Protein AF-A0A2V1HUM8-F1 (afdb_monomer)

Structure (mmCIF, N/CA/C/O backbone):
data_AF-A0A2V1HUM8-F1
#
_entry.id   AF-A0A2V1HUM8-F1
#
loop_
_atom_site.group_PDB
_atom_site.id
_atom_site.type_symbol
_atom_site.label_atom_id
_atom_site.label_alt_id
_atom_site.label_comp_id
_atom_site.label_asym_id
_atom_site.label_entity_id
_atom_site.label_seq_id
_atom_site.pdbx_PDB_ins_code
_atom_site.Cartn_x
_atom_site.Cartn_y
_atom_site.Cartn_z
_atom_site.occupancy
_atom_site.B_iso_or_equiv
_atom_site.auth_seq_id
_atom_site.auth_comp_id
_atom_site.auth_asym_id
_atom_site.auth_atom_id
_atom_site.pdbx_PDB_model_num
ATOM 1 N N . MET A 1 1 ? 7.348 -8.173 -34.828 1.00 83.31 1 MET A N 1
ATOM 2 C CA . MET A 1 1 ? 8.406 -7.242 -34.399 1.00 83.31 1 MET A CA 1
ATOM 3 C C . MET A 1 1 ? 7.800 -5.929 -33.947 1.00 83.31 1 MET A C 1
ATOM 5 O O . MET A 1 1 ? 7.966 -5.621 -32.783 1.00 83.31 1 MET A O 1
ATOM 9 N N . ASP A 1 2 ? 6.937 -5.296 -34.742 1.00 89.00 2 ASP A N 1
ATOM 10 C CA . ASP A 1 2 ? 6.267 -4.027 -34.394 1.00 89.00 2 ASP A CA 1
ATOM 11 C C . ASP A 1 2 ? 5.623 -3.997 -32.992 1.00 89.00 2 ASP A C 1
ATOM 13 O O . ASP A 1 2 ? 5.777 -3.030 -32.252 1.00 89.00 2 ASP A O 1
ATOM 17 N N . ALA A 1 3 ? 4.951 -5.082 -32.581 1.00 90.94 3 ALA A N 1
ATOM 18 C CA . ALA A 1 3 ? 4.380 -5.193 -31.236 1.00 90.94 3 ALA A CA 1
ATOM 19 C C . ALA A 1 3 ? 5.447 -5.207 -30.122 1.00 90.94 3 ALA A C 1
ATOM 21 O O . ALA A 1 3 ? 5.248 -4.597 -29.075 1.00 90.94 3 ALA A O 1
ATOM 22 N N . VAL A 1 4 ? 6.581 -5.883 -30.347 1.00 93.38 4 VAL A N 1
ATOM 23 C CA . VAL A 1 4 ? 7.721 -5.909 -29.415 1.00 93.38 4 VAL A CA 1
ATOM 24 C C . VAL A 1 4 ? 8.344 -4.521 -29.328 1.00 93.38 4 VAL A C 1
ATOM 26 O O . VAL A 1 4 ? 8.554 -4.026 -28.227 1.00 93.38 4 VAL A O 1
ATOM 29 N N . ASP A 1 5 ? 8.588 -3.875 -30.468 1.00 94.06 5 ASP A N 1
ATOM 30 C CA . ASP A 1 5 ? 9.204 -2.548 -30.519 1.00 94.06 5 ASP A CA 1
ATOM 31 C C . ASP A 1 5 ? 8.348 -1.504 -29.791 1.00 94.06 5 ASP A C 1
ATOM 33 O O . ASP A 1 5 ? 8.870 -0.747 -28.973 1.00 94.06 5 ASP A O 1
ATOM 37 N N . ALA A 1 6 ? 7.027 -1.526 -29.999 1.00 93.88 6 ALA A N 1
ATOM 38 C CA . ALA A 1 6 ? 6.091 -0.657 -29.287 1.00 93.88 6 ALA A CA 1
ATOM 39 C C . ALA A 1 6 ? 6.097 -0.903 -27.765 1.00 93.88 6 ALA A C 1
ATOM 41 O O . ALA A 1 6 ? 6.100 0.045 -26.980 1.00 93.88 6 ALA A O 1
ATOM 42 N N . LEU A 1 7 ? 6.137 -2.169 -27.332 1.00 94.94 7 LEU A N 1
ATOM 43 C CA . LEU A 1 7 ? 6.208 -2.526 -25.911 1.00 94.94 7 LEU A CA 1
ATOM 44 C C . LEU A 1 7 ? 7.513 -2.056 -25.266 1.00 94.94 7 LEU A C 1
ATOM 46 O O . LEU A 1 7 ? 7.466 -1.472 -24.184 1.00 94.94 7 LEU A O 1
ATOM 50 N N . ILE A 1 8 ? 8.654 -2.252 -25.934 1.00 95.75 8 ILE A N 1
ATOM 51 C CA . ILE A 1 8 ? 9.948 -1.746 -25.464 1.00 95.75 8 ILE A CA 1
ATOM 52 C C . ILE A 1 8 ? 9.932 -0.222 -25.368 1.00 95.75 8 ILE A C 1
ATOM 54 O O . ILE A 1 8 ? 10.292 0.312 -24.322 1.00 95.75 8 ILE A O 1
ATOM 58 N N . ALA A 1 9 ? 9.465 0.471 -26.411 1.00 94.62 9 ALA A N 1
ATOM 59 C CA . ALA A 1 9 ? 9.383 1.928 -26.414 1.00 94.62 9 ALA A CA 1
ATOM 60 C C . ALA A 1 9 ? 8.546 2.444 -25.235 1.00 94.62 9 ALA A C 1
ATOM 62 O O . ALA A 1 9 ? 8.975 3.354 -24.539 1.00 94.62 9 ALA A O 1
ATOM 63 N N . SER A 1 10 ? 7.412 1.806 -24.928 1.00 94.31 10 SER A N 1
ATOM 64 C CA . SER A 1 10 ? 6.546 2.195 -23.802 1.00 94.31 10 SER A CA 1
ATOM 65 C C . SER A 1 10 ? 7.169 2.026 -22.407 1.00 94.31 10 SER A C 1
ATOM 67 O O . SER A 1 10 ? 6.598 2.478 -21.413 1.00 94.31 10 SER A O 1
ATOM 69 N N . MET A 1 11 ? 8.296 1.316 -22.296 1.00 95.12 11 MET A N 1
ATOM 70 C CA . MET A 1 11 ? 9.056 1.203 -21.048 1.00 95.12 11 MET A CA 1
ATOM 71 C C . MET A 1 11 ? 10.085 2.319 -20.879 1.00 95.12 11 MET A C 1
ATOM 73 O O . MET A 1 11 ? 10.709 2.384 -19.824 1.00 95.12 11 MET A O 1
ATOM 77 N N . LEU A 1 12 ? 10.287 3.164 -21.888 1.00 96.56 12 LEU A N 1
ATOM 78 C CA . LEU A 1 12 ? 11.312 4.199 -21.910 1.00 96.56 12 LEU A CA 1
ATOM 79 C C . LEU A 1 12 ? 10.674 5.585 -22.100 1.00 96.56 12 LEU A C 1
ATOM 81 O O . LEU A 1 12 ? 9.542 5.686 -22.584 1.00 96.56 12 LEU A O 1
ATOM 85 N N . PRO A 1 13 ? 11.367 6.666 -21.701 1.00 95.56 13 PRO A N 1
ATOM 86 C CA . PRO A 1 13 ? 10.885 8.026 -21.917 1.00 95.56 13 PRO A CA 1
ATOM 87 C C . PRO A 1 13 ? 10.578 8.313 -23.391 1.00 95.56 13 PRO A C 1
ATOM 89 O O . PRO A 1 13 ? 11.293 7.868 -24.287 1.00 95.56 13 PRO A O 1
ATOM 92 N N . GLY A 1 14 ? 9.494 9.051 -23.642 1.00 87.62 14 GLY A N 1
ATOM 93 C CA . GLY A 1 14 ? 9.030 9.382 -24.995 1.00 87.62 14 GLY A CA 1
ATOM 94 C C . GLY A 1 14 ? 8.217 8.279 -25.685 1.00 87.62 14 GLY A C 1
ATOM 95 O O . GLY A 1 14 ? 7.661 8.520 -26.756 1.00 87.62 14 GLY A O 1
ATOM 96 N N . GLY A 1 15 ? 8.100 7.090 -25.084 1.00 86.50 15 GLY A N 1
ATOM 97 C CA . GLY A 1 15 ? 7.219 6.028 -25.567 1.00 86.50 15 GLY A CA 1
ATOM 98 C C . GLY A 1 15 ? 5.742 6.302 -25.286 1.00 86.50 15 GLY A C 1
ATOM 99 O O . GLY A 1 15 ? 5.373 6.700 -24.182 1.00 86.50 15 GLY A O 1
ATOM 100 N N . SER A 1 16 ? 4.879 6.044 -26.267 1.00 79.69 16 SER A N 1
ATOM 101 C CA . SER A 1 16 ? 3.426 6.174 -26.125 1.00 79.69 16 SER A CA 1
ATOM 102 C C . SER A 1 16 ? 2.768 4.925 -25.527 1.00 79.69 16 SER A C 1
ATOM 104 O O . SER A 1 16 ? 3.378 3.854 -25.422 1.00 79.69 16 SER A O 1
ATOM 106 N N . GLU A 1 17 ? 1.491 5.053 -25.150 1.00 81.44 17 GLU A N 1
ATOM 107 C CA . GLU A 1 17 ? 0.661 3.905 -24.794 1.00 81.44 17 GLU A CA 1
ATOM 108 C C . GLU A 1 17 ? 0.622 2.863 -25.927 1.00 81.44 17 GLU A C 1
ATOM 110 O O . GLU A 1 17 ? 0.485 3.169 -27.116 1.00 81.44 17 GLU A O 1
ATOM 115 N N . VAL A 1 18 ? 0.725 1.592 -25.538 1.00 86.88 18 VAL A N 1
ATOM 116 C CA . VAL A 1 18 ? 0.698 0.462 -26.467 1.00 86.88 18 VAL A CA 1
ATOM 117 C C . VAL A 1 18 ? -0.743 0.105 -26.801 1.00 86.88 18 VAL A C 1
ATOM 119 O O . VAL A 1 18 ? -1.553 -0.156 -25.912 1.00 86.88 18 VAL A O 1
ATOM 122 N N . ALA A 1 19 ? -1.054 0.006 -28.094 1.00 87.75 19 ALA A N 1
ATOM 123 C CA . ALA A 1 19 ? -2.371 -0.425 -28.545 1.00 87.75 19 ALA A CA 1
ATOM 124 C C . ALA A 1 19 ? -2.739 -1.809 -27.959 1.00 87.75 19 ALA A C 1
ATOM 126 O O . ALA A 1 19 ? -1.913 -2.728 -28.016 1.00 87.75 19 ALA A O 1
ATOM 127 N N . PRO A 1 20 ? -3.985 -2.027 -27.488 1.00 86.25 20 PRO A N 1
ATOM 128 C CA . PRO A 1 20 ? -4.404 -3.309 -26.912 1.00 86.25 20 PRO A CA 1
ATOM 129 C C . PRO A 1 20 ? -4.120 -4.524 -27.804 1.00 86.25 20 PRO A C 1
ATOM 131 O O . PRO A 1 20 ? -3.699 -5.570 -27.318 1.00 86.25 20 PRO A O 1
ATOM 134 N N . ALA A 1 21 ? -4.245 -4.363 -29.126 1.00 89.81 21 ALA A N 1
ATOM 135 C CA . ALA A 1 21 ? -3.932 -5.412 -30.092 1.00 89.81 21 ALA A CA 1
ATOM 136 C C . ALA A 1 21 ? -2.464 -5.878 -30.029 1.00 89.81 21 ALA A C 1
ATOM 138 O O . ALA A 1 21 ? -2.192 -7.065 -30.192 1.00 89.81 21 ALA A O 1
ATOM 139 N N . PHE A 1 22 ? -1.512 -4.975 -29.774 1.00 91.75 22 PHE A N 1
ATOM 140 C CA . PHE A 1 22 ? -0.096 -5.332 -29.650 1.00 91.75 22 PHE A CA 1
ATOM 141 C C . PHE A 1 22 ? 0.192 -6.077 -28.346 1.00 91.75 22 PHE A C 1
ATOM 143 O O . PHE A 1 22 ? 0.957 -7.042 -28.364 1.00 91.75 22 PHE A O 1
ATOM 150 N N . MET A 1 23 ? -0.477 -5.707 -27.248 1.00 90.00 23 MET A N 1
ATOM 151 C CA . MET A 1 23 ? -0.415 -6.470 -25.998 1.00 90.00 23 MET A CA 1
ATOM 152 C C . MET A 1 23 ? -0.985 -7.885 -26.183 1.00 90.00 23 MET A C 1
ATOM 154 O O . MET A 1 23 ? -0.352 -8.861 -25.782 1.00 90.00 23 MET A O 1
ATOM 158 N N . ASP A 1 24 ? -2.128 -8.019 -26.861 1.00 90.25 24 ASP A N 1
ATOM 159 C CA . ASP A 1 24 ? -2.741 -9.322 -27.146 1.00 90.25 24 ASP A CA 1
ATOM 160 C C . ASP A 1 24 ? -1.872 -10.203 -28.051 1.00 90.25 24 ASP A C 1
ATOM 162 O O . ASP A 1 24 ? -1.761 -11.409 -27.817 1.00 90.25 24 ASP A O 1
ATOM 166 N N . ILE A 1 25 ? -1.227 -9.618 -29.067 1.00 92.50 25 ILE A N 1
ATOM 167 C CA . ILE A 1 25 ? -0.283 -10.332 -29.937 1.00 92.50 25 ILE A CA 1
ATOM 168 C C . ILE A 1 25 ? 0.900 -10.853 -29.118 1.00 92.50 25 ILE A C 1
ATOM 170 O O . ILE A 1 25 ? 1.216 -12.041 -29.204 1.00 92.50 25 ILE A O 1
ATOM 174 N N . ALA A 1 26 ? 1.529 -10.000 -28.305 1.00 92.00 26 ALA A N 1
ATOM 175 C CA . ALA A 1 26 ? 2.680 -10.393 -27.495 1.00 92.00 26 ALA A CA 1
ATOM 176 C C . ALA A 1 26 ? 2.334 -11.522 -26.513 1.00 92.00 26 ALA A C 1
ATOM 178 O O . ALA A 1 26 ? 3.104 -12.470 -26.384 1.00 92.00 26 ALA A O 1
ATOM 179 N N . ARG A 1 27 ? 1.149 -11.477 -25.891 1.00 92.19 27 ARG A N 1
ATOM 180 C CA . ARG A 1 27 ? 0.669 -12.535 -24.989 1.00 92.19 27 ARG A CA 1
ATOM 181 C C . ARG A 1 27 ? 0.354 -13.836 -25.717 1.00 92.19 27 ARG A C 1
ATOM 183 O O . ARG A 1 27 ? 0.821 -14.902 -25.329 1.00 92.19 27 ARG A O 1
ATOM 190 N N . ARG A 1 28 ? -0.447 -13.773 -26.786 1.00 92.19 28 ARG A N 1
ATOM 191 C CA . ARG A 1 28 ? -0.912 -14.971 -27.507 1.00 92.19 28 ARG A CA 1
ATOM 192 C C . ARG A 1 28 ? 0.240 -15.739 -28.148 1.00 92.19 28 ARG A C 1
ATOM 194 O O . ARG A 1 28 ? 0.186 -16.963 -28.222 1.00 92.19 28 ARG A O 1
ATOM 201 N N . TYR A 1 29 ? 1.256 -15.022 -28.619 1.00 93.38 29 TYR A N 1
ATOM 202 C CA . TYR A 1 29 ? 2.398 -15.599 -29.319 1.00 93.38 29 TYR A CA 1
ATOM 203 C C . TYR A 1 29 ? 3.686 -15.576 -28.487 1.00 93.38 29 TYR A C 1
ATOM 205 O O . TYR A 1 29 ? 4.753 -15.779 -29.058 1.00 93.38 29 TYR A O 1
ATOM 213 N N . ALA A 1 30 ? 3.600 -15.381 -27.165 1.00 93.06 30 ALA A N 1
ATOM 214 C CA . ALA A 1 30 ? 4.731 -15.297 -26.233 1.00 93.06 30 ALA A CA 1
ATOM 215 C C . ALA A 1 30 ? 5.803 -16.368 -26.492 1.00 93.06 30 ALA A C 1
ATOM 217 O O . ALA A 1 30 ? 6.956 -16.073 -26.801 1.00 93.06 30 ALA A O 1
ATOM 218 N N . ASP A 1 31 ? 5.372 -17.624 -26.462 1.00 91.81 31 ASP A N 1
ATOM 219 C CA . ASP A 1 31 ? 6.198 -18.807 -26.669 1.00 91.81 31 ASP A CA 1
ATOM 220 C C . ASP A 1 31 ? 6.882 -18.839 -28.045 1.00 91.81 31 ASP A C 1
ATOM 222 O O . ASP A 1 31 ? 8.051 -19.208 -28.161 1.00 91.81 31 ASP A O 1
ATOM 226 N N . ALA A 1 32 ? 6.152 -18.460 -29.098 1.00 93.25 32 ALA A N 1
ATOM 227 C CA . ALA A 1 32 ? 6.668 -18.436 -30.463 1.00 93.25 32 ALA A CA 1
ATOM 228 C C . ALA A 1 32 ? 7.655 -17.280 -30.670 1.00 93.25 32 ALA A C 1
ATOM 230 O O . ALA A 1 32 ? 8.681 -17.465 -31.318 1.00 93.25 32 ALA A O 1
ATOM 231 N N . LEU A 1 33 ? 7.370 -16.113 -30.086 1.00 93.44 33 LEU A N 1
ATOM 232 C CA . LEU A 1 33 ? 8.232 -14.936 -30.133 1.00 93.44 33 LEU A CA 1
ATOM 233 C C . LEU A 1 33 ? 9.555 -15.208 -29.409 1.00 93.44 33 LEU A C 1
ATOM 235 O O . LEU A 1 33 ? 10.616 -15.011 -29.993 1.00 93.44 33 LEU A O 1
ATOM 239 N N . ILE A 1 34 ? 9.508 -15.726 -28.178 1.00 93.50 34 ILE A N 1
ATOM 240 C CA . ILE A 1 34 ? 10.710 -15.998 -27.378 1.00 93.50 34 ILE A CA 1
ATOM 241 C C . ILE A 1 34 ? 11.554 -17.111 -28.013 1.00 93.50 34 ILE A C 1
ATOM 243 O O . ILE A 1 34 ? 12.761 -16.947 -28.171 1.00 93.50 34 ILE A O 1
ATOM 247 N N . ARG A 1 35 ? 10.945 -18.239 -28.415 1.00 91.56 35 ARG A N 1
ATOM 248 C CA . ARG A 1 35 ? 11.691 -19.358 -29.026 1.00 91.56 35 ARG A CA 1
ATOM 249 C C . ARG A 1 35 ? 12.193 -19.057 -30.437 1.00 91.56 35 ARG A C 1
ATOM 251 O O . ARG A 1 35 ? 13.174 -19.661 -30.855 1.00 91.56 35 ARG A O 1
ATOM 258 N N . GLY A 1 36 ? 11.515 -18.171 -31.163 1.00 90.56 36 GLY A N 1
ATOM 259 C CA . GLY A 1 36 ? 11.919 -17.727 -32.497 1.00 90.56 36 GLY A CA 1
ATOM 260 C C . GLY A 1 36 ? 12.967 -16.612 -32.496 1.00 90.56 36 GLY A C 1
ATOM 261 O O . GLY A 1 36 ? 13.450 -16.255 -33.567 1.00 90.56 36 GLY A O 1
ATOM 262 N N . SER A 1 37 ? 13.308 -16.059 -31.328 1.00 90.00 37 SER A N 1
ATOM 263 C CA . SER A 1 37 ? 14.342 -15.031 -31.191 1.00 90.00 37 SER A CA 1
ATOM 264 C C . SER A 1 37 ? 15.730 -15.658 -31.131 1.00 90.00 37 SER A C 1
ATOM 266 O O . SER A 1 37 ? 15.920 -16.698 -30.496 1.00 90.00 37 SER A O 1
ATOM 268 N N . ASP A 1 38 ? 16.708 -15.004 -31.753 1.00 88.75 38 ASP A N 1
ATOM 269 C CA . ASP A 1 38 ? 18.111 -15.346 -31.532 1.00 88.75 38 ASP A CA 1
ATOM 270 C C . ASP A 1 38 ? 18.555 -14.983 -30.102 1.00 88.75 38 ASP A C 1
ATOM 272 O O . ASP A 1 38 ? 17.866 -14.264 -29.372 1.00 88.75 38 ASP A O 1
ATOM 276 N N . GLU A 1 39 ? 19.718 -15.489 -29.688 1.00 83.56 39 GLU A N 1
ATOM 277 C CA . GLU A 1 39 ? 20.277 -15.248 -28.350 1.00 83.56 39 GLU A CA 1
ATOM 278 C C . GLU A 1 39 ? 20.449 -13.752 -28.045 1.00 83.56 39 GLU A C 1
ATOM 280 O O . GLU A 1 39 ? 20.334 -13.327 -26.897 1.00 83.56 39 GLU A O 1
ATOM 285 N N . THR A 1 40 ? 20.666 -12.934 -29.077 1.00 83.25 40 THR A N 1
ATOM 286 C CA . THR A 1 40 ? 20.915 -11.506 -28.919 1.00 83.25 40 THR A CA 1
ATOM 287 C C . THR A 1 40 ? 19.627 -10.729 -28.644 1.00 83.25 40 THR A C 1
ATOM 289 O O . THR A 1 40 ? 19.638 -9.869 -27.768 1.00 83.25 40 THR A O 1
ATOM 292 N N . GLU A 1 41 ? 18.509 -11.049 -29.293 1.00 89.25 41 GLU A N 1
ATOM 293 C CA . GLU A 1 41 ? 17.230 -10.345 -29.119 1.00 89.25 41 GLU A CA 1
ATOM 294 C C . GLU A 1 41 ? 16.318 -10.981 -28.061 1.00 89.25 41 GLU A C 1
ATOM 296 O O . GLU A 1 41 ? 15.345 -10.355 -27.625 1.00 89.25 41 GLU A O 1
ATOM 301 N N . ARG A 1 42 ? 16.631 -12.196 -27.593 1.00 92.69 42 ARG A N 1
ATOM 302 C CA . ARG A 1 42 ? 15.771 -12.956 -26.676 1.00 92.69 42 ARG A CA 1
ATOM 303 C C . ARG A 1 42 ? 15.373 -12.178 -25.422 1.00 92.69 42 ARG A C 1
ATOM 305 O O . ARG A 1 42 ? 14.187 -12.115 -25.114 1.00 92.69 42 ARG A O 1
ATOM 312 N N . SER A 1 43 ? 16.321 -11.546 -24.728 1.00 93.38 43 SER A N 1
ATOM 313 C CA . SER A 1 43 ? 16.034 -10.775 -23.504 1.00 93.38 43 SER A CA 1
ATOM 314 C C . SER A 1 43 ? 15.099 -9.593 -23.762 1.00 93.38 43 SER A C 1
ATOM 316 O O . SER A 1 43 ? 14.228 -9.298 -22.947 1.00 93.38 43 SER A O 1
ATOM 318 N N . ARG A 1 44 ? 15.238 -8.940 -24.921 1.00 94.31 44 ARG A N 1
ATOM 319 C CA . ARG A 1 44 ? 14.388 -7.819 -25.331 1.00 94.31 44 ARG A CA 1
ATOM 320 C C . ARG A 1 44 ? 12.967 -8.296 -25.636 1.00 94.31 44 ARG A C 1
ATOM 322 O O . ARG A 1 44 ? 12.001 -7.727 -25.133 1.00 94.31 44 ARG A O 1
ATOM 329 N N . VAL A 1 45 ? 12.826 -9.376 -26.403 1.00 95.75 45 VAL A N 1
ATOM 330 C CA . VAL A 1 45 ? 11.518 -9.978 -26.706 1.00 95.75 45 VAL A CA 1
ATOM 331 C C . VAL A 1 45 ? 10.842 -10.496 -25.436 1.00 95.75 45 VAL A C 1
ATOM 333 O O . VAL A 1 45 ? 9.658 -10.232 -25.224 1.00 95.75 45 VAL A O 1
ATOM 336 N N . ALA A 1 46 ? 11.593 -11.157 -24.554 1.00 96.38 46 ALA A N 1
ATOM 337 C CA . ALA A 1 46 ? 11.109 -11.595 -23.251 1.00 96.38 46 ALA A CA 1
ATOM 338 C C . ALA A 1 46 ? 10.609 -10.416 -22.404 1.00 96.38 46 ALA A C 1
ATOM 340 O O . ALA A 1 46 ? 9.512 -10.495 -21.855 1.00 96.38 46 ALA A O 1
ATOM 341 N N . ALA A 1 47 ? 11.348 -9.302 -22.352 1.00 97.06 47 ALA A N 1
ATOM 342 C CA . ALA A 1 47 ? 10.929 -8.106 -21.622 1.00 97.06 47 ALA A CA 1
ATOM 343 C C . ALA A 1 47 ? 9.575 -7.574 -22.125 1.00 97.06 47 ALA A C 1
ATOM 345 O O . ALA A 1 47 ? 8.670 -7.326 -21.327 1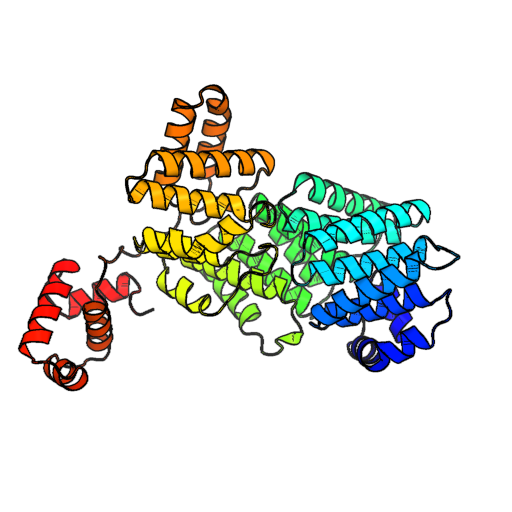.00 97.06 47 ALA A O 1
ATOM 346 N N . ALA A 1 48 ? 9.400 -7.471 -23.448 1.00 96.56 48 ALA A N 1
ATOM 347 C CA . ALA A 1 48 ? 8.140 -7.044 -24.055 1.00 96.56 48 ALA A CA 1
ATOM 348 C C . ALA A 1 48 ? 6.971 -7.981 -23.697 1.00 96.56 48 ALA A C 1
ATOM 350 O O . ALA A 1 48 ? 5.903 -7.518 -23.295 1.00 96.56 48 ALA A O 1
ATOM 351 N N . VAL A 1 49 ? 7.175 -9.298 -23.798 1.00 96.62 49 VAL A N 1
ATOM 352 C CA . VAL A 1 49 ? 6.156 -10.304 -23.461 1.00 96.62 49 VAL A CA 1
ATOM 353 C C . VAL A 1 49 ? 5.778 -10.238 -21.977 1.00 96.62 49 VAL A C 1
ATOM 355 O O . VAL A 1 49 ? 4.591 -10.219 -21.649 1.00 96.62 49 VAL A O 1
ATOM 358 N N . VAL A 1 50 ? 6.764 -10.154 -21.079 1.00 97.00 50 VAL A N 1
ATOM 359 C CA . VAL A 1 50 ? 6.540 -10.047 -19.628 1.00 97.00 50 VAL A CA 1
ATOM 360 C C . VAL A 1 50 ? 5.689 -8.820 -19.298 1.00 97.00 50 VAL A C 1
ATOM 362 O O . VAL A 1 50 ? 4.691 -8.943 -18.585 1.00 97.00 50 VAL A O 1
ATOM 365 N N . VAL A 1 51 ? 6.021 -7.653 -19.860 1.00 94.31 51 VAL A N 1
ATOM 366 C CA . VAL A 1 51 ? 5.239 -6.424 -19.653 1.00 94.31 51 VAL A CA 1
ATOM 367 C C . VAL A 1 51 ? 3.823 -6.545 -20.210 1.00 94.31 51 VAL A C 1
ATOM 369 O O . VAL A 1 51 ? 2.874 -6.112 -19.554 1.00 94.31 51 VAL A O 1
ATOM 372 N N . ALA A 1 52 ? 3.642 -7.178 -21.371 1.00 93.69 52 ALA A N 1
ATOM 373 C CA . ALA A 1 52 ? 2.311 -7.399 -21.931 1.00 93.69 52 ALA A CA 1
ATOM 374 C C . ALA A 1 52 ? 1.422 -8.247 -21.001 1.00 93.69 52 ALA A C 1
ATOM 376 O O . ALA A 1 52 ? 0.254 -7.909 -20.795 1.00 93.69 52 ALA A O 1
ATOM 377 N N . HIS A 1 53 ? 1.959 -9.310 -20.389 1.00 92.19 53 HIS A N 1
ATOM 378 C CA . HIS A 1 53 ? 1.224 -10.087 -19.380 1.00 92.19 53 HIS A CA 1
ATOM 379 C C . HIS A 1 53 ? 0.961 -9.276 -18.103 1.00 92.19 53 HIS A C 1
ATOM 381 O O . HIS A 1 53 ? -0.163 -9.293 -17.595 1.00 92.19 53 HIS A O 1
ATOM 387 N N . ALA A 1 54 ? 1.954 -8.526 -17.614 1.00 90.25 54 ALA A N 1
ATOM 388 C CA . ALA A 1 54 ? 1.822 -7.722 -16.401 1.00 90.25 54 ALA A CA 1
ATOM 389 C C . ALA A 1 54 ? 0.706 -6.669 -16.529 1.00 90.25 54 ALA A C 1
ATOM 391 O O . ALA A 1 54 ? -0.177 -6.588 -15.672 1.00 90.25 54 ALA A O 1
ATOM 392 N N . ARG A 1 55 ? 0.697 -5.911 -17.633 1.00 88.25 55 ARG A N 1
ATOM 393 C CA . ARG A 1 55 ? -0.255 -4.811 -17.866 1.00 88.25 55 ARG A CA 1
ATOM 394 C C . ARG A 1 55 ? -1.668 -5.279 -18.198 1.00 88.25 55 ARG A C 1
ATOM 396 O O . ARG A 1 55 ? -2.622 -4.571 -17.900 1.00 88.25 55 ARG A O 1
ATOM 403 N N . MET A 1 56 ? -1.822 -6.483 -18.748 1.00 84.44 56 MET A N 1
ATOM 404 C CA . MET A 1 56 ? -3.131 -7.055 -19.089 1.00 84.44 56 MET A CA 1
ATOM 405 C C . MET A 1 56 ? -3.714 -7.970 -17.997 1.00 84.44 56 MET A C 1
ATOM 407 O O . MET A 1 56 ? -4.604 -8.782 -18.272 1.00 84.44 56 MET A O 1
ATOM 411 N N . GLY A 1 57 ? -3.215 -7.858 -16.762 1.00 75.12 57 GLY A N 1
ATOM 412 C CA . GLY A 1 57 ? -3.813 -8.507 -15.596 1.00 75.12 57 GLY A CA 1
ATOM 413 C C . GLY A 1 57 ? -3.502 -9.997 -15.454 1.00 75.12 57 GLY A C 1
ATOM 414 O O . GLY A 1 57 ? -4.282 -10.714 -14.832 1.00 75.12 57 GLY A O 1
ATOM 415 N N . ASP A 1 58 ? -2.367 -10.461 -15.984 1.00 84.75 58 ASP A N 1
ATOM 416 C CA . ASP A 1 58 ? -1.884 -11.840 -15.842 1.00 84.75 58 ASP A CA 1
ATOM 417 C C . ASP A 1 58 ? -0.552 -11.902 -15.065 1.00 84.75 58 ASP A C 1
ATOM 419 O O . ASP A 1 58 ? 0.495 -12.270 -15.604 1.00 84.75 58 ASP A O 1
ATOM 423 N N . PRO A 1 59 ? -0.553 -11.482 -13.783 1.00 82.62 59 PRO A N 1
ATOM 424 C CA . PRO A 1 59 ? 0.678 -11.285 -13.023 1.00 82.62 59 PRO A CA 1
ATOM 425 C C . PRO A 1 59 ? 1.403 -12.594 -12.689 1.00 82.62 59 PRO A C 1
ATOM 427 O O . PRO A 1 59 ? 2.618 -12.585 -12.510 1.00 82.62 59 PRO A O 1
ATOM 430 N N . ALA A 1 60 ? 0.679 -13.714 -12.593 1.00 87.75 60 ALA A N 1
ATOM 431 C CA . ALA A 1 60 ? 1.279 -15.015 -12.306 1.00 87.75 60 ALA A CA 1
ATOM 432 C C . ALA A 1 60 ? 2.129 -15.498 -13.486 1.00 87.75 60 ALA A C 1
ATOM 434 O O . ALA A 1 60 ? 3.271 -15.913 -13.294 1.00 87.75 60 ALA A O 1
ATOM 435 N N . GLU A 1 61 ? 1.597 -15.386 -14.705 1.00 92.38 61 GLU A N 1
ATOM 436 C CA . GLU A 1 61 ? 2.337 -15.740 -15.910 1.00 92.38 61 GLU A CA 1
ATOM 437 C C . GLU A 1 61 ? 3.483 -14.761 -16.176 1.00 92.38 61 GLU A C 1
ATOM 439 O O . GLU A 1 61 ? 4.591 -15.191 -16.491 1.00 92.38 61 GLU A O 1
ATOM 444 N N . ALA A 1 62 ? 3.262 -13.459 -15.960 1.00 93.62 62 ALA A N 1
ATOM 445 C CA . ALA A 1 62 ? 4.314 -12.451 -16.079 1.00 93.62 62 ALA A CA 1
ATOM 446 C C . ALA A 1 62 ? 5.509 -12.755 -15.158 1.00 93.62 62 ALA A C 1
ATOM 448 O O . ALA A 1 62 ? 6.653 -12.738 -15.610 1.00 93.62 62 ALA A O 1
ATOM 449 N N . ALA A 1 63 ? 5.250 -13.084 -13.886 1.00 92.56 63 ALA A N 1
ATOM 450 C CA . ALA A 1 63 ? 6.287 -13.454 -12.924 1.00 92.56 63 ALA A CA 1
ATOM 451 C C . ALA A 1 63 ? 7.013 -14.748 -13.324 1.00 92.56 63 ALA A C 1
ATOM 453 O O . ALA A 1 63 ? 8.241 -14.790 -13.322 1.00 92.56 63 ALA A O 1
ATOM 454 N N . ARG A 1 64 ? 6.269 -15.784 -13.737 1.00 95.06 64 ARG A N 1
ATOM 455 C CA . ARG A 1 64 ? 6.845 -17.064 -14.180 1.00 95.06 64 ARG A CA 1
ATOM 456 C C . ARG A 1 64 ? 7.771 -16.886 -15.386 1.00 95.06 64 ARG A C 1
ATOM 458 O O . ARG A 1 64 ? 8.866 -17.448 -15.414 1.00 95.06 64 ARG A O 1
ATOM 465 N N . LEU A 1 65 ? 7.332 -16.120 -16.385 1.00 95.75 65 LEU A N 1
ATOM 466 C CA . LEU A 1 65 ? 8.126 -15.810 -17.574 1.00 95.75 65 LEU A CA 1
ATOM 467 C C . LEU A 1 65 ? 9.366 -14.989 -17.213 1.00 95.75 65 LEU A C 1
ATOM 469 O O . LEU A 1 65 ? 10.457 -15.312 -17.676 1.00 95.75 65 LEU A O 1
ATOM 473 N N . ALA A 1 66 ? 9.220 -13.983 -16.347 1.00 95.50 66 ALA A N 1
ATOM 474 C CA . ALA A 1 66 ? 10.334 -13.169 -15.879 1.00 95.50 66 ALA A CA 1
ATOM 475 C C . ALA A 1 66 ? 11.419 -14.011 -15.192 1.00 95.50 66 ALA A C 1
ATOM 477 O O . ALA A 1 66 ? 12.590 -13.912 -15.550 1.00 95.50 66 ALA A O 1
ATOM 478 N N . GLU A 1 67 ? 11.045 -14.877 -14.246 1.00 95.31 67 GLU A N 1
ATOM 479 C CA . GLU A 1 67 ? 11.992 -15.751 -13.540 1.00 95.31 67 GLU A CA 1
ATOM 480 C C . GLU A 1 67 ? 12.724 -16.698 -14.498 1.00 95.31 67 GLU A C 1
ATOM 482 O O . GLU A 1 67 ? 13.950 -16.826 -14.432 1.00 95.31 67 GLU A O 1
ATOM 487 N N . SER A 1 68 ? 11.978 -17.324 -15.412 1.00 95.56 68 SER A N 1
ATOM 488 C CA . SER A 1 68 ? 12.523 -18.239 -16.418 1.00 95.56 68 SER A CA 1
ATOM 489 C C . SER A 1 68 ? 13.534 -17.540 -17.325 1.00 95.56 68 SER A C 1
ATOM 491 O O . SER A 1 68 ? 14.660 -18.008 -17.492 1.00 95.56 68 SER A O 1
ATOM 493 N N . GLU A 1 69 ? 13.160 -16.398 -17.898 1.00 95.12 69 GLU A N 1
ATOM 494 C CA . GLU A 1 69 ? 14.002 -15.718 -18.882 1.00 95.12 69 GLU A CA 1
ATOM 495 C C . GLU A 1 69 ? 15.189 -14.990 -18.231 1.00 95.12 69 GLU A C 1
ATOM 497 O O . GLU A 1 69 ? 16.253 -14.916 -18.841 1.00 95.12 69 GLU A O 1
ATOM 502 N N . ILE A 1 70 ? 15.087 -14.550 -16.968 1.00 94.06 70 ILE A N 1
ATOM 503 C CA . ILE A 1 70 ? 16.254 -14.077 -16.199 1.00 94.06 70 ILE A CA 1
ATOM 504 C C . ILE A 1 70 ? 17.262 -15.213 -15.995 1.00 94.06 70 ILE A C 1
ATOM 506 O O . ILE A 1 70 ? 18.468 -14.989 -16.119 1.00 94.06 70 ILE A O 1
ATOM 510 N N . ALA A 1 71 ? 16.799 -16.425 -15.673 1.00 93.31 71 ALA A N 1
ATOM 511 C CA . ALA A 1 71 ? 17.685 -17.573 -15.501 1.00 93.31 71 ALA A CA 1
ATOM 512 C C . ALA A 1 71 ? 18.401 -17.933 -16.813 1.00 93.31 71 ALA A C 1
ATOM 514 O O . ALA A 1 71 ? 19.609 -18.165 -16.796 1.00 93.31 71 ALA A O 1
ATOM 515 N N . VAL A 1 72 ? 17.683 -17.903 -17.942 1.00 92.50 72 VAL A N 1
ATOM 516 C CA . VAL A 1 72 ? 18.263 -18.107 -19.280 1.00 92.50 72 VAL A CA 1
ATOM 517 C C . VAL A 1 72 ? 19.291 -17.022 -19.601 1.00 92.50 72 VAL A C 1
ATOM 519 O O . VAL A 1 72 ? 20.419 -17.348 -19.957 1.00 92.50 72 VAL A O 1
ATOM 522 N N . ALA A 1 73 ? 18.947 -15.745 -19.417 1.00 90.25 73 ALA A N 1
ATOM 523 C CA . ALA A 1 73 ? 19.846 -14.631 -19.715 1.00 90.25 73 ALA A CA 1
ATOM 524 C C . ALA A 1 73 ? 21.139 -14.675 -18.883 1.00 90.25 73 ALA A C 1
ATOM 526 O O . ALA A 1 73 ? 22.206 -14.341 -19.384 1.00 90.25 73 ALA A O 1
ATOM 527 N N . ARG A 1 74 ? 21.067 -15.121 -17.622 1.00 87.38 74 ARG A N 1
ATOM 528 C CA . ARG A 1 74 ? 22.247 -15.280 -16.752 1.00 87.38 74 ARG A CA 1
ATOM 529 C C . ARG A 1 74 ? 23.136 -16.466 -17.117 1.00 87.38 74 ARG A C 1
ATOM 531 O O . ARG A 1 74 ? 24.289 -16.484 -16.701 1.00 87.38 74 ARG A O 1
ATOM 538 N N . ALA A 1 75 ? 22.595 -17.452 -17.824 1.00 88.62 75 ALA A N 1
ATOM 539 C CA . ALA A 1 75 ? 23.335 -18.620 -18.286 1.00 88.62 75 ALA A CA 1
ATOM 540 C C . ALA A 1 75 ? 23.951 -18.426 -19.683 1.00 88.62 75 ALA A C 1
ATOM 542 O O . ALA A 1 75 ? 24.690 -19.299 -20.127 1.00 88.62 75 ALA A O 1
ATOM 543 N N . ALA A 1 76 ? 23.635 -17.324 -20.371 1.00 86.00 76 ALA A N 1
ATOM 544 C CA . ALA A 1 76 ? 24.166 -17.013 -21.692 1.00 86.00 76 ALA A CA 1
ATOM 545 C C . ALA A 1 76 ? 25.666 -16.681 -21.641 1.00 86.00 76 ALA A C 1
ATOM 547 O O . ALA A 1 76 ? 26.151 -16.086 -20.675 1.00 86.00 76 ALA A O 1
ATOM 548 N N . ASP A 1 77 ? 26.385 -17.007 -22.718 1.00 78.88 77 ASP A N 1
ATOM 549 C CA . ASP A 1 77 ? 27.831 -16.761 -22.823 1.00 78.88 77 ASP A CA 1
ATOM 550 C C . ASP A 1 77 ? 28.155 -15.259 -22.923 1.00 78.88 77 ASP A C 1
ATOM 552 O O . ASP A 1 77 ? 29.246 -14.819 -22.547 1.00 78.88 77 ASP A O 1
ATOM 556 N N . ARG A 1 78 ? 27.201 -14.451 -23.411 1.00 80.38 78 ARG A N 1
ATOM 557 C CA . ARG A 1 78 ? 27.320 -12.993 -23.527 1.00 80.38 78 ARG A CA 1
ATOM 558 C C . ARG A 1 78 ? 26.206 -12.283 -22.762 1.00 80.38 78 ARG A C 1
ATOM 560 O O . ARG A 1 78 ? 25.024 -12.491 -23.020 1.00 80.38 78 ARG A O 1
ATOM 567 N N . LEU A 1 79 ? 26.603 -11.377 -21.870 1.00 80.06 79 LEU A N 1
ATOM 568 C CA . LEU A 1 79 ? 25.701 -10.551 -21.068 1.00 80.06 79 LEU A CA 1
ATOM 569 C C . LEU A 1 79 ? 25.688 -9.113 -21.592 1.00 80.06 79 LEU A C 1
ATOM 571 O O . LEU A 1 79 ? 26.615 -8.346 -21.337 1.00 80.06 79 LEU A O 1
ATOM 575 N N . ASP A 1 80 ? 24.617 -8.744 -22.290 1.00 90.25 80 ASP A N 1
ATOM 576 C CA . ASP A 1 80 ? 24.383 -7.366 -22.729 1.00 90.25 80 ASP A CA 1
ATOM 577 C C . ASP A 1 80 ? 23.650 -6.581 -21.634 1.00 90.25 80 ASP A C 1
ATOM 579 O O . ASP A 1 80 ? 22.515 -6.902 -21.264 1.00 90.25 80 ASP A O 1
ATOM 583 N N . ALA A 1 81 ? 24.323 -5.568 -21.084 1.00 93.44 81 ALA A N 1
ATOM 584 C CA . ALA A 1 81 ? 23.856 -4.839 -19.907 1.00 93.44 81 ALA A CA 1
ATOM 585 C C . ALA A 1 81 ? 22.531 -4.094 -20.149 1.00 93.44 81 ALA A C 1
ATOM 587 O O . ALA A 1 81 ? 21.631 -4.145 -19.313 1.00 93.44 81 ALA A O 1
ATOM 588 N N . ASP A 1 82 ? 22.370 -3.461 -21.307 1.00 95.25 82 ASP A N 1
ATOM 589 C CA . ASP A 1 82 ? 21.150 -2.751 -21.701 1.00 95.25 82 ASP A CA 1
ATOM 590 C C . ASP A 1 82 ? 19.932 -3.691 -21.774 1.00 95.25 82 ASP A C 1
ATOM 592 O O . ASP A 1 82 ? 18.889 -3.449 -21.161 1.00 95.25 82 ASP A O 1
ATOM 596 N N . ARG A 1 83 ? 20.083 -4.833 -22.449 1.00 93.38 83 ARG A N 1
ATOM 597 C CA . ARG A 1 83 ? 19.021 -5.834 -22.621 1.00 93.38 83 ARG A CA 1
ATOM 598 C C . ARG A 1 83 ? 18.661 -6.525 -21.313 1.00 93.38 83 ARG A C 1
ATOM 600 O O . ARG A 1 83 ? 17.485 -6.802 -21.066 1.00 93.38 83 ARG A O 1
ATOM 607 N N . LEU A 1 84 ? 19.650 -6.795 -20.464 1.00 94.38 84 LEU A N 1
ATOM 608 C CA . LEU A 1 84 ? 19.406 -7.367 -19.145 1.00 94.38 84 LEU A CA 1
ATOM 609 C C . LEU A 1 84 ? 18.721 -6.356 -18.217 1.00 94.38 84 LEU A C 1
ATOM 611 O O . LEU A 1 84 ? 17.813 -6.734 -17.479 1.00 94.38 84 LEU A O 1
ATOM 615 N N . SER A 1 85 ? 19.081 -5.072 -18.300 1.00 97.38 85 SER A N 1
ATOM 616 C CA . SER A 1 85 ? 18.380 -4.000 -17.587 1.00 97.38 85 SER A CA 1
ATOM 617 C C . SER A 1 85 ? 16.905 -3.904 -17.999 1.00 97.38 85 SER A C 1
ATOM 619 O O . SER A 1 85 ? 16.030 -3.832 -17.130 1.00 97.38 85 SER A O 1
ATOM 621 N N . LEU A 1 86 ? 16.600 -3.999 -19.300 1.00 96.81 86 LEU A N 1
ATOM 622 C CA . LEU A 1 86 ? 15.222 -4.045 -19.806 1.00 96.81 86 LEU A CA 1
ATOM 623 C C . LEU A 1 86 ? 14.442 -5.248 -19.260 1.00 96.81 86 LEU A C 1
ATOM 625 O O . LEU A 1 86 ? 13.335 -5.079 -18.745 1.00 96.81 86 LEU A O 1
ATOM 629 N N . LEU A 1 87 ? 15.016 -6.453 -19.325 1.00 97.38 87 LEU A N 1
ATOM 630 C CA . LEU A 1 87 ? 14.372 -7.669 -18.820 1.00 97.38 87 LEU A CA 1
ATOM 631 C C . LEU A 1 87 ? 14.120 -7.601 -17.306 1.00 97.38 87 LEU A C 1
ATOM 633 O O . LEU A 1 87 ? 13.032 -7.938 -16.843 1.00 97.38 87 LEU A O 1
ATOM 637 N N . LEU A 1 88 ? 15.094 -7.121 -16.532 1.00 98.31 88 LEU A N 1
ATOM 638 C CA . LEU A 1 88 ? 14.958 -6.950 -15.084 1.00 98.31 88 LEU A CA 1
ATOM 639 C C . LEU A 1 88 ? 13.946 -5.854 -14.721 1.00 98.31 88 LEU A C 1
ATOM 641 O O . LEU A 1 88 ? 13.219 -5.997 -13.738 1.00 98.31 88 LEU A O 1
ATOM 645 N N . SER A 1 89 ? 13.840 -4.795 -15.527 1.00 98.38 89 SER A N 1
ATOM 646 C CA . SER A 1 89 ? 12.803 -3.767 -15.374 1.00 98.38 89 SER A CA 1
ATOM 647 C C . SER A 1 89 ? 11.405 -4.326 -15.654 1.00 98.38 89 SER A C 1
ATOM 649 O O . SER A 1 89 ? 10.462 -4.037 -14.916 1.00 98.38 89 SER A O 1
ATOM 651 N N . ALA A 1 90 ? 11.261 -5.164 -16.684 1.00 97.69 90 ALA A N 1
ATOM 652 C CA . ALA A 1 90 ? 10.012 -5.864 -16.975 1.00 97.69 90 ALA A CA 1
ATOM 653 C C . ALA A 1 90 ? 9.627 -6.830 -15.841 1.00 97.69 90 ALA A C 1
ATOM 655 O O . ALA A 1 90 ? 8.474 -6.855 -15.410 1.00 97.69 90 ALA A O 1
ATOM 656 N N . ALA A 1 91 ? 10.600 -7.569 -15.302 1.00 97.88 91 ALA A N 1
ATOM 657 C CA . ALA A 1 91 ? 10.407 -8.440 -14.146 1.00 97.88 91 ALA A CA 1
ATOM 658 C C . ALA A 1 91 ? 9.965 -7.660 -12.901 1.00 97.88 91 ALA A C 1
ATOM 660 O O . ALA A 1 91 ? 9.019 -8.052 -12.218 1.00 97.88 91 ALA A O 1
ATOM 661 N N . ALA A 1 92 ? 10.604 -6.521 -12.626 1.00 97.88 92 ALA A N 1
ATOM 662 C CA . ALA A 1 92 ? 10.212 -5.642 -11.535 1.00 97.88 92 ALA A CA 1
ATOM 663 C C . ALA A 1 92 ? 8.757 -5.166 -11.680 1.00 97.88 92 ALA A C 1
ATOM 665 O O . ALA A 1 92 ? 7.994 -5.276 -10.721 1.00 97.88 92 ALA A O 1
ATOM 666 N N . GLU A 1 93 ? 8.334 -4.717 -12.868 1.00 95.56 93 GLU A N 1
ATOM 667 C CA . GLU A 1 93 ? 6.931 -4.352 -13.125 1.00 95.56 93 GLU A CA 1
ATOM 668 C C . GLU A 1 93 ? 5.983 -5.544 -12.899 1.00 95.56 93 GLU A C 1
ATOM 670 O O . GLU A 1 93 ? 4.952 -5.400 -12.232 1.00 95.56 93 GLU A O 1
ATOM 675 N N . ALA A 1 94 ? 6.354 -6.734 -13.381 1.00 95.00 94 ALA A N 1
ATOM 676 C CA . ALA A 1 94 ? 5.570 -7.958 -13.225 1.00 95.00 94 ALA A CA 1
ATOM 677 C C . ALA A 1 94 ? 5.369 -8.359 -11.757 1.00 95.00 94 ALA A C 1
ATOM 679 O O . ALA A 1 94 ? 4.273 -8.774 -11.381 1.00 95.00 94 ALA A O 1
ATOM 680 N N . PHE A 1 95 ? 6.389 -8.196 -10.911 1.00 94.06 95 PHE A N 1
ATOM 681 C CA . PHE A 1 95 ? 6.289 -8.476 -9.479 1.00 94.06 95 PHE A CA 1
ATOM 682 C C . PHE A 1 95 ? 5.572 -7.368 -8.700 1.00 94.06 95 PHE A C 1
ATOM 684 O O . PHE A 1 95 ? 4.771 -7.667 -7.815 1.00 94.06 95 PHE A O 1
ATOM 691 N N . LEU A 1 96 ? 5.815 -6.094 -9.010 1.00 93.31 96 LEU A N 1
ATOM 692 C CA . LEU A 1 96 ? 5.210 -4.975 -8.278 1.00 93.31 96 LEU A CA 1
ATOM 693 C C . LEU A 1 96 ? 3.707 -4.838 -8.558 1.00 93.31 96 LEU A C 1
ATOM 695 O O . LEU A 1 96 ? 2.948 -4.495 -7.653 1.00 93.31 96 LEU A O 1
ATOM 699 N N . THR A 1 97 ? 3.256 -5.180 -9.767 1.00 89.44 97 THR A N 1
ATOM 700 C CA . THR A 1 97 ? 1.844 -5.103 -10.181 1.00 89.44 97 THR A CA 1
ATOM 701 C C . THR A 1 97 ? 0.863 -5.887 -9.289 1.00 89.44 97 THR A C 1
ATOM 703 O O . THR A 1 97 ? -0.179 -5.329 -8.938 1.00 89.44 97 THR A O 1
ATOM 706 N N . PRO A 1 98 ? 1.132 -7.146 -8.885 1.00 87.88 98 PRO A N 1
ATOM 707 C CA . PRO A 1 98 ? 0.338 -7.874 -7.888 1.00 87.88 98 PRO A CA 1
ATOM 708 C C . PRO A 1 98 ? 0.731 -7.556 -6.433 1.00 87.88 98 PRO A C 1
ATOM 710 O O . PRO A 1 98 ? 0.163 -8.133 -5.506 1.00 87.88 98 PRO A O 1
ATOM 713 N N . GLY A 1 99 ? 1.711 -6.674 -6.220 1.00 88.62 99 GLY A N 1
ATOM 714 C CA . GLY A 1 99 ? 2.205 -6.294 -4.903 1.00 88.62 99 GLY A CA 1
ATOM 715 C C . GLY A 1 99 ? 3.322 -7.184 -4.357 1.00 88.62 99 GLY A C 1
ATOM 716 O O . GLY A 1 99 ? 3.569 -7.141 -3.161 1.00 88.62 99 GLY A O 1
ATOM 717 N N . ASN A 1 100 ? 4.037 -7.978 -5.156 1.00 91.00 100 ASN A N 1
ATOM 718 C CA . ASN A 1 100 ? 5.206 -8.737 -4.687 1.00 91.00 100 ASN A CA 1
ATOM 719 C C . ASN A 1 100 ? 6.433 -7.818 -4.557 1.00 91.00 100 ASN A C 1
ATOM 721 O O . ASN A 1 100 ? 7.341 -7.822 -5.385 1.00 91.00 100 ASN A O 1
ATOM 725 N N . VAL A 1 101 ? 6.445 -7.018 -3.487 1.00 92.69 101 VAL A N 1
ATOM 726 C CA . VAL A 1 101 ? 7.380 -5.899 -3.304 1.00 92.69 101 VAL A CA 1
ATOM 727 C C . VAL A 1 101 ? 8.842 -6.332 -3.326 1.00 92.69 101 VAL A C 1
ATOM 729 O O . VAL A 1 101 ? 9.628 -5.782 -4.082 1.00 92.69 101 VAL A O 1
ATOM 732 N N . ARG A 1 102 ? 9.219 -7.348 -2.547 1.00 92.19 102 ARG A N 1
ATOM 733 C CA . ARG A 1 102 ? 10.623 -7.769 -2.416 1.00 92.19 102 ARG A CA 1
ATOM 734 C C . ARG A 1 102 ? 11.274 -8.225 -3.730 1.00 92.19 102 ARG A C 1
ATOM 736 O O . ARG A 1 102 ? 12.295 -7.638 -4.086 1.00 92.19 102 ARG A O 1
ATOM 743 N N . PRO A 1 103 ? 10.743 -9.230 -4.461 1.00 94.00 103 PRO A N 1
ATOM 744 C CA . PRO A 1 103 ? 11.339 -9.629 -5.737 1.00 94.00 103 PRO A CA 1
ATOM 745 C C . PRO A 1 103 ? 11.257 -8.507 -6.782 1.00 94.00 103 PRO A C 1
ATOM 747 O O . PRO A 1 103 ? 12.175 -8.364 -7.591 1.00 94.00 103 PRO A O 1
ATOM 750 N N . GLY A 1 104 ? 10.222 -7.661 -6.721 1.00 95.56 104 GLY A N 1
ATOM 751 C CA . GLY A 1 104 ? 10.097 -6.481 -7.572 1.00 95.56 104 GLY A CA 1
ATOM 752 C C . GLY A 1 104 ? 11.216 -5.463 -7.358 1.00 95.56 104 GLY A C 1
ATOM 753 O O . GLY A 1 104 ? 11.952 -5.150 -8.291 1.00 95.56 104 GLY A O 1
ATOM 754 N N . THR A 1 105 ? 11.408 -5.007 -6.119 1.00 97.38 105 THR A N 1
ATOM 755 C CA . THR A 1 105 ? 12.465 -4.054 -5.751 1.00 97.38 105 THR A CA 1
ATOM 756 C C . THR A 1 105 ? 13.858 -4.636 -5.994 1.00 97.38 105 THR A C 1
ATOM 758 O O . THR A 1 105 ? 14.733 -3.937 -6.500 1.00 97.38 105 THR A O 1
ATOM 761 N N . ALA A 1 106 ? 14.074 -5.925 -5.704 1.00 97.25 106 ALA A N 1
ATOM 762 C CA . ALA A 1 106 ? 15.347 -6.590 -5.982 1.00 97.25 106 ALA A CA 1
ATOM 763 C C . ALA A 1 106 ? 15.671 -6.615 -7.486 1.00 97.25 106 ALA A C 1
ATOM 765 O O . ALA A 1 106 ? 16.806 -6.340 -7.876 1.00 97.25 106 ALA A O 1
ATOM 766 N N . SER A 1 107 ? 14.675 -6.891 -8.333 1.00 98.31 107 SER A N 1
ATOM 767 C CA . SER A 1 107 ? 14.839 -6.855 -9.792 1.00 98.31 107 SER A CA 1
ATOM 768 C C . SER A 1 107 ? 15.125 -5.433 -10.285 1.00 98.31 107 SER A C 1
ATOM 770 O O . SER A 1 107 ? 16.024 -5.245 -11.098 1.00 98.31 107 SER A O 1
ATOM 772 N N . ALA A 1 108 ? 14.447 -4.419 -9.734 1.00 98.69 108 ALA A N 1
ATOM 773 C CA . ALA A 1 108 ? 14.678 -3.015 -10.080 1.00 98.69 108 ALA A CA 1
ATOM 774 C C . ALA A 1 108 ? 16.084 -2.524 -9.675 1.00 98.69 108 ALA A C 1
ATOM 776 O O . ALA A 1 108 ? 16.729 -1.804 -10.434 1.00 98.69 108 ALA A O 1
ATOM 777 N N . LEU A 1 109 ? 16.607 -2.963 -8.523 1.00 98.62 109 LEU A N 1
ATOM 778 C CA . LEU A 1 109 ? 17.979 -2.660 -8.084 1.00 98.62 109 LEU A CA 1
ATOM 779 C C . LEU A 1 109 ? 19.032 -3.243 -9.035 1.00 98.62 109 LEU A C 1
ATOM 781 O O . LEU A 1 109 ? 20.032 -2.596 -9.358 1.00 98.62 109 LEU A O 1
ATOM 785 N N . GLN A 1 110 ? 18.808 -4.471 -9.500 1.00 98.06 110 GLN A N 1
ATOM 786 C CA . GLN A 1 110 ? 19.685 -5.085 -10.492 1.00 98.06 110 GLN A CA 1
ATOM 787 C C . GLN A 1 110 ? 19.552 -4.390 -11.849 1.00 98.06 110 GLN A C 1
ATOM 789 O O . GLN A 1 110 ? 20.569 -4.122 -12.485 1.00 98.06 110 GLN A O 1
ATOM 794 N N . ALA A 1 111 ? 18.331 -4.036 -12.262 1.00 98.44 111 ALA A N 1
ATOM 795 C CA . ALA A 1 111 ? 18.093 -3.283 -13.488 1.00 98.44 111 ALA A CA 1
ATOM 796 C C . ALA A 1 111 ? 18.860 -1.955 -13.495 1.00 98.44 111 ALA A C 1
ATOM 798 O O . ALA A 1 111 ? 19.512 -1.646 -14.491 1.00 98.44 111 ALA A O 1
ATOM 799 N N . LEU A 1 112 ? 18.851 -1.225 -12.373 1.00 98.69 112 LEU A N 1
ATOM 800 C CA . LEU A 1 112 ? 19.616 0.012 -12.203 1.00 98.69 112 LEU A CA 1
ATOM 801 C C . LEU A 1 112 ? 21.120 -0.236 -12.349 1.00 98.69 112 LEU A C 1
ATOM 803 O O . LEU A 1 112 ? 21.803 0.497 -13.053 1.00 98.69 112 LEU A O 1
ATOM 807 N N . SER A 1 113 ? 21.632 -1.300 -11.728 1.00 97.81 113 SER A N 1
ATOM 808 C CA . SER A 1 113 ? 23.059 -1.641 -11.788 1.00 97.81 113 SER A CA 1
ATOM 809 C C . SER A 1 113 ? 23.526 -1.880 -13.231 1.00 97.81 113 SER A C 1
ATOM 811 O O . SER A 1 113 ? 24.567 -1.368 -13.640 1.00 97.81 113 SER A O 1
ATOM 813 N N . TYR A 1 114 ? 22.735 -2.611 -14.022 1.00 97.38 114 TYR A N 1
ATOM 814 C CA . TYR A 1 114 ? 23.027 -2.845 -15.438 1.00 97.38 114 TYR A CA 1
ATOM 815 C C . TYR A 1 114 ? 22.776 -1.614 -16.320 1.00 97.38 114 TYR A C 1
ATOM 817 O O . TYR A 1 114 ? 23.540 -1.389 -17.254 1.00 97.38 114 TYR A O 1
ATOM 825 N N . ALA A 1 115 ? 21.773 -0.788 -16.009 1.00 97.69 115 ALA A N 1
ATOM 826 C CA . ALA A 1 115 ? 21.519 0.471 -16.712 1.00 97.69 115 ALA A CA 1
ATOM 827 C C . ALA A 1 115 ? 22.704 1.438 -16.586 1.00 97.69 115 ALA A C 1
ATOM 829 O O . ALA A 1 115 ? 23.171 1.989 -17.581 1.00 97.69 115 ALA A O 1
ATOM 830 N N . THR A 1 116 ? 23.240 1.581 -15.370 1.00 97.12 116 THR A N 1
ATOM 831 C CA . THR A 1 116 ? 24.431 2.395 -15.102 1.00 97.12 116 THR A CA 1
ATOM 832 C C . THR A 1 116 ? 25.647 1.861 -15.852 1.00 97.12 116 THR A C 1
ATOM 834 O O . THR A 1 116 ? 26.415 2.641 -16.408 1.00 97.12 116 THR A O 1
ATOM 837 N N . LEU A 1 117 ? 25.815 0.535 -15.917 1.00 96.00 117 LEU A N 1
ATOM 838 C CA . LEU A 1 117 ? 26.907 -0.087 -16.668 1.00 96.00 117 LEU A CA 1
ATOM 839 C C . LEU A 1 117 ? 26.777 0.140 -18.184 1.00 96.00 117 LEU A C 1
ATOM 841 O O . LEU A 1 117 ? 27.782 0.315 -18.865 1.00 96.00 117 LEU A O 1
ATOM 845 N N . ALA A 1 118 ? 25.545 0.151 -18.698 1.00 95.50 118 ALA A N 1
ATOM 846 C CA . ALA A 1 118 ? 25.240 0.450 -20.094 1.00 95.50 118 ALA A CA 1
ATOM 847 C C . ALA A 1 118 ? 25.374 1.945 -20.442 1.00 95.50 118 ALA A C 1
ATOM 849 O O . ALA A 1 118 ? 25.388 2.277 -21.625 1.00 95.50 118 ALA A O 1
ATOM 850 N N . ALA A 1 119 ? 25.475 2.826 -19.437 1.00 96.06 119 ALA A N 1
ATOM 851 C CA . ALA A 1 119 ? 25.526 4.281 -19.586 1.00 96.06 119 ALA A CA 1
ATOM 852 C C . ALA A 1 119 ? 24.356 4.855 -20.417 1.00 96.06 119 ALA A C 1
ATOM 854 O O . ALA A 1 119 ? 24.560 5.712 -21.275 1.00 96.06 119 ALA A O 1
ATOM 855 N N . GLN A 1 120 ? 23.135 4.359 -20.170 1.00 95.94 120 GLN A N 1
ATOM 856 C CA . GLN A 1 120 ? 21.903 4.819 -20.829 1.00 95.94 120 GLN A CA 1
ATOM 857 C C . GLN A 1 120 ? 20.921 5.400 -19.808 1.00 95.94 120 GLN A C 1
ATOM 859 O O . GLN A 1 120 ? 20.374 4.675 -18.969 1.00 95.94 120 GLN A O 1
ATOM 864 N N . ASP A 1 121 ? 20.669 6.702 -19.903 1.00 98.12 121 ASP A N 1
ATOM 865 C CA . ASP A 1 121 ? 19.844 7.442 -18.946 1.00 98.12 121 ASP A CA 1
ATOM 866 C C . ASP A 1 121 ? 18.370 7.017 -18.981 1.00 98.12 121 ASP A C 1
ATOM 868 O O . ASP A 1 121 ? 17.702 7.027 -17.949 1.00 98.12 121 ASP A O 1
ATOM 872 N N . GLU A 1 122 ? 17.858 6.569 -20.128 1.00 98.12 122 GLU A N 1
ATOM 873 C CA . GLU A 1 122 ? 16.496 6.050 -20.283 1.00 98.12 122 GLU A CA 1
ATOM 874 C C . GLU A 1 122 ? 16.273 4.788 -19.438 1.00 98.12 122 GLU A C 1
ATOM 876 O O . GLU A 1 122 ? 15.225 4.621 -18.804 1.00 98.12 122 GLU A O 1
ATOM 881 N N . LEU A 1 123 ? 17.277 3.905 -19.391 1.00 98.38 123 LEU A N 1
ATOM 882 C CA . LEU A 1 123 ? 17.249 2.683 -18.587 1.00 98.38 123 LEU A CA 1
ATOM 883 C C . LEU A 1 123 ? 17.418 2.992 -17.098 1.00 98.38 123 LEU A C 1
ATOM 885 O O . LEU A 1 123 ? 16.743 2.387 -16.261 1.00 98.38 123 LEU A O 1
ATOM 889 N N . VAL A 1 124 ? 18.278 3.960 -16.763 1.00 98.69 124 VAL A N 1
ATOM 890 C CA . VAL A 1 124 ? 18.466 4.435 -15.384 1.00 98.69 124 VAL A CA 1
ATOM 891 C C . VAL A 1 124 ? 17.164 5.042 -14.863 1.00 98.69 124 VAL A C 1
ATOM 893 O O . VAL A 1 124 ? 16.699 4.670 -13.782 1.00 98.69 124 VAL A O 1
ATOM 896 N N . PHE A 1 125 ? 16.524 5.904 -15.657 1.00 98.75 125 PHE A N 1
ATOM 897 C CA . PHE A 1 125 ? 15.216 6.477 -15.358 1.00 98.75 125 PHE A CA 1
ATOM 898 C C . PHE A 1 125 ? 14.189 5.376 -15.111 1.00 98.75 125 PHE A C 1
ATOM 900 O O . PHE A 1 125 ? 13.555 5.341 -14.055 1.00 98.75 125 PHE A O 1
ATOM 907 N N . ARG A 1 126 ? 14.070 4.421 -16.042 1.00 98.19 126 ARG A N 1
ATOM 908 C CA . ARG A 1 126 ? 13.128 3.308 -15.921 1.00 98.19 126 ARG A CA 1
ATOM 909 C C . ARG A 1 126 ? 13.333 2.522 -14.625 1.00 98.19 126 ARG A C 1
ATOM 911 O O . ARG A 1 126 ? 12.363 2.298 -13.896 1.00 98.19 126 ARG A O 1
ATOM 918 N N . ALA A 1 127 ? 14.566 2.145 -14.302 1.00 98.75 127 ALA A N 1
ATOM 919 C CA . ALA A 1 127 ? 14.862 1.416 -13.075 1.00 98.75 127 ALA A CA 1
ATOM 920 C C . ALA A 1 127 ? 14.487 2.224 -11.819 1.00 98.75 127 ALA A C 1
ATOM 922 O O . ALA A 1 127 ? 13.855 1.684 -10.907 1.00 98.75 127 ALA A O 1
ATOM 923 N N . HIS A 1 128 ? 14.779 3.529 -11.791 1.00 98.81 128 HIS A N 1
ATOM 924 C CA . HIS A 1 128 ? 14.386 4.395 -10.678 1.00 98.81 128 HIS A CA 1
ATOM 925 C C . HIS A 1 128 ? 12.867 4.556 -10.533 1.00 98.81 128 HIS A C 1
ATOM 927 O O . HIS A 1 128 ? 12.389 4.563 -9.397 1.00 98.81 128 HIS A O 1
ATOM 933 N N . THR A 1 129 ? 12.087 4.592 -11.624 1.00 98.69 129 THR A N 1
ATOM 934 C CA . THR A 1 129 ? 10.612 4.635 -11.516 1.00 98.69 129 THR A CA 1
ATOM 935 C C . THR A 1 129 ? 10.059 3.419 -10.765 1.00 98.69 129 THR A C 1
ATOM 937 O O . THR A 1 129 ? 9.129 3.536 -9.967 1.00 98.69 129 THR A O 1
ATOM 940 N N . LEU A 1 130 ? 10.660 2.245 -10.976 1.00 98.62 130 LEU A N 1
ATOM 941 C CA . LEU A 1 130 ? 10.259 0.989 -10.344 1.00 98.62 130 LEU A CA 1
ATOM 942 C C . LEU A 1 130 ? 10.759 0.901 -8.896 1.00 98.62 130 LEU A C 1
ATOM 944 O O . LEU A 1 130 ? 10.037 0.402 -8.032 1.00 98.62 130 LEU A O 1
ATOM 948 N N . LEU A 1 131 ? 11.955 1.429 -8.610 1.00 98.88 131 LEU A N 1
ATOM 949 C CA . LEU A 1 131 ? 12.471 1.555 -7.244 1.00 98.88 131 LEU A CA 1
ATOM 950 C C . LEU A 1 131 ? 11.612 2.488 -6.391 1.00 98.88 131 LEU A C 1
ATOM 952 O O . LEU A 1 131 ? 11.296 2.129 -5.259 1.00 98.88 131 LEU A O 1
ATOM 956 N N . ALA A 1 132 ? 11.182 3.631 -6.935 1.00 98.69 132 ALA A N 1
ATOM 957 C CA . ALA A 1 132 ? 10.290 4.555 -6.239 1.00 98.69 132 ALA A CA 1
ATOM 958 C C . ALA A 1 132 ? 9.008 3.844 -5.769 1.00 98.69 132 ALA A C 1
ATOM 960 O O . ALA A 1 132 ? 8.667 3.899 -4.588 1.00 98.69 132 ALA A O 1
ATOM 961 N N . VAL A 1 133 ? 8.348 3.083 -6.652 1.00 97.38 133 VAL A N 1
ATOM 962 C CA . VAL A 1 133 ? 7.164 2.282 -6.285 1.00 97.38 133 VAL A CA 1
ATOM 963 C C . VAL A 1 133 ? 7.509 1.182 -5.288 1.00 97.38 133 VAL A C 1
ATOM 965 O O . VAL A 1 133 ? 6.801 1.014 -4.299 1.00 97.38 133 VAL A O 1
ATOM 968 N N . GLY A 1 134 ? 8.568 0.412 -5.539 1.00 97.06 134 GLY A N 1
ATOM 969 C CA . GLY A 1 134 ? 8.943 -0.725 -4.702 1.00 97.06 134 GLY A CA 1
ATOM 970 C C . GLY A 1 134 ? 9.243 -0.324 -3.259 1.00 97.06 134 GLY A C 1
ATOM 971 O O . GLY A 1 134 ? 8.706 -0.916 -2.321 1.00 97.06 134 GLY A O 1
ATOM 972 N N . TYR A 1 135 ? 10.044 0.723 -3.071 1.00 97.69 135 TYR A N 1
ATOM 973 C CA . TYR A 1 135 ? 10.350 1.256 -1.747 1.00 97.69 135 TYR A CA 1
ATOM 974 C C . TYR A 1 135 ? 9.122 1.874 -1.072 1.00 97.69 135 TYR A C 1
ATOM 976 O O . TYR A 1 135 ? 8.845 1.555 0.089 1.00 97.69 135 TYR A O 1
ATOM 984 N N . ALA A 1 136 ? 8.322 2.665 -1.794 1.00 96.81 136 ALA A N 1
ATOM 985 C CA . ALA A 1 136 ? 7.127 3.284 -1.226 1.00 96.81 136 ALA A CA 1
ATOM 986 C C . ALA A 1 136 ? 6.054 2.249 -0.841 1.00 96.81 136 ALA A C 1
ATOM 988 O O . ALA A 1 136 ? 5.441 2.354 0.222 1.00 96.81 136 ALA A O 1
ATOM 989 N N . LEU A 1 137 ? 5.865 1.192 -1.644 1.00 94.81 137 LEU A N 1
ATOM 990 C CA . LEU A 1 137 ? 4.970 0.080 -1.308 1.00 94.81 137 LEU A CA 1
ATOM 991 C C . LEU A 1 137 ? 5.404 -0.646 -0.036 1.00 94.81 137 LEU A C 1
ATOM 993 O O . LEU A 1 137 ? 4.528 -1.129 0.685 1.00 94.81 137 LEU A O 1
ATOM 997 N N . ASN A 1 138 ? 6.714 -0.730 0.230 1.00 94.12 138 ASN A N 1
ATOM 998 C CA . ASN A 1 138 ? 7.242 -1.319 1.458 1.00 94.12 138 ASN A CA 1
ATOM 999 C C . ASN A 1 138 ? 7.156 -0.373 2.665 1.00 94.12 138 ASN A C 1
ATOM 1001 O O . ASN A 1 138 ? 7.140 -0.856 3.789 1.00 94.12 138 ASN A O 1
ATOM 1005 N N . GLY A 1 139 ? 7.098 0.945 2.456 1.00 93.75 139 GLY A N 1
ATOM 1006 C CA . GLY A 1 139 ? 7.174 1.963 3.514 1.00 93.75 139 GLY A CA 1
ATOM 1007 C C . GLY A 1 139 ? 8.582 2.524 3.760 1.00 93.75 139 GLY A C 1
ATOM 1008 O O . GLY A 1 139 ? 8.829 3.113 4.807 1.00 93.75 139 GLY A O 1
ATOM 1009 N N . GLN A 1 140 ? 9.503 2.329 2.814 1.00 95.50 140 GLN A N 1
ATOM 1010 C CA . GLN A 1 140 ? 10.866 2.875 2.819 1.00 95.50 140 GLN A CA 1
ATOM 1011 C C . GLN A 1 140 ? 10.883 4.219 2.079 1.00 95.50 140 GLN A C 1
ATOM 1013 O O . GLN A 1 140 ? 11.333 4.318 0.938 1.00 95.50 140 GLN A O 1
ATOM 1018 N N . TYR A 1 141 ? 10.268 5.237 2.680 1.00 96.19 141 TYR A N 1
ATOM 1019 C CA . TYR A 1 141 ? 9.955 6.479 1.967 1.00 96.19 141 TYR A CA 1
ATOM 1020 C C . TYR A 1 141 ? 11.194 7.307 1.609 1.00 96.19 141 TYR A C 1
ATOM 1022 O O . TYR A 1 141 ? 11.223 7.873 0.524 1.00 96.19 141 TYR A O 1
ATOM 1030 N N . GLU A 1 142 ? 12.255 7.287 2.419 1.00 96.19 142 GLU A N 1
ATOM 1031 C CA . GLU A 1 142 ? 13.510 7.989 2.101 1.00 96.19 142 GLU A CA 1
ATOM 1032 C C . GLU A 1 142 ? 14.188 7.419 0.836 1.00 96.19 142 GLU A C 1
ATOM 1034 O O . GLU A 1 142 ? 14.651 8.150 -0.042 1.00 96.19 142 GLU A O 1
ATOM 1039 N N . GLU A 1 143 ? 14.254 6.093 0.691 1.00 97.94 143 GLU A N 1
ATOM 1040 C CA . GLU A 1 143 ? 14.744 5.439 -0.528 1.00 97.94 143 GLU A CA 1
ATOM 1041 C C . GLU A 1 143 ? 13.842 5.711 -1.740 1.00 97.94 143 GLU A C 1
ATOM 1043 O O . GLU A 1 143 ? 14.334 5.879 -2.866 1.00 97.94 143 GLU A O 1
ATOM 1048 N N . ALA A 1 144 ? 12.527 5.753 -1.514 1.00 98.38 144 ALA A N 1
ATOM 1049 C CA . ALA A 1 144 ? 11.554 6.048 -2.555 1.00 98.38 144 ALA A CA 1
ATOM 1050 C C . ALA A 1 144 ? 11.713 7.485 -3.075 1.00 98.38 144 ALA A C 1
ATOM 1052 O O . ALA A 1 144 ? 11.803 7.683 -4.286 1.00 98.38 144 ALA A O 1
ATOM 1053 N N . GLU A 1 145 ? 11.831 8.462 -2.174 1.00 98.44 145 GLU A N 1
ATOM 1054 C CA . GLU A 1 145 ? 12.062 9.876 -2.483 1.00 98.44 145 GLU A CA 1
ATOM 1055 C C . GLU A 1 145 ? 13.372 10.084 -3.235 1.00 98.44 145 GLU A C 1
ATOM 1057 O O . GLU A 1 145 ? 13.388 10.774 -4.253 1.00 98.44 145 GLU A O 1
ATOM 1062 N N . ARG A 1 146 ? 14.462 9.430 -2.811 1.00 98.62 146 ARG A N 1
ATOM 1063 C CA . ARG A 1 146 ? 15.738 9.479 -3.544 1.00 98.62 146 ARG A CA 1
ATOM 1064 C C . ARG A 1 146 ? 15.597 8.971 -4.979 1.00 98.62 146 ARG A C 1
ATOM 1066 O O . ARG A 1 146 ? 16.150 9.573 -5.898 1.00 98.62 146 ARG A O 1
ATOM 1073 N N . SER A 1 147 ? 14.841 7.894 -5.185 1.00 98.75 147 SER A N 1
ATOM 1074 C CA . SER A 1 147 ? 14.599 7.343 -6.525 1.00 98.75 147 SER A CA 1
ATOM 1075 C C . SER A 1 147 ? 13.694 8.247 -7.370 1.00 98.75 147 SER A C 1
ATOM 1077 O O . SER A 1 147 ? 13.972 8.458 -8.551 1.00 98.75 147 SER A O 1
ATOM 1079 N N . ALA A 1 148 ? 12.645 8.823 -6.778 1.00 98.75 148 ALA A N 1
ATOM 1080 C CA . ALA A 1 148 ? 11.766 9.776 -7.453 1.00 98.75 148 ALA A CA 1
ATOM 1081 C C . ALA A 1 148 ? 12.515 11.064 -7.838 1.00 98.75 148 ALA A C 1
ATOM 1083 O O . ALA A 1 148 ? 12.414 11.526 -8.974 1.00 98.75 148 ALA A O 1
ATOM 1084 N N . ALA A 1 149 ? 13.351 11.592 -6.941 1.00 98.75 149 ALA A N 1
ATOM 1085 C CA . ALA A 1 149 ? 14.194 12.755 -7.201 1.00 98.75 149 ALA A CA 1
ATOM 1086 C C . ALA A 1 149 ? 15.184 12.504 -8.349 1.00 98.75 149 ALA A C 1
ATOM 1088 O O . ALA A 1 149 ? 15.329 13.362 -9.218 1.00 98.75 149 ALA A O 1
ATOM 1089 N N . ALA A 1 150 ? 15.807 11.320 -8.408 1.00 98.69 150 ALA A N 1
ATOM 1090 C CA . ALA A 1 150 ? 16.663 10.932 -9.531 1.00 98.69 150 ALA A CA 1
ATOM 1091 C C . ALA A 1 150 ? 15.889 10.922 -10.864 1.00 98.69 150 ALA A C 1
ATOM 1093 O O . ALA A 1 150 ? 16.378 11.444 -11.866 1.00 98.69 150 ALA A O 1
ATOM 1094 N N . CYS A 1 151 ? 14.649 10.415 -10.872 1.00 98.69 151 CYS A N 1
ATOM 1095 C CA . CYS A 1 151 ? 13.789 10.474 -12.057 1.00 98.69 151 CYS A CA 1
ATOM 1096 C C . CYS A 1 151 ? 13.500 11.919 -12.478 1.00 98.69 151 CYS A C 1
ATOM 1098 O O . CYS A 1 151 ? 13.645 12.250 -13.651 1.00 98.69 151 CYS A O 1
ATOM 1100 N N . ARG A 1 152 ? 13.114 12.792 -11.537 1.00 98.06 152 ARG A N 1
ATOM 1101 C CA . ARG A 1 152 ? 12.800 14.201 -11.831 1.00 98.06 152 ARG A CA 1
ATOM 1102 C C . ARG A 1 152 ? 14.030 14.984 -12.311 1.00 98.06 152 ARG A C 1
ATOM 1104 O O . ARG A 1 152 ? 13.898 15.830 -13.191 1.00 98.06 152 ARG A O 1
ATOM 1111 N N . GLN A 1 153 ? 15.227 14.671 -11.808 1.00 98.50 153 GLN A N 1
ATOM 1112 C CA . GLN A 1 153 ? 16.486 15.239 -12.308 1.00 98.50 153 GLN A CA 1
ATOM 1113 C C . GLN A 1 153 ? 16.768 14.827 -13.757 1.00 98.50 153 GLN A C 1
ATOM 1115 O O . GLN A 1 153 ? 17.058 15.690 -14.583 1.00 98.50 153 GLN A O 1
ATOM 1120 N N . LEU A 1 154 ? 16.632 13.537 -14.084 1.00 98.44 154 LEU A N 1
ATOM 1121 C CA . LEU A 1 154 ? 16.800 13.038 -15.453 1.00 98.44 154 LEU A CA 1
ATOM 1122 C C . LEU A 1 154 ? 15.740 13.610 -16.401 1.00 98.44 154 LEU A C 1
ATOM 1124 O O . LEU A 1 154 ? 16.077 14.069 -17.489 1.00 98.44 154 LEU A O 1
ATOM 1128 N N . GLN A 1 155 ? 14.479 13.667 -15.961 1.00 97.94 155 GLN A N 1
ATOM 1129 C CA . GLN A 1 155 ? 13.393 14.296 -16.712 1.00 97.94 155 GLN A CA 1
ATOM 1130 C C . GLN A 1 155 ? 13.745 15.741 -17.087 1.00 97.94 155 GLN A C 1
ATOM 1132 O O . GLN A 1 155 ? 13.590 16.128 -18.243 1.00 97.94 155 GLN A O 1
ATOM 1137 N N . ALA A 1 156 ? 14.231 16.529 -16.124 1.00 97.94 156 ALA A N 1
ATOM 1138 C CA . ALA A 1 156 ? 14.608 17.919 -16.354 1.00 97.94 156 ALA A CA 1
ATOM 1139 C C . ALA A 1 156 ? 15.835 18.053 -17.270 1.00 97.94 156 ALA A C 1
ATOM 1141 O O . ALA A 1 156 ? 15.844 18.924 -18.135 1.00 97.94 156 ALA A O 1
ATOM 1142 N N . ALA A 1 157 ? 16.847 17.195 -17.101 1.00 98.19 157 ALA A N 1
ATOM 1143 C CA . ALA A 1 157 ? 18.074 17.219 -17.897 1.00 98.19 157 ALA A CA 1
ATOM 1144 C C . ALA A 1 157 ? 17.832 16.888 -19.380 1.00 98.19 157 ALA A C 1
ATOM 1146 O O . ALA A 1 157 ? 18.467 17.479 -20.249 1.00 98.19 157 ALA A O 1
ATOM 1147 N N . HIS A 1 158 ? 16.902 15.971 -19.660 1.00 97.81 158 HIS A N 1
ATOM 1148 C CA . HIS A 1 158 ? 16.579 15.519 -21.019 1.00 97.81 158 HIS A CA 1
ATOM 1149 C C . HIS A 1 158 ? 15.334 16.174 -21.621 1.00 97.81 158 HIS A C 1
ATOM 1151 O O . HIS A 1 158 ? 14.999 15.903 -22.772 1.00 97.81 158 HIS A O 1
ATOM 1157 N N . HIS A 1 159 ? 14.644 17.033 -20.865 1.00 96.88 159 HIS A N 1
ATOM 1158 C CA . HIS A 1 159 ? 13.371 17.646 -21.261 1.00 96.88 159 HIS A CA 1
ATOM 1159 C C . HIS A 1 159 ? 12.310 16.613 -21.679 1.00 96.88 159 HIS A C 1
ATOM 1161 O O . HIS A 1 159 ? 11.583 16.805 -22.654 1.00 96.88 159 HIS A O 1
ATOM 1167 N N . TRP A 1 160 ? 12.228 15.495 -20.954 1.00 96.19 160 TRP A N 1
ATOM 1168 C CA . TRP A 1 160 ? 11.242 14.461 -21.251 1.00 96.19 160 TRP A CA 1
ATOM 1169 C C . TRP A 1 160 ? 9.834 14.885 -20.829 1.00 96.19 160 TRP A C 1
ATOM 1171 O O . TRP A 1 160 ? 9.571 15.190 -19.661 1.00 96.19 160 TRP A O 1
ATOM 1181 N N . GLU A 1 161 ? 8.915 14.820 -21.787 1.00 93.56 161 GLU A N 1
ATOM 1182 C CA . GLU A 1 161 ? 7.483 14.940 -21.539 1.00 93.56 161 GLU A CA 1
ATOM 1183 C C . GLU A 1 161 ? 6.947 13.710 -20.792 1.00 93.56 161 GLU A C 1
ATOM 1185 O O . GLU A 1 161 ? 7.441 12.582 -20.939 1.00 93.56 161 GLU A O 1
ATOM 1190 N N . VAL A 1 162 ? 5.901 13.932 -19.994 1.00 92.81 162 VAL A N 1
ATOM 1191 C CA . VAL A 1 162 ? 5.222 12.857 -19.265 1.00 92.81 162 VAL A CA 1
ATOM 1192 C C . VAL A 1 162 ? 4.589 11.892 -20.271 1.00 92.81 162 VAL A C 1
ATOM 1194 O O . VAL A 1 162 ? 3.877 12.296 -21.183 1.00 92.81 162 VAL A O 1
ATOM 1197 N N . SER A 1 163 ? 4.880 10.605 -20.104 1.00 91.38 163 SER A N 1
ATOM 1198 C CA . SER A 1 163 ? 4.519 9.518 -21.024 1.00 91.38 163 SER A CA 1
ATOM 1199 C C . SER A 1 163 ? 4.262 8.214 -20.257 1.00 91.38 163 SER A C 1
ATOM 1201 O O . SER A 1 163 ? 4.360 8.189 -19.027 1.00 91.38 163 SER A O 1
ATOM 1203 N N . ALA A 1 164 ? 3.966 7.108 -20.950 1.00 90.56 164 ALA A N 1
ATOM 1204 C CA . ALA A 1 164 ? 3.574 5.834 -20.335 1.00 90.56 164 ALA A CA 1
ATOM 1205 C C . ALA A 1 164 ? 4.518 5.354 -19.208 1.00 90.56 164 ALA A C 1
ATOM 1207 O O . ALA A 1 164 ? 4.059 4.875 -18.168 1.00 90.56 164 ALA A O 1
ATOM 1208 N N . VAL A 1 165 ? 5.835 5.530 -19.371 1.00 93.81 165 VAL A N 1
ATOM 1209 C CA . VAL A 1 165 ? 6.842 5.123 -18.374 1.00 93.81 165 VAL A CA 1
ATOM 1210 C C . VAL A 1 165 ? 6.722 5.875 -17.039 1.00 93.81 165 VAL A C 1
ATOM 1212 O O . VAL A 1 165 ? 7.054 5.327 -15.985 1.00 93.81 165 VAL A O 1
ATOM 1215 N N . PHE A 1 166 ? 6.197 7.105 -17.054 1.00 96.12 166 PHE A N 1
ATOM 1216 C CA . PHE A 1 166 ? 6.045 7.947 -15.865 1.00 96.12 166 PHE A CA 1
ATOM 1217 C C . PHE A 1 166 ? 4.967 7.429 -14.918 1.00 96.12 166 PHE A C 1
ATOM 1219 O O . PHE A 1 166 ? 4.975 7.789 -13.745 1.00 96.12 166 PHE A O 1
ATOM 1226 N N . TYR A 1 167 ? 4.082 6.542 -15.379 1.00 95.31 167 TYR A N 1
ATOM 1227 C CA . TYR A 1 167 ? 3.033 5.965 -14.543 1.00 95.31 167 TYR A CA 1
ATOM 1228 C C . TYR A 1 167 ? 3.581 5.372 -13.234 1.00 95.31 167 TYR A C 1
ATOM 1230 O O . TYR A 1 167 ? 3.033 5.615 -12.158 1.00 95.31 167 TYR A O 1
ATOM 1238 N N . SER A 1 168 ? 4.693 4.629 -13.302 1.00 96.00 168 SER A N 1
ATOM 1239 C CA . SER A 1 168 ? 5.334 4.066 -12.109 1.00 96.00 168 SER A CA 1
ATOM 1240 C C . SER A 1 168 ? 5.896 5.162 -11.197 1.00 96.00 168 SER A C 1
ATOM 1242 O O . SER A 1 168 ? 5.677 5.108 -9.993 1.00 96.00 168 SER A O 1
ATOM 1244 N N . LEU A 1 169 ? 6.538 6.197 -11.748 1.00 97.94 169 LEU A N 1
ATOM 1245 C CA . LEU A 1 169 ? 7.015 7.334 -10.953 1.00 97.94 169 LEU A CA 1
ATOM 1246 C C . LEU A 1 169 ? 5.862 8.007 -10.195 1.00 97.94 169 LEU A C 1
ATOM 1248 O O . LEU A 1 169 ? 5.935 8.145 -8.976 1.00 97.94 169 LEU A O 1
ATOM 1252 N N . LEU A 1 170 ? 4.777 8.343 -10.896 1.00 97.94 170 LEU A N 1
ATOM 1253 C CA . LEU A 1 170 ? 3.608 9.006 -10.312 1.00 97.94 170 LEU A CA 1
ATOM 1254 C C . LEU A 1 170 ? 2.938 8.138 -9.239 1.00 97.94 170 LEU A C 1
ATOM 1256 O O . LEU A 1 170 ? 2.511 8.650 -8.208 1.00 97.94 170 LEU A O 1
ATOM 1260 N N . LEU A 1 171 ? 2.893 6.813 -9.425 1.00 97.25 171 LEU A N 1
ATOM 1261 C CA . LEU A 1 171 ? 2.408 5.891 -8.395 1.00 97.25 171 LEU A CA 1
ATOM 1262 C C . LEU A 1 171 ? 3.306 5.897 -7.144 1.00 97.25 171 LEU A C 1
ATOM 1264 O O . LEU A 1 171 ? 2.795 5.857 -6.024 1.00 97.25 171 LEU A O 1
ATOM 1268 N N . GLY A 1 172 ? 4.628 5.946 -7.325 1.00 97.81 172 GLY A N 1
ATOM 1269 C CA . GLY A 1 172 ? 5.589 6.075 -6.229 1.00 97.81 172 GLY A CA 1
ATOM 1270 C C . GLY A 1 172 ? 5.397 7.381 -5.458 1.00 97.81 172 GLY A C 1
ATOM 1271 O O . GLY A 1 172 ? 5.274 7.355 -4.236 1.00 97.81 172 GLY A O 1
ATOM 1272 N N . GLU A 1 173 ? 5.278 8.502 -6.169 1.00 98.56 173 GLU A N 1
ATOM 1273 C CA . GLU A 1 173 ? 5.019 9.822 -5.583 1.00 98.56 173 GLU A CA 1
ATOM 1274 C C . GLU A 1 173 ? 3.681 9.864 -4.830 1.00 98.56 173 GLU A C 1
ATOM 1276 O O . GLU A 1 173 ? 3.635 10.347 -3.701 1.00 98.56 173 GLU A O 1
ATOM 1281 N N . ILE A 1 174 ? 2.609 9.270 -5.372 1.00 98.31 174 ILE A N 1
ATOM 1282 C CA . ILE A 1 174 ? 1.330 9.141 -4.653 1.00 98.31 174 ILE A CA 1
ATOM 1283 C C . ILE A 1 174 ? 1.531 8.445 -3.308 1.00 98.31 174 ILE A C 1
ATOM 1285 O O . ILE A 1 174 ? 0.994 8.902 -2.302 1.00 98.31 174 ILE A O 1
ATOM 1289 N N . LEU A 1 175 ? 2.286 7.347 -3.257 1.00 96.88 175 LEU A N 1
ATOM 1290 C CA . LEU A 1 175 ? 2.519 6.606 -2.014 1.00 96.88 175 LEU A CA 1
ATOM 1291 C C . LEU A 1 175 ? 3.388 7.393 -1.021 1.00 96.88 175 LEU A C 1
ATOM 1293 O O . LEU A 1 175 ? 3.105 7.355 0.177 1.00 96.88 175 LEU A O 1
ATOM 1297 N N . ILE A 1 176 ? 4.391 8.129 -1.510 1.00 97.69 176 ILE A N 1
ATOM 1298 C CA . ILE A 1 176 ? 5.231 9.029 -0.705 1.00 97.69 176 ILE A CA 1
ATOM 1299 C C . ILE A 1 176 ? 4.371 10.133 -0.079 1.00 97.69 176 ILE A C 1
ATOM 1301 O O . ILE A 1 176 ? 4.317 10.244 1.143 1.00 97.69 176 ILE A O 1
ATOM 1305 N N . HIS A 1 177 ? 3.621 10.888 -0.882 1.00 97.38 177 HIS A N 1
ATOM 1306 C CA . HIS A 1 177 ? 2.795 11.997 -0.391 1.00 97.38 177 HIS A CA 1
ATOM 1307 C C . HIS A 1 177 ? 1.573 11.525 0.404 1.00 97.38 177 HIS A C 1
ATOM 1309 O O . HIS A 1 177 ? 1.115 12.207 1.320 1.00 97.38 177 HIS A O 1
ATOM 1315 N N . SER A 1 178 ? 1.083 10.311 0.140 1.00 95.50 178 SER A N 1
ATOM 1316 C CA . SER A 1 178 ? 0.110 9.655 1.018 1.00 95.50 178 SER A CA 1
ATOM 1317 C C . SER A 1 178 ? 0.691 9.463 2.413 1.00 95.50 178 SER A C 1
ATOM 1319 O O . SER A 1 178 ? -0.019 9.682 3.387 1.00 95.50 178 SER A O 1
ATOM 1321 N N . SER A 1 179 ? 1.970 9.085 2.524 1.00 93.88 179 SER A N 1
ATOM 1322 C CA . SER A 1 179 ? 2.623 8.777 3.800 1.00 93.88 179 SER A CA 1
ATOM 1323 C C . SER A 1 179 ? 2.642 9.960 4.772 1.00 93.88 179 SER A C 1
ATOM 1325 O O . SER A 1 179 ? 2.538 9.729 5.978 1.00 93.88 179 SER A O 1
ATOM 1327 N N . THR A 1 180 ? 2.696 11.186 4.249 1.00 92.50 180 THR A N 1
ATOM 1328 C CA . THR A 1 180 ? 2.694 12.459 4.985 1.00 92.50 180 THR A CA 1
ATOM 1329 C C . THR A 1 180 ? 1.341 13.175 4.952 1.00 92.50 180 THR A C 1
ATOM 1331 O O . THR A 1 180 ? 1.200 14.235 5.555 1.00 92.50 180 THR A O 1
ATOM 1334 N N . LEU A 1 181 ? 0.330 12.583 4.300 1.00 92.12 181 LEU A N 1
ATOM 1335 C CA . LEU A 1 181 ? -1.010 13.154 4.109 1.00 92.12 181 LEU A CA 1
ATOM 1336 C C . LEU A 1 181 ? -1.004 14.508 3.375 1.00 92.12 181 LEU A C 1
ATOM 1338 O O . LEU A 1 181 ? -1.856 15.365 3.625 1.00 92.12 181 LEU A O 1
ATOM 1342 N N . ASP A 1 182 ? -0.071 14.697 2.442 1.00 94.25 182 ASP A N 1
ATOM 1343 C CA . ASP A 1 182 ? 0.040 15.921 1.649 1.00 94.25 182 ASP A CA 1
ATOM 1344 C C . ASP A 1 182 ? -1.042 15.978 0.559 1.00 94.25 182 ASP A C 1
ATOM 1346 O O . ASP A 1 182 ? -0.856 15.574 -0.591 1.00 94.25 182 ASP A O 1
ATOM 1350 N N . SER A 1 183 ? -2.218 16.482 0.937 1.00 94.25 183 SER A N 1
ATOM 1351 C CA . SER A 1 183 ? -3.354 16.635 0.019 1.00 94.25 183 SER A CA 1
ATOM 1352 C C . SER A 1 183 ? -3.064 17.561 -1.173 1.00 94.25 183 SER A C 1
ATOM 1354 O O . SER A 1 183 ? -3.699 17.410 -2.219 1.00 94.25 183 SER A O 1
ATOM 1356 N N . GLY A 1 184 ? -2.123 18.504 -1.039 1.00 96.25 184 GLY A N 1
ATOM 1357 C CA . GLY A 1 184 ? -1.754 19.438 -2.100 1.00 96.25 184 GLY A CA 1
ATOM 1358 C C . GLY A 1 184 ? -0.982 18.737 -3.210 1.00 96.25 184 GLY A C 1
ATOM 1359 O O . GLY A 1 184 ? -1.394 18.783 -4.372 1.00 96.25 184 GLY A O 1
ATOM 1360 N N . GLU A 1 185 ? 0.080 18.021 -2.843 1.00 97.44 185 GLU A N 1
ATOM 1361 C CA . GLU A 1 185 ? 0.872 17.246 -3.802 1.00 97.44 185 GLU A CA 1
ATOM 1362 C C . GLU A 1 185 ? 0.080 16.083 -4.401 1.00 97.44 185 GLU A C 1
ATOM 1364 O O . GLU A 1 185 ? 0.136 15.869 -5.613 1.00 97.44 185 GLU A O 1
ATOM 1369 N N . LEU A 1 186 ? -0.746 15.388 -3.608 1.00 97.75 186 LEU A N 1
ATOM 1370 C CA . LEU A 1 186 ? -1.636 14.350 -4.139 1.00 97.75 186 LEU A CA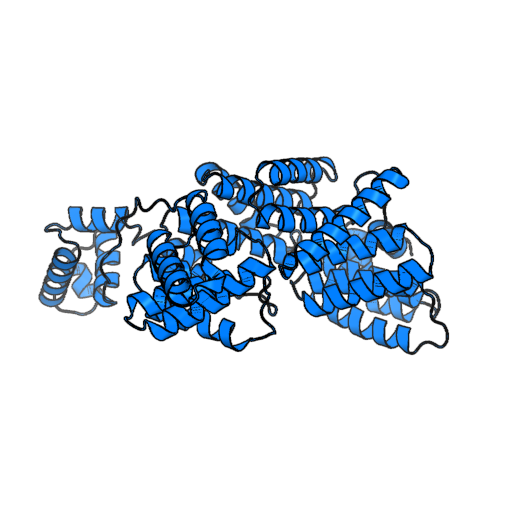 1
ATOM 1371 C C . LEU A 1 186 ? -2.538 14.903 -5.251 1.00 97.75 186 LEU A C 1
ATOM 1373 O O . LEU A 1 186 ? -2.610 14.312 -6.329 1.00 97.75 186 LEU A O 1
ATOM 1377 N N . ARG A 1 187 ? -3.164 16.068 -5.037 1.00 97.31 187 ARG A N 1
ATOM 1378 C CA . ARG A 1 187 ? -3.990 16.740 -6.054 1.00 97.31 187 ARG A CA 1
ATOM 1379 C C . ARG A 1 187 ? -3.187 17.158 -7.276 1.00 97.31 187 ARG A C 1
ATOM 1381 O O . ARG A 1 187 ? -3.657 16.944 -8.394 1.00 97.31 187 ARG A O 1
ATOM 1388 N N . ARG A 1 188 ? -1.980 17.702 -7.093 1.00 97.44 188 ARG A N 1
ATOM 1389 C CA . ARG A 1 188 ? -1.083 18.049 -8.206 1.00 97.44 188 ARG A CA 1
ATOM 1390 C C . ARG A 1 188 ? -0.811 16.824 -9.087 1.00 97.44 188 ARG A C 1
ATOM 1392 O O . ARG A 1 188 ? -0.990 16.902 -10.302 1.00 97.44 188 ARG A O 1
ATOM 1399 N N . ILE A 1 189 ? -0.470 15.688 -8.476 1.00 97.62 189 ILE A N 1
ATOM 1400 C CA . ILE A 1 189 ? -0.202 14.428 -9.185 1.00 97.62 189 ILE A CA 1
ATOM 1401 C C . ILE A 1 189 ? -1.468 13.885 -9.860 1.00 97.62 189 ILE A C 1
ATOM 1403 O O . ILE A 1 189 ? -1.395 13.384 -10.981 1.00 97.62 189 ILE A O 1
ATOM 1407 N N . THR A 1 190 ? -2.649 14.020 -9.243 1.00 96.62 190 THR A N 1
ATOM 1408 C CA . THR A 1 190 ? -3.906 13.629 -9.911 1.00 96.62 190 THR A CA 1
ATOM 1409 C C . THR A 1 190 ? -4.152 14.430 -11.191 1.00 96.62 190 THR A C 1
ATOM 1411 O O . THR A 1 190 ? -4.624 13.866 -12.178 1.00 96.62 190 THR A O 1
ATOM 1414 N N . GLY A 1 191 ? -3.801 15.722 -11.201 1.00 95.50 191 GLY A N 1
ATOM 1415 C CA . GLY A 1 191 ? -3.863 16.570 -12.388 1.00 95.50 191 GLY A CA 1
ATOM 1416 C C . GLY A 1 191 ? -2.918 16.078 -13.483 1.00 95.50 191 GLY A C 1
ATOM 1417 O O . GLY A 1 191 ? -3.356 15.902 -14.617 1.00 95.50 191 GLY A O 1
ATOM 1418 N N . GLU A 1 192 ? -1.668 15.775 -13.116 1.00 95.62 192 GLU A N 1
ATOM 1419 C CA . GLU A 1 192 ? -0.638 15.224 -14.014 1.00 95.62 192 GLU A CA 1
ATOM 1420 C C . GLU A 1 192 ? -1.089 13.887 -14.633 1.00 95.62 192 GLU A C 1
ATOM 1422 O O . GLU A 1 192 ? -1.018 13.712 -15.849 1.00 95.62 192 GLU A O 1
ATOM 1427 N N . LEU A 1 193 ? -1.659 12.979 -13.828 1.00 95.25 193 LEU A N 1
ATOM 1428 C CA . LEU A 1 193 ? -2.218 11.712 -14.312 1.00 95.25 193 LEU A CA 1
ATOM 1429 C C . LEU A 1 193 ? -3.360 11.918 -15.322 1.00 95.25 193 LEU A C 1
ATOM 1431 O O . LEU A 1 193 ? -3.423 11.229 -16.338 1.00 95.25 193 LEU A O 1
ATOM 1435 N N . ARG A 1 194 ? -4.284 12.849 -15.055 1.00 93.25 194 ARG A N 1
ATOM 1436 C CA . ARG A 1 194 ? -5.434 13.095 -15.943 1.00 93.25 194 ARG A CA 1
ATOM 1437 C C . ARG A 1 194 ? -5.035 13.765 -17.255 1.00 93.25 194 ARG A C 1
ATOM 1439 O O . ARG A 1 194 ? -5.713 13.550 -18.258 1.00 93.25 194 ARG A O 1
ATOM 1446 N N . SER A 1 195 ? -3.986 14.589 -17.246 1.00 92.06 195 SER A N 1
ATOM 1447 C CA . SER A 1 195 ? -3.519 15.301 -18.437 1.00 92.06 195 SER A CA 1
ATOM 1448 C C . SER A 1 195 ? -2.607 14.464 -19.328 1.00 92.06 195 SER A C 1
ATOM 1450 O O . SER A 1 195 ? -2.625 14.665 -20.538 1.00 92.06 195 SER A O 1
ATOM 1452 N N . ALA A 1 196 ? -1.813 13.561 -18.746 1.00 89.31 196 ALA A N 1
ATOM 1453 C CA . ALA A 1 196 ? -0.797 12.803 -19.473 1.00 89.31 196 ALA A CA 1
ATOM 1454 C C . ALA A 1 196 ? -1.392 11.788 -20.460 1.00 89.31 196 ALA A C 1
ATOM 1456 O O . ALA A 1 196 ? -0.957 11.729 -21.603 1.00 89.31 196 ALA A O 1
ATOM 1457 N N . GLU A 1 197 ? -2.412 11.031 -20.045 1.00 84.12 197 GLU A N 1
ATOM 1458 C CA . GLU A 1 197 ? -3.062 10.017 -20.889 1.00 84.12 197 GLU A CA 1
ATOM 1459 C C . GLU A 1 197 ? -4.600 10.160 -20.829 1.00 84.12 197 GLU A C 1
ATOM 1461 O O . GLU A 1 197 ? -5.290 9.392 -20.140 1.00 84.12 197 GLU A O 1
ATOM 1466 N N . PRO A 1 198 ? -5.181 11.171 -21.509 1.00 83.81 198 PRO A N 1
ATOM 1467 C CA . PRO A 1 198 ? -6.614 11.441 -21.449 1.00 83.81 198 PRO A CA 1
ATOM 1468 C C . PRO A 1 198 ? -7.454 10.254 -21.937 1.00 83.81 198 PRO A C 1
ATOM 1470 O O . PRO A 1 198 ? -7.290 9.758 -23.048 1.00 83.81 198 PRO A O 1
ATOM 1473 N N . GLY A 1 199 ? -8.407 9.815 -21.112 1.00 81.31 199 GLY A N 1
ATOM 1474 C CA . GLY A 1 199 ? -9.285 8.683 -21.431 1.00 81.31 199 GLY A CA 1
ATOM 1475 C C . GLY A 1 199 ? -8.688 7.308 -21.116 1.00 81.31 199 GLY A C 1
ATOM 1476 O O . GLY A 1 199 ? -9.412 6.309 -21.185 1.00 81.31 199 GLY A O 1
ATOM 1477 N N . ASN A 1 200 ? -7.422 7.239 -20.692 1.00 87.44 200 ASN A N 1
ATOM 1478 C CA . ASN A 1 200 ? -6.848 6.005 -20.180 1.00 87.44 200 ASN A CA 1
ATOM 1479 C C . ASN A 1 200 ? -7.483 5.650 -18.826 1.00 87.44 200 ASN A C 1
ATOM 1481 O O . ASN A 1 200 ? -7.406 6.394 -17.841 1.00 87.44 200 ASN A O 1
ATOM 1485 N N . ARG A 1 201 ? -8.133 4.482 -18.774 1.00 88.38 201 ARG A N 1
ATOM 1486 C CA . ARG A 1 201 ? -8.882 4.029 -17.592 1.00 88.38 201 ARG A CA 1
ATOM 1487 C C . ARG A 1 201 ? -7.991 3.750 -16.393 1.00 88.38 201 ARG A C 1
ATOM 1489 O O . ARG A 1 201 ? -8.400 4.050 -15.276 1.00 88.38 201 ARG A O 1
ATOM 1496 N N . LEU A 1 202 ? -6.801 3.189 -16.606 1.00 90.44 202 LEU A N 1
ATOM 1497 C CA . LEU A 1 202 ? -5.870 2.899 -15.521 1.00 90.44 202 LEU A CA 1
ATOM 1498 C C . LEU A 1 202 ? -5.411 4.199 -14.858 1.00 90.44 202 LEU A C 1
ATOM 1500 O O . LEU A 1 202 ? -5.501 4.334 -13.641 1.00 90.44 202 LEU A O 1
ATOM 1504 N N . TRP A 1 203 ? -4.990 5.172 -15.664 1.00 93.81 203 TRP A N 1
ATOM 1505 C CA . TRP A 1 203 ? -4.543 6.479 -15.185 1.00 93.81 203 TRP A CA 1
ATOM 1506 C C . TRP A 1 203 ? -5.663 7.232 -14.470 1.00 93.81 203 TRP A C 1
ATOM 1508 O O . TRP A 1 203 ? -5.460 7.740 -13.369 1.00 93.81 203 TRP A O 1
ATOM 1518 N N . THR A 1 204 ? -6.869 7.222 -15.045 1.00 93.62 204 THR A N 1
ATOM 1519 C CA . THR A 1 204 ? -8.053 7.845 -14.435 1.00 93.62 204 THR A CA 1
ATOM 1520 C C . THR A 1 204 ? -8.404 7.190 -13.098 1.00 93.62 204 THR A C 1
ATOM 1522 O O . THR A 1 204 ? -8.597 7.892 -12.112 1.00 93.62 204 THR A O 1
ATOM 1525 N N . ALA A 1 205 ? -8.421 5.856 -13.024 1.00 94.75 205 ALA A N 1
ATOM 1526 C CA . ALA A 1 205 ? -8.722 5.134 -11.789 1.00 94.75 205 ALA A CA 1
ATOM 1527 C C . ALA A 1 205 ? -7.671 5.367 -10.692 1.00 94.75 205 ALA A C 1
ATOM 1529 O O . ALA A 1 205 ? -8.011 5.471 -9.509 1.00 94.75 205 ALA A O 1
ATOM 1530 N N . THR A 1 206 ? -6.396 5.468 -11.070 1.00 96.25 206 THR A N 1
ATOM 1531 C CA . THR A 1 206 ? -5.310 5.818 -10.147 1.00 96.25 206 THR A CA 1
ATOM 1532 C C . THR A 1 206 ? -5.449 7.259 -9.660 1.00 96.25 206 THR A C 1
ATOM 1534 O O . THR A 1 206 ? -5.328 7.496 -8.459 1.00 96.25 206 THR A O 1
ATOM 1537 N N . ALA A 1 207 ? -5.799 8.201 -10.542 1.00 97.06 207 ALA A N 1
ATOM 1538 C CA . ALA A 1 207 ? -6.072 9.588 -10.170 1.00 97.06 207 ALA A CA 1
ATOM 1539 C C . ALA A 1 207 ? -7.281 9.704 -9.226 1.00 97.06 207 ALA A C 1
ATOM 1541 O O . ALA A 1 207 ? -7.199 10.397 -8.218 1.00 97.06 207 ALA A O 1
ATOM 1542 N N . ASP A 1 208 ? -8.378 8.990 -9.494 1.00 96.62 208 ASP A N 1
ATOM 1543 C CA . ASP A 1 208 ? -9.560 8.962 -8.620 1.00 96.62 208 ASP A CA 1
ATOM 1544 C C . ASP A 1 208 ? -9.231 8.374 -7.238 1.00 96.62 208 ASP A C 1
ATOM 1546 O O . ASP A 1 208 ? -9.703 8.871 -6.214 1.00 96.62 208 ASP A O 1
ATOM 1550 N N . SER A 1 209 ? -8.385 7.340 -7.192 1.00 97.25 209 SER A N 1
ATOM 1551 C CA . SER A 1 209 ? -7.931 6.733 -5.935 1.00 97.25 209 SER A CA 1
ATOM 1552 C C . SER A 1 209 ? -7.031 7.680 -5.132 1.00 97.25 209 SER A C 1
ATOM 1554 O O . SER A 1 209 ? -7.191 7.792 -3.918 1.00 97.25 209 SER A O 1
ATOM 1556 N N . ALA A 1 210 ? -6.113 8.387 -5.795 1.00 97.50 210 ALA A N 1
ATOM 1557 C CA . ALA A 1 210 ? -5.245 9.380 -5.163 1.00 97.50 210 ALA A CA 1
ATOM 1558 C C . ALA A 1 210 ? -6.028 10.610 -4.671 1.00 97.50 210 ALA A C 1
ATOM 1560 O O . ALA A 1 210 ? -5.789 11.078 -3.558 1.00 97.50 210 ALA A O 1
ATOM 1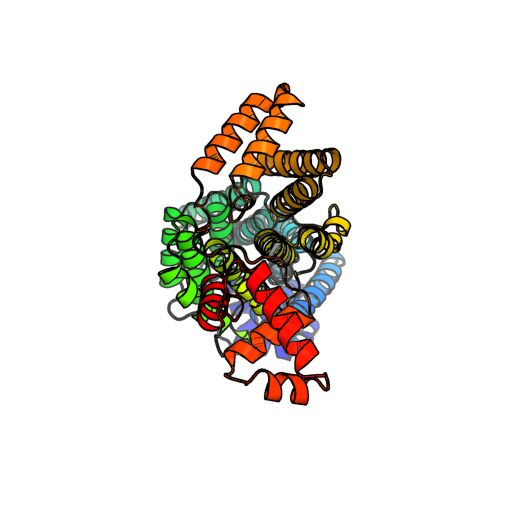561 N N . GLU A 1 211 ? -7.019 11.081 -5.436 1.00 98.00 211 GLU A N 1
ATOM 1562 C CA . GLU A 1 211 ? -7.909 12.169 -5.009 1.00 98.00 211 GLU A CA 1
ATOM 1563 C C . GLU A 1 211 ? -8.708 11.755 -3.772 1.00 98.00 211 GLU A C 1
ATOM 1565 O O . GLU A 1 211 ? -8.802 12.507 -2.806 1.00 98.00 211 GLU A O 1
ATOM 1570 N N . ALA A 1 212 ? -9.232 10.526 -3.744 1.00 97.25 212 ALA A N 1
ATOM 1571 C CA . ALA A 1 212 ? -9.935 10.018 -2.572 1.00 97.25 212 ALA A CA 1
ATOM 1572 C C . ALA A 1 212 ? -9.035 9.943 -1.323 1.00 97.25 212 ALA A C 1
ATOM 1574 O O . ALA A 1 212 ? -9.517 10.197 -0.219 1.00 97.25 212 ALA A O 1
ATOM 1575 N N . MET A 1 213 ? -7.738 9.649 -1.478 1.00 95.88 213 MET A N 1
ATOM 1576 C CA . MET A 1 213 ? -6.765 9.720 -0.381 1.00 95.88 213 MET A CA 1
ATOM 1577 C C . MET A 1 213 ? -6.545 11.166 0.095 1.00 95.88 213 MET A C 1
ATOM 1579 O O . MET A 1 213 ? -6.532 11.420 1.300 1.00 95.88 213 MET A O 1
ATOM 1583 N N . ALA A 1 214 ? -6.433 12.124 -0.829 1.00 95.56 214 ALA A N 1
ATOM 1584 C CA . ALA A 1 214 ? -6.320 13.545 -0.495 1.00 95.56 214 ALA A CA 1
ATOM 1585 C C . ALA A 1 214 ? -7.566 14.058 0.248 1.00 95.56 214 ALA A C 1
ATOM 1587 O O . ALA A 1 214 ? -7.453 14.804 1.220 1.00 95.56 214 ALA A O 1
ATOM 1588 N N . LEU A 1 215 ? -8.756 13.620 -0.170 1.00 94.12 215 LEU A N 1
ATOM 1589 C CA . LEU A 1 215 ? -10.028 13.951 0.472 1.00 94.12 215 LEU A CA 1
ATOM 1590 C C . LEU A 1 215 ? -10.177 13.287 1.849 1.00 94.12 215 LEU A C 1
ATOM 1592 O O . LEU A 1 215 ? -10.674 13.924 2.779 1.00 94.12 215 LEU A O 1
ATOM 1596 N N . LEU A 1 216 ? -9.696 12.047 2.019 1.00 91.56 216 LEU A N 1
ATOM 1597 C CA . LEU A 1 216 ? -9.611 11.390 3.329 1.00 91.56 216 LEU A CA 1
ATOM 1598 C C . LEU A 1 216 ? -8.739 12.203 4.299 1.00 91.56 216 LEU A C 1
ATOM 1600 O O . LEU A 1 216 ? -9.139 12.402 5.445 1.00 91.56 216 LEU A O 1
ATOM 1604 N N . ALA A 1 217 ? -7.597 12.723 3.835 1.00 88.50 217 ALA A N 1
ATOM 1605 C CA . ALA A 1 217 ? -6.693 13.546 4.642 1.00 88.50 217 ALA A CA 1
ATOM 1606 C C . ALA A 1 217 ? -7.330 14.853 5.155 1.00 88.50 217 ALA A C 1
ATOM 1608 O O . ALA A 1 217 ? -6.854 15.411 6.140 1.00 88.50 217 ALA A O 1
ATOM 1609 N N . ILE A 1 218 ? -8.419 15.321 4.535 1.00 89.06 218 ILE A N 1
ATOM 1610 C CA . ILE A 1 218 ? -9.159 16.526 4.949 1.00 89.06 218 ILE A CA 1
ATOM 1611 C C . ILE A 1 218 ? -10.596 16.234 5.413 1.00 89.06 218 ILE A C 1
ATOM 1613 O O . ILE A 1 218 ? -11.392 17.159 5.553 1.00 89.06 218 ILE A O 1
ATOM 1617 N N . ASN A 1 219 ? -10.935 14.966 5.673 1.00 86.62 219 ASN A N 1
ATOM 1618 C CA . ASN A 1 219 ? -12.260 14.523 6.124 1.00 86.62 219 ASN A CA 1
ATOM 1619 C C . ASN A 1 219 ? -13.442 14.791 5.161 1.00 86.62 219 ASN A C 1
ATOM 1621 O O . ASN A 1 219 ? -14.597 14.771 5.588 1.00 86.62 219 ASN A O 1
ATOM 1625 N N . ASP A 1 220 ? -13.207 14.958 3.856 1.00 90.25 220 ASP A N 1
ATOM 1626 C CA . ASP A 1 220 ? -14.297 15.049 2.870 1.00 90.25 220 ASP A CA 1
ATOM 1627 C C . ASP A 1 220 ? -14.720 13.658 2.371 1.00 90.25 220 ASP A C 1
ATOM 1629 O O . ASP A 1 220 ? -14.408 13.209 1.264 1.00 90.25 220 ASP A O 1
ATOM 1633 N N . HIS A 1 221 ? -15.452 12.938 3.222 1.00 88.44 221 HIS A N 1
ATOM 1634 C CA . HIS A 1 221 ? -15.890 11.577 2.903 1.00 88.44 221 HIS A CA 1
ATOM 1635 C C . HIS A 1 221 ? -17.014 11.541 1.863 1.00 88.44 221 HIS A C 1
ATOM 1637 O O . HIS A 1 221 ? -17.176 10.536 1.165 1.00 88.44 221 HIS A O 1
ATOM 1643 N N . ALA A 1 222 ? -17.812 12.610 1.783 1.00 87.38 222 ALA A N 1
ATOM 1644 C CA . ALA A 1 222 ? -18.964 12.700 0.893 1.00 87.38 222 ALA A CA 1
ATOM 1645 C C . ALA A 1 222 ? -18.530 12.742 -0.575 1.00 87.38 222 ALA A C 1
ATOM 1647 O O . ALA A 1 222 ? -19.135 12.058 -1.401 1.00 87.38 222 ALA A O 1
ATOM 1648 N N . THR A 1 223 ? -17.453 13.472 -0.873 1.00 93.06 223 THR A N 1
ATOM 1649 C CA . THR A 1 223 ? -16.869 13.540 -2.217 1.00 93.06 223 THR A CA 1
ATOM 1650 C C . THR A 1 223 ? -16.010 12.311 -2.529 1.00 93.06 223 THR A C 1
ATOM 1652 O O . THR A 1 223 ? -16.050 11.796 -3.646 1.00 93.06 223 THR A O 1
ATOM 1655 N N . ALA A 1 224 ? -15.274 11.779 -1.545 1.00 94.62 224 ALA A N 1
ATOM 1656 C CA . ALA A 1 224 ? -14.327 10.683 -1.769 1.00 94.62 224 ALA A CA 1
ATOM 1657 C C . ALA A 1 224 ? -14.993 9.335 -2.108 1.00 94.62 224 ALA A C 1
ATOM 1659 O O . ALA A 1 224 ? -14.534 8.609 -2.990 1.00 94.62 224 ALA A O 1
ATOM 1660 N N . ILE A 1 225 ? -16.083 8.972 -1.417 1.00 92.81 225 ILE A N 1
ATOM 1661 C CA . ILE A 1 225 ? -16.722 7.653 -1.583 1.00 92.81 225 ILE A CA 1
ATOM 1662 C C . ILE A 1 225 ? -17.255 7.431 -3.016 1.00 92.81 225 ILE A C 1
ATOM 1664 O O . ILE A 1 225 ? -16.988 6.360 -3.567 1.00 92.81 225 ILE A O 1
ATOM 1668 N N . PRO A 1 226 ? -17.977 8.380 -3.651 1.00 92.50 226 PRO A N 1
ATOM 1669 C CA . PRO A 1 226 ? -18.420 8.246 -5.040 1.00 92.50 226 PRO A CA 1
ATOM 1670 C C . PRO A 1 226 ? -17.295 8.004 -6.048 1.00 92.50 226 PRO A C 1
ATOM 1672 O O . PRO A 1 226 ? -17.467 7.157 -6.925 1.00 92.50 226 PRO A O 1
ATOM 1675 N N . LEU A 1 227 ? -16.144 8.672 -5.894 1.00 93.69 227 LEU A N 1
ATOM 1676 C CA . LEU A 1 227 ? -14.977 8.463 -6.762 1.00 93.69 227 LEU A CA 1
ATOM 1677 C C . LEU A 1 227 ? -14.524 6.997 -6.719 1.00 93.69 227 LEU A C 1
ATOM 1679 O O . LEU A 1 227 ? -14.415 6.329 -7.747 1.00 93.69 227 LEU A O 1
ATOM 1683 N N . LEU A 1 228 ? -14.366 6.451 -5.511 1.00 95.31 228 LEU A N 1
ATOM 1684 C CA . LEU A 1 228 ? -13.939 5.064 -5.320 1.00 95.31 228 LEU A CA 1
ATOM 1685 C C . LEU A 1 228 ? -14.985 4.048 -5.784 1.00 95.31 228 LEU A C 1
ATOM 1687 O O . LEU A 1 228 ? -14.626 2.978 -6.273 1.00 95.31 228 LEU A O 1
ATOM 1691 N N . MET A 1 229 ? -16.280 4.362 -5.669 1.00 91.44 229 MET A N 1
ATOM 1692 C CA . MET A 1 229 ? -17.331 3.499 -6.217 1.00 91.44 229 MET A CA 1
ATOM 1693 C C . MET A 1 229 ? -17.209 3.351 -7.736 1.00 91.44 229 MET A C 1
ATOM 1695 O O . MET A 1 229 ? -17.434 2.244 -8.230 1.00 91.44 229 MET A O 1
ATOM 1699 N N . GLY A 1 230 ? -16.818 4.412 -8.452 1.00 89.81 230 GLY A N 1
ATOM 1700 C CA . GLY A 1 230 ? -16.537 4.364 -9.889 1.00 89.81 230 GLY A CA 1
ATOM 1701 C C . GLY A 1 230 ? -15.410 3.386 -10.224 1.00 89.81 230 GLY A C 1
ATOM 1702 O O . GLY A 1 230 ? -15.590 2.503 -11.059 1.00 89.81 230 GLY A O 1
ATOM 1703 N N . VAL A 1 231 ? -14.296 3.458 -9.489 1.00 92.69 231 VAL A N 1
ATOM 1704 C CA . VAL A 1 231 ? -13.144 2.552 -9.661 1.00 92.69 231 VAL A CA 1
ATOM 1705 C C . VAL A 1 231 ? -13.505 1.094 -9.352 1.00 92.69 231 VAL A C 1
ATOM 1707 O O . VAL A 1 231 ? -13.153 0.172 -10.092 1.00 92.69 231 VAL A O 1
ATOM 1710 N N . LEU A 1 232 ? -14.213 0.861 -8.245 1.00 91.75 232 LEU A N 1
ATOM 1711 C CA . LEU A 1 232 ? -14.509 -0.487 -7.752 1.00 91.75 232 LEU A CA 1
ATOM 1712 C C . LEU A 1 232 ? -15.613 -1.185 -8.552 1.00 91.75 232 LEU A C 1
ATOM 1714 O O . LEU A 1 232 ? -15.553 -2.405 -8.723 1.00 91.75 232 LEU A O 1
ATOM 1718 N N . SER A 1 233 ? -16.584 -0.422 -9.058 1.00 88.19 233 SER A N 1
ATOM 1719 C CA . SER A 1 233 ? -17.740 -0.934 -9.808 1.00 88.19 233 SER A CA 1
ATOM 1720 C C . SER A 1 233 ? -17.533 -0.912 -11.324 1.00 88.19 233 SER A C 1
ATOM 1722 O O . SER A 1 233 ? -18.465 -1.221 -12.064 1.00 88.19 233 SER A O 1
ATOM 1724 N N . ASP A 1 234 ? -16.336 -0.550 -11.795 1.00 82.31 234 ASP A N 1
ATOM 1725 C CA . ASP A 1 234 ? -16.029 -0.511 -13.222 1.00 82.31 234 ASP A CA 1
ATOM 1726 C C . ASP A 1 234 ? -16.235 -1.896 -13.861 1.00 82.31 234 ASP A C 1
ATOM 1728 O O . ASP A 1 234 ? -15.646 -2.899 -13.432 1.00 82.31 234 ASP A O 1
ATOM 1732 N N . ALA A 1 235 ? -17.094 -1.925 -14.886 1.00 78.62 235 ALA A N 1
ATOM 1733 C CA . ALA A 1 235 ? -17.525 -3.136 -15.580 1.00 78.62 235 ALA A CA 1
ATOM 1734 C C . ALA A 1 235 ? -16.390 -3.812 -16.367 1.00 78.62 235 ALA A C 1
ATOM 1736 O O . ALA A 1 235 ? -16.429 -5.021 -16.596 1.00 78.62 235 ALA A O 1
ATOM 1737 N N . ASN A 1 236 ? -15.358 -3.060 -16.753 1.00 72.56 236 ASN A N 1
ATOM 1738 C CA . ASN A 1 236 ? -14.173 -3.568 -17.424 1.00 72.56 236 ASN A CA 1
ATOM 1739 C C . ASN A 1 236 ? -13.083 -3.909 -16.397 1.00 72.56 236 ASN A C 1
ATOM 1741 O O . ASN A 1 236 ? -12.025 -3.276 -16.316 1.00 72.56 236 ASN A O 1
ATOM 1745 N N . SER A 1 237 ? -13.348 -4.953 -15.606 1.00 64.19 237 SER A N 1
ATOM 1746 C CA . SER A 1 237 ? -12.487 -5.338 -14.480 1.00 64.19 237 SER A CA 1
ATOM 1747 C C . SER A 1 237 ? -11.019 -5.599 -14.826 1.00 64.19 237 SER A C 1
ATOM 1749 O O . SER A 1 237 ? -10.156 -5.402 -13.972 1.00 64.19 237 SER A O 1
ATOM 1751 N N . THR A 1 238 ? -10.732 -5.958 -16.077 1.00 67.56 238 THR A N 1
ATOM 1752 C CA . THR A 1 238 ? -9.396 -6.285 -16.589 1.00 67.56 238 THR A CA 1
ATOM 1753 C C . THR A 1 238 ? -8.546 -5.065 -16.947 1.00 67.56 238 THR A C 1
ATOM 1755 O O . THR A 1 238 ? -7.343 -5.211 -17.112 1.00 67.56 238 THR A O 1
ATOM 1758 N N . GLY A 1 239 ? -9.139 -3.871 -17.071 1.00 76.00 239 GLY A N 1
ATOM 1759 C CA . GLY A 1 239 ? -8.426 -2.648 -17.470 1.00 76.00 239 GLY A CA 1
ATOM 1760 C C . GLY A 1 239 ? -7.782 -1.861 -16.324 1.00 76.00 239 GLY A C 1
ATOM 1761 O O . GLY A 1 239 ? -7.161 -0.834 -16.574 1.00 76.00 239 GLY A O 1
ATOM 1762 N N . ILE A 1 240 ? -7.951 -2.301 -15.072 1.00 86.94 240 ILE A N 1
ATOM 1763 C CA . ILE A 1 240 ? -7.392 -1.638 -13.885 1.00 86.94 240 ILE A CA 1
ATOM 1764 C C . ILE A 1 240 ? -6.543 -2.652 -13.124 1.00 86.94 240 ILE A C 1
ATOM 1766 O O . ILE A 1 240 ? -7.008 -3.754 -12.825 1.00 86.94 240 ILE A O 1
ATOM 1770 N N . LEU A 1 241 ? -5.316 -2.263 -12.769 1.00 86.31 241 LEU A N 1
ATOM 1771 C CA . LEU A 1 241 ? -4.383 -3.144 -12.073 1.00 86.31 241 LEU A CA 1
ATOM 1772 C C . LEU A 1 241 ? -4.954 -3.608 -10.715 1.00 86.31 241 LEU A C 1
ATOM 1774 O O . LEU A 1 241 ? -5.531 -2.794 -9.981 1.00 86.31 241 LEU A O 1
ATOM 1778 N N . PRO A 1 242 ? -4.753 -4.884 -10.323 1.00 85.38 242 PRO A N 1
ATOM 1779 C CA . PRO A 1 242 ? -5.271 -5.421 -9.063 1.00 85.38 242 PRO A CA 1
ATOM 1780 C C . PRO A 1 242 ? -4.871 -4.606 -7.829 1.00 85.38 242 PRO A C 1
ATOM 1782 O O . PRO A 1 242 ? -5.698 -4.393 -6.942 1.00 85.38 242 PRO A O 1
ATOM 1785 N N . MET A 1 243 ? -3.633 -4.104 -7.787 1.00 88.81 243 MET A N 1
ATOM 1786 C CA . MET A 1 243 ? -3.160 -3.259 -6.688 1.00 88.81 243 MET A CA 1
ATOM 1787 C C . MET A 1 243 ? -3.904 -1.924 -6.609 1.00 88.81 243 MET A C 1
ATOM 1789 O O . MET A 1 243 ? -4.270 -1.522 -5.510 1.00 88.81 243 MET A O 1
ATOM 1793 N N . VAL A 1 244 ? -4.207 -1.273 -7.738 1.00 91.94 244 VAL A N 1
ATOM 1794 C CA . VAL A 1 244 ? -4.974 -0.010 -7.760 1.00 91.94 244 VAL A CA 1
ATOM 1795 C C . VAL A 1 244 ? -6.386 -0.237 -7.218 1.00 91.94 244 VAL A C 1
ATOM 1797 O O . VAL A 1 244 ? -6.825 0.481 -6.322 1.00 91.94 244 VAL A O 1
ATOM 1800 N N . ARG A 1 245 ? -7.071 -1.301 -7.664 1.00 91.06 245 ARG A N 1
ATOM 1801 C CA . ARG A 1 245 ? -8.379 -1.693 -7.101 1.00 91.06 245 ARG A CA 1
ATOM 1802 C C . ARG A 1 245 ? -8.287 -2.010 -5.606 1.00 91.06 245 ARG A C 1
ATOM 1804 O O . ARG A 1 245 ? -9.194 -1.678 -4.846 1.00 91.06 245 ARG A O 1
ATOM 1811 N N . GLY A 1 246 ? -7.203 -2.654 -5.182 1.00 92.69 246 GLY A N 1
ATOM 1812 C CA . GLY A 1 246 ? -6.946 -2.966 -3.781 1.00 92.69 246 GLY A CA 1
ATOM 1813 C C . GLY A 1 246 ? -6.738 -1.719 -2.915 1.00 92.69 246 GLY A C 1
ATOM 1814 O O . GLY A 1 246 ? -7.317 -1.641 -1.832 1.00 92.69 246 GLY A O 1
ATOM 1815 N N . PHE A 1 247 ? -5.988 -0.726 -3.402 1.00 94.62 247 PHE A N 1
ATOM 1816 C CA . PHE A 1 247 ? -5.852 0.583 -2.758 1.00 94.62 247 PHE A CA 1
ATOM 1817 C C . PHE A 1 247 ? -7.187 1.315 -2.689 1.00 94.62 247 PHE A C 1
ATOM 1819 O O . PHE A 1 247 ? -7.566 1.749 -1.607 1.00 94.62 247 PHE A O 1
ATOM 1826 N N . ALA A 1 248 ? -7.937 1.380 -3.793 1.00 95.75 248 ALA A N 1
ATOM 1827 C CA . ALA A 1 248 ? -9.263 1.992 -3.819 1.00 95.75 248 ALA A CA 1
ATOM 1828 C C . ALA A 1 248 ? -10.203 1.368 -2.773 1.00 95.75 248 ALA A C 1
ATOM 1830 O O . ALA A 1 248 ? -10.882 2.077 -2.033 1.00 95.75 248 ALA A O 1
ATOM 1831 N N . LEU A 1 249 ? -10.201 0.035 -2.655 1.00 95.81 249 LEU A N 1
ATOM 1832 C CA . LEU A 1 249 ? -10.985 -0.674 -1.643 1.00 95.81 249 LEU A CA 1
ATOM 1833 C C . LEU A 1 249 ? -10.498 -0.370 -0.220 1.00 95.81 249 LEU A C 1
ATOM 1835 O O . LEU A 1 249 ? -11.315 -0.209 0.684 1.00 95.81 249 LEU A O 1
ATOM 1839 N N . GLY A 1 250 ? -9.182 -0.289 -0.021 1.00 95.50 250 GLY A N 1
ATOM 1840 C CA . GLY A 1 250 ? -8.594 0.071 1.263 1.00 95.50 250 GLY A CA 1
ATOM 1841 C C . GLY A 1 250 ? -8.983 1.484 1.703 1.00 95.50 250 GLY A C 1
ATOM 1842 O O . GLY A 1 250 ? -9.516 1.656 2.793 1.00 95.50 250 GLY A O 1
ATOM 1843 N N . ILE A 1 251 ? -8.821 2.474 0.823 1.00 95.88 251 ILE A N 1
ATOM 1844 C CA . ILE A 1 251 ? -9.200 3.868 1.090 1.00 95.88 251 ILE A CA 1
ATOM 1845 C C . ILE A 1 251 ? -10.708 3.960 1.359 1.00 95.88 251 ILE A C 1
ATOM 1847 O O . ILE A 1 251 ? -11.128 4.653 2.283 1.00 95.88 251 ILE A O 1
ATOM 1851 N N . GLN A 1 252 ? -11.540 3.210 0.623 1.00 96.00 252 GLN A N 1
ATOM 1852 C CA . GLN A 1 252 ? -12.978 3.151 0.891 1.00 96.00 252 GLN A CA 1
ATOM 1853 C C . GLN A 1 252 ? -13.262 2.600 2.294 1.00 96.00 252 GLN A C 1
ATOM 1855 O O . GLN A 1 252 ? -14.100 3.150 3.006 1.00 96.00 252 GLN A O 1
ATOM 1860 N N . ALA A 1 253 ? -12.575 1.533 2.706 1.00 95.50 253 ALA A N 1
ATOM 1861 C CA . ALA A 1 253 ? -12.706 0.996 4.054 1.00 95.50 253 ALA A CA 1
ATOM 1862 C C . ALA A 1 253 ? -12.287 2.027 5.115 1.00 95.50 253 ALA A C 1
ATOM 1864 O O . ALA A 1 253 ? -13.009 2.198 6.093 1.00 95.50 253 ALA A O 1
ATOM 1865 N N . ASP A 1 254 ? -11.193 2.759 4.902 1.00 94.06 254 ASP A N 1
ATOM 1866 C CA . ASP A 1 254 ? -10.718 3.789 5.834 1.00 94.06 254 ASP A CA 1
ATOM 1867 C C . ASP A 1 254 ? -11.683 4.987 5.929 1.00 94.06 254 ASP A C 1
ATOM 1869 O O . ASP A 1 254 ? -11.966 5.461 7.029 1.00 94.06 254 ASP A O 1
ATOM 1873 N N . LEU A 1 255 ? -12.295 5.407 4.817 1.00 92.50 255 LEU A N 1
ATOM 1874 C CA . LEU A 1 255 ? -13.367 6.415 4.797 1.00 92.50 255 LEU A CA 1
ATOM 1875 C C . LEU A 1 255 ? -14.614 5.956 5.566 1.00 92.50 255 LEU A C 1
ATOM 1877 O O . LEU A 1 255 ? -15.227 6.727 6.304 1.00 92.50 255 LEU A O 1
ATOM 1881 N N . LEU A 1 256 ? -15.002 4.688 5.419 1.00 91.62 256 LEU A N 1
ATOM 1882 C CA . LEU A 1 256 ? -16.122 4.115 6.167 1.00 91.62 256 LEU A CA 1
ATOM 1883 C C . LEU A 1 256 ? -15.803 3.990 7.664 1.00 91.62 256 LEU A C 1
ATOM 1885 O O . LEU A 1 256 ? -16.673 4.254 8.494 1.00 91.62 256 LEU A O 1
ATOM 1889 N N . LEU A 1 257 ? -14.565 3.636 8.021 1.00 90.88 257 LEU A N 1
ATOM 1890 C CA . LEU A 1 257 ? -14.086 3.643 9.406 1.00 90.88 257 LEU A CA 1
ATOM 1891 C C . LEU A 1 257 ? -14.116 5.057 9.994 1.00 90.88 257 LEU A C 1
ATOM 1893 O O . LEU A 1 257 ? -14.568 5.223 11.125 1.00 90.88 257 LEU A O 1
ATOM 1897 N N . ALA A 1 258 ? -13.708 6.066 9.221 1.00 87.69 258 ALA A N 1
ATOM 1898 C CA . ALA A 1 258 ? -13.756 7.469 9.622 1.00 87.69 258 ALA A CA 1
ATOM 1899 C C . ALA A 1 258 ? -15.189 7.973 9.884 1.00 87.69 258 ALA A C 1
ATOM 1901 O O . ALA A 1 258 ? -15.361 8.871 10.698 1.00 87.69 258 ALA A O 1
ATOM 1902 N N . ARG A 1 259 ? -16.208 7.356 9.265 1.00 85.94 259 ARG A N 1
ATOM 1903 C CA . ARG A 1 259 ? -17.646 7.598 9.514 1.00 85.94 259 ARG A CA 1
ATOM 1904 C C . ARG A 1 259 ? -18.258 6.714 10.613 1.00 85.94 259 ARG A C 1
ATOM 1906 O O . ARG A 1 259 ? -19.472 6.735 10.823 1.00 85.94 259 ARG A O 1
ATOM 1913 N N . GLY A 1 260 ? -17.466 5.847 11.244 1.00 84.00 260 GLY A N 1
ATOM 1914 C CA . GLY A 1 260 ? -17.957 4.872 12.221 1.00 84.00 260 GLY A CA 1
ATOM 1915 C C . GLY A 1 260 ? -18.772 3.710 11.623 1.00 84.00 260 GLY A C 1
ATOM 1916 O O . GLY A 1 260 ? -19.430 2.977 12.360 1.00 84.00 260 GLY A O 1
ATOM 1917 N N . GLU A 1 261 ? -18.739 3.482 10.305 1.00 87.81 261 GLU A N 1
ATOM 1918 C CA . GLU A 1 261 ? -19.533 2.452 9.607 1.00 87.81 261 GLU A CA 1
ATOM 1919 C C . GLU A 1 261 ? -18.876 1.059 9.646 1.00 87.81 261 GLU A C 1
ATOM 1921 O O . GLU A 1 261 ? -18.745 0.368 8.632 1.00 87.81 261 GLU A O 1
ATOM 1926 N N . ALA A 1 262 ? -18.469 0.609 10.835 1.00 89.75 262 ALA A N 1
ATOM 1927 C CA . ALA A 1 262 ? -17.677 -0.609 11.031 1.00 89.75 262 ALA A CA 1
ATOM 1928 C C . ALA A 1 262 ? -18.289 -1.874 10.392 1.00 89.75 262 ALA A C 1
ATOM 1930 O O . ALA A 1 262 ? -17.592 -2.688 9.788 1.00 89.75 262 ALA A O 1
ATOM 1931 N N . ARG A 1 263 ? -19.613 -2.042 10.461 1.00 88.88 263 ARG A N 1
ATOM 1932 C CA . ARG A 1 263 ? -20.299 -3.195 9.847 1.00 88.88 263 ARG A CA 1
ATOM 1933 C C . ARG A 1 263 ? -20.236 -3.173 8.327 1.00 88.88 263 ARG A C 1
ATOM 1935 O O . ARG A 1 263 ? -20.060 -4.215 7.696 1.00 88.88 263 ARG A O 1
ATOM 1942 N N . ARG A 1 264 ? -20.346 -1.986 7.731 1.00 91.38 264 ARG A N 1
ATOM 1943 C CA . ARG A 1 264 ? -20.215 -1.813 6.286 1.00 91.38 264 ARG A CA 1
ATOM 1944 C C . ARG A 1 264 ? -18.796 -2.127 5.833 1.00 91.38 264 ARG A C 1
ATOM 1946 O O . ARG A 1 264 ? -18.656 -2.829 4.838 1.00 91.38 264 ARG A O 1
ATOM 1953 N N . VAL A 1 265 ? -17.781 -1.733 6.607 1.00 94.44 265 VAL A N 1
ATOM 1954 C CA . VAL A 1 265 ? -16.376 -2.122 6.380 1.00 94.44 265 VAL A CA 1
ATOM 1955 C C . VAL A 1 265 ? -16.234 -3.644 6.309 1.00 94.44 265 VAL A C 1
ATOM 1957 O O . VAL A 1 265 ? -15.707 -4.174 5.332 1.00 94.44 265 VAL A O 1
ATOM 1960 N N . LEU A 1 266 ? -16.762 -4.373 7.299 1.00 95.69 266 LEU A N 1
ATOM 1961 C CA . LEU A 1 266 ? -16.682 -5.840 7.315 1.00 95.69 266 LEU A CA 1
ATOM 1962 C C . LEU A 1 266 ? -17.366 -6.484 6.097 1.00 95.69 266 LEU A C 1
ATOM 1964 O O . LEU A 1 266 ? -16.857 -7.475 5.575 1.00 95.69 266 LEU A O 1
ATOM 1968 N N . ARG A 1 267 ? -18.476 -5.913 5.611 1.00 93.50 267 ARG A N 1
ATOM 1969 C CA . ARG A 1 267 ? -19.169 -6.409 4.410 1.00 93.50 267 ARG A CA 1
ATOM 1970 C C . ARG A 1 267 ? -18.431 -6.104 3.113 1.00 93.50 267 ARG A C 1
ATOM 1972 O O . ARG A 1 267 ? -18.286 -7.009 2.299 1.00 93.50 267 ARG A O 1
ATOM 1979 N N . VAL A 1 268 ? -17.931 -4.881 2.906 1.00 94.06 268 VAL A N 1
ATOM 1980 C CA . VAL A 1 268 ? -17.192 -4.554 1.665 1.00 94.06 268 VAL A CA 1
ATOM 1981 C C . VAL A 1 268 ? -15.883 -5.342 1.561 1.00 94.06 268 VAL A C 1
ATOM 1983 O O . VAL A 1 268 ? -15.451 -5.702 0.466 1.00 94.06 268 VAL A O 1
ATOM 1986 N N . LEU A 1 269 ? -15.289 -5.691 2.706 1.00 95.88 269 LEU A N 1
ATOM 1987 C CA . LEU A 1 269 ? -14.105 -6.540 2.785 1.00 95.88 269 LEU A CA 1
ATOM 1988 C C . LEU A 1 269 ? -14.434 -8.042 2.832 1.00 95.88 269 LEU A C 1
ATOM 1990 O O . LEU A 1 269 ? -13.513 -8.858 2.903 1.00 95.88 269 LEU A O 1
ATOM 1994 N N . GLN A 1 270 ? -15.699 -8.460 2.798 1.00 94.12 270 GLN A N 1
ATOM 1995 C CA . GLN A 1 270 ? -16.054 -9.875 2.907 1.00 94.12 270 GLN A CA 1
ATOM 1996 C C . GLN A 1 270 ? -15.445 -10.692 1.754 1.00 94.12 270 GLN A C 1
ATOM 1998 O O . GLN A 1 270 ? -15.547 -10.333 0.584 1.00 94.12 270 GLN A O 1
ATOM 2003 N N . GLY A 1 271 ? -14.763 -11.794 2.088 1.00 91.94 271 GLY A N 1
ATOM 2004 C CA . GLY A 1 271 ? -14.106 -12.677 1.112 1.00 91.94 271 GLY A CA 1
ATOM 2005 C C . GLY A 1 271 ? -12.825 -12.119 0.473 1.00 91.94 271 GLY A C 1
ATOM 2006 O O . GLY A 1 271 ? -12.149 -12.840 -0.259 1.00 91.94 271 GLY A O 1
ATOM 2007 N N . ARG A 1 272 ? -12.451 -10.866 0.757 1.00 93.38 272 ARG A N 1
ATOM 2008 C CA . ARG A 1 272 ? -11.234 -10.237 0.225 1.00 93.38 272 ARG A CA 1
ATOM 2009 C C . ARG A 1 272 ? -10.000 -10.712 0.990 1.00 93.38 272 ARG A C 1
ATOM 2011 O O . ARG A 1 272 ? -10.041 -10.845 2.210 1.00 93.38 272 ARG A O 1
ATOM 2018 N N . ARG A 1 273 ? -8.888 -10.949 0.300 1.00 91.06 273 ARG A N 1
ATOM 2019 C CA . ARG A 1 273 ? -7.626 -11.386 0.916 1.00 91.06 273 ARG A CA 1
ATOM 2020 C C . ARG A 1 273 ? -6.539 -10.355 0.666 1.00 91.06 273 ARG A C 1
ATOM 2022 O O . ARG A 1 273 ? -6.498 -9.772 -0.414 1.00 91.06 273 ARG A O 1
ATOM 2029 N N . SER A 1 274 ? -5.691 -10.136 1.665 1.00 90.31 274 SER A N 1
ATOM 2030 C CA . SER A 1 274 ? -4.480 -9.331 1.514 1.00 90.31 274 SER A CA 1
ATOM 2031 C C . SER A 1 274 ? -3.519 -10.035 0.537 1.00 90.31 274 SER A C 1
ATOM 2033 O O . SER A 1 274 ? -3.441 -11.268 0.566 1.00 90.31 274 SER A O 1
ATOM 2035 N N . PRO A 1 275 ? -2.810 -9.303 -0.342 1.00 83.31 275 PRO A N 1
ATOM 2036 C CA . PRO A 1 275 ? -1.751 -9.868 -1.176 1.00 83.31 275 PRO A CA 1
ATOM 2037 C C . PRO A 1 275 ? -0.605 -10.427 -0.319 1.00 83.31 275 PRO A C 1
ATOM 2039 O O . PRO A 1 275 ? -0.444 -10.055 0.843 1.00 83.31 275 PRO A O 1
ATOM 2042 N N . TRP A 1 276 ? 0.209 -11.312 -0.900 1.00 71.12 276 TRP A N 1
ATOM 2043 C CA . TRP A 1 276 ? 1.199 -12.124 -0.178 1.00 71.12 276 TRP A CA 1
ATOM 2044 C C . TRP A 1 276 ? 2.185 -11.298 0.673 1.00 71.12 276 TRP A C 1
ATOM 2046 O O . TRP A 1 276 ? 2.348 -11.582 1.856 1.00 71.12 276 TRP A O 1
ATOM 2056 N N . SER A 1 277 ? 2.734 -10.205 0.133 1.00 75.44 277 SER A N 1
ATOM 2057 C CA . SER A 1 277 ? 3.662 -9.295 0.839 1.00 75.44 277 SER A CA 1
ATOM 2058 C C . SER A 1 277 ? 3.000 -8.347 1.854 1.00 75.44 277 SER A C 1
ATOM 2060 O O . SER A 1 277 ? 3.677 -7.540 2.490 1.00 75.44 277 SER A O 1
ATOM 2062 N N . HIS A 1 278 ? 1.667 -8.355 1.943 1.00 88.69 278 HIS A N 1
ATOM 2063 C CA . HIS A 1 278 ? 0.888 -7.400 2.734 1.00 88.69 278 HIS A CA 1
ATOM 2064 C C . HIS A 1 278 ? 1.166 -5.928 2.394 1.00 88.69 278 HIS A C 1
ATOM 2066 O O . HIS A 1 278 ? 0.891 -5.033 3.196 1.00 88.69 278 HIS A O 1
ATOM 2072 N N . ALA A 1 279 ? 1.610 -5.650 1.161 1.00 88.00 279 ALA A N 1
ATOM 2073 C CA . ALA A 1 279 ? 1.615 -4.298 0.607 1.00 88.00 279 ALA A CA 1
ATOM 2074 C C . ALA A 1 279 ? 0.219 -3.658 0.632 1.00 88.00 279 ALA A C 1
ATOM 2076 O O . ALA A 1 279 ? 0.119 -2.445 0.564 1.00 88.00 279 ALA A O 1
ATOM 2077 N N . LEU A 1 280 ? -0.849 -4.447 0.777 1.00 90.69 280 LEU A N 1
ATOM 2078 C CA . LEU A 1 280 ? -2.171 -4.036 1.248 1.00 90.69 280 LEU A CA 1
ATOM 2079 C C . LEU A 1 280 ? -2.558 -4.962 2.406 1.00 90.69 280 LEU A C 1
ATOM 2081 O O . LEU A 1 280 ? -2.285 -6.159 2.336 1.00 90.69 280 LEU A O 1
ATOM 2085 N N . CYS A 1 281 ? -3.207 -4.447 3.449 1.00 93.62 281 CYS A N 1
ATOM 2086 C CA . CYS A 1 281 ? -3.618 -5.261 4.594 1.00 93.62 281 CYS A CA 1
ATOM 2087 C C . CYS A 1 281 ? -5.087 -5.004 4.938 1.00 93.62 281 CYS A C 1
ATOM 2089 O O . CYS A 1 281 ? -5.412 -4.090 5.691 1.00 93.62 281 CYS A O 1
ATOM 2091 N N . PHE A 1 282 ? -5.991 -5.832 4.408 1.00 95.56 282 PHE A N 1
ATOM 2092 C CA . PHE A 1 282 ? -7.421 -5.702 4.715 1.00 95.56 282 PHE A CA 1
ATOM 2093 C C . PHE A 1 282 ? -7.739 -6.115 6.161 1.00 95.56 282 PHE A C 1
ATOM 2095 O O . PHE A 1 282 ? -8.707 -5.636 6.745 1.00 95.56 282 PHE A O 1
ATOM 2102 N N . ASP A 1 283 ? -6.914 -6.965 6.778 1.00 95.56 283 ASP A N 1
ATOM 2103 C CA . ASP A 1 283 ? -7.088 -7.383 8.177 1.00 95.56 283 ASP A CA 1
ATOM 2104 C C . ASP A 1 283 ? -6.788 -6.254 9.177 1.00 95.56 283 ASP A C 1
ATOM 2106 O O . ASP A 1 283 ? -7.380 -6.194 10.258 1.00 95.56 283 ASP A O 1
ATOM 2110 N N . MET A 1 284 ? -5.962 -5.281 8.790 1.00 93.44 284 MET A N 1
ATOM 2111 C CA . MET A 1 284 ? -5.799 -4.028 9.529 1.00 93.44 284 MET A CA 1
ATOM 2112 C C . MET A 1 284 ? -7.112 -3.225 9.556 1.00 93.44 284 MET A C 1
ATOM 2114 O O . MET A 1 284 ? -7.534 -2.762 10.613 1.00 93.44 284 MET A O 1
ATOM 2118 N N . GLN A 1 285 ? -7.817 -3.111 8.429 1.00 95.25 285 GLN A N 1
ATOM 2119 C CA . GLN A 1 285 ? -9.117 -2.428 8.379 1.00 95.25 285 GLN A CA 1
ATOM 2120 C C . GLN A 1 285 ? -10.212 -3.214 9.109 1.00 95.25 285 GLN A C 1
ATOM 2122 O O . GLN A 1 285 ? -11.009 -2.633 9.846 1.00 95.25 285 GLN A O 1
ATOM 2127 N N . ARG A 1 286 ? -10.226 -4.549 8.988 1.00 96.81 286 ARG A N 1
ATOM 2128 C CA . ARG A 1 286 ? -11.153 -5.403 9.754 1.00 96.81 286 ARG A CA 1
ATOM 2129 C C . ARG A 1 286 ? -10.939 -5.275 11.254 1.00 96.81 286 ARG A C 1
ATOM 2131 O O . ARG A 1 286 ? -11.911 -5.160 11.992 1.00 96.81 286 ARG A O 1
ATOM 2138 N N . SER A 1 287 ? -9.689 -5.270 11.713 1.00 96.06 287 SER A N 1
ATOM 2139 C CA . SER A 1 287 ? -9.402 -5.090 13.138 1.00 96.06 287 SER A CA 1
ATOM 2140 C C . SER A 1 287 ? -9.837 -3.716 13.640 1.00 96.06 287 SER A C 1
ATOM 2142 O O . SER A 1 287 ? -10.405 -3.640 14.725 1.00 96.06 287 SER A O 1
ATOM 2144 N N . ALA A 1 288 ? -9.692 -2.657 12.836 1.00 93.56 288 ALA A N 1
ATOM 2145 C CA . ALA A 1 288 ? -10.258 -1.344 13.153 1.00 93.56 288 ALA A CA 1
ATOM 2146 C C . ALA A 1 288 ? -11.787 -1.405 13.324 1.00 93.56 288 ALA A C 1
ATOM 2148 O O . ALA A 1 288 ? -12.324 -0.905 14.311 1.00 93.56 288 ALA A O 1
ATOM 2149 N N . ALA A 1 289 ? -12.485 -2.076 12.403 1.00 93.62 289 ALA A N 1
ATOM 2150 C CA . ALA A 1 289 ? -13.932 -2.254 12.481 1.00 93.62 289 ALA A CA 1
ATOM 2151 C C . ALA A 1 289 ? -14.345 -3.031 13.743 1.00 93.62 289 ALA A C 1
ATOM 2153 O O . ALA A 1 289 ? -15.254 -2.609 14.455 1.00 93.62 289 ALA A O 1
ATOM 2154 N N . TYR A 1 290 ? -13.646 -4.117 14.080 1.00 94.12 290 TYR A N 1
ATOM 2155 C CA . TYR A 1 290 ? -13.903 -4.863 15.315 1.00 94.12 290 TYR A CA 1
ATOM 2156 C C . TYR A 1 290 ? -13.657 -4.022 16.571 1.00 94.12 290 TYR A C 1
ATOM 2158 O O . TYR A 1 290 ? -14.450 -4.083 17.509 1.00 94.12 290 TYR A O 1
ATOM 2166 N N . LEU A 1 291 ? -12.617 -3.183 16.592 1.00 91.81 291 LEU A N 1
ATOM 2167 C CA . LEU A 1 291 ? -12.386 -2.249 17.696 1.00 91.81 291 LEU A CA 1
ATOM 2168 C C . LEU A 1 291 ? -13.525 -1.231 17.837 1.00 91.81 291 LEU A C 1
ATOM 2170 O O . LEU A 1 291 ? -13.960 -0.972 18.959 1.00 91.81 291 LEU A O 1
ATOM 2174 N N . LEU A 1 292 ? -14.047 -0.685 16.737 1.00 88.00 292 LEU A N 1
ATOM 2175 C CA . LEU A 1 292 ? -15.213 0.209 16.774 1.00 88.00 292 LEU A CA 1
ATOM 2176 C C . LEU A 1 292 ? -16.471 -0.496 17.308 1.00 88.00 292 LEU A C 1
ATOM 2178 O O . LEU A 1 292 ? -17.271 0.121 18.004 1.00 88.00 292 LEU A O 1
ATOM 2182 N N . LEU A 1 293 ? -16.615 -1.798 17.050 1.00 86.81 293 LEU A N 1
ATOM 2183 C CA . LEU A 1 293 ? -17.706 -2.630 17.574 1.00 86.81 293 LEU A CA 1
ATOM 2184 C C . LEU A 1 293 ? -17.476 -3.125 19.016 1.00 86.81 293 LEU A C 1
ATOM 2186 O O . LEU A 1 293 ? -18.332 -3.809 19.576 1.00 86.81 293 LEU A O 1
ATOM 2190 N N . GLY A 1 294 ? -16.326 -2.820 19.628 1.00 85.62 294 GLY A N 1
ATOM 2191 C CA . GLY A 1 294 ? -15.942 -3.335 20.949 1.00 85.62 294 GLY A CA 1
ATOM 2192 C C . GLY A 1 294 ? -15.562 -4.825 20.958 1.00 85.62 294 GLY A C 1
ATOM 2193 O O . GLY A 1 294 ? -15.404 -5.433 22.019 1.00 85.62 294 GLY A O 1
ATOM 2194 N N . GLU A 1 295 ? -15.384 -5.431 19.787 1.00 90.69 295 GLU A N 1
ATOM 2195 C CA . GLU A 1 295 ? -15.051 -6.840 19.576 1.00 90.69 295 GLU A CA 1
ATOM 2196 C C . GLU A 1 295 ? -13.527 -7.061 19.640 1.00 90.69 295 GLU A C 1
ATOM 2198 O O . GLU A 1 295 ? -12.877 -7.534 18.712 1.00 90.69 295 GLU A O 1
ATOM 2203 N N . ASN A 1 296 ? -12.921 -6.711 20.780 1.00 94.06 296 ASN A N 1
ATOM 2204 C CA . ASN A 1 296 ? -11.458 -6.641 20.932 1.00 94.06 296 ASN A CA 1
ATOM 2205 C C . ASN A 1 296 ? -10.738 -7.980 20.680 1.00 94.06 296 ASN A C 1
ATOM 2207 O O . ASN A 1 296 ? -9.610 -8.000 20.200 1.00 94.06 296 ASN A O 1
ATOM 2211 N N . ARG A 1 297 ? -11.376 -9.117 20.998 1.00 96.69 297 ARG A N 1
ATOM 2212 C CA . ARG A 1 297 ? -10.801 -10.444 20.706 1.00 96.69 297 ARG A CA 1
ATOM 2213 C C . ARG A 1 297 ? -10.786 -10.734 19.210 1.00 96.69 297 ARG A C 1
ATOM 2215 O O . ARG A 1 297 ? -9.797 -11.265 18.719 1.00 96.69 297 ARG A O 1
ATOM 2222 N N . ASP A 1 298 ? -11.842 -10.354 18.500 1.00 97.00 298 ASP A N 1
ATOM 2223 C CA . ASP A 1 298 ? -11.958 -10.560 17.058 1.00 97.00 298 ASP A CA 1
ATOM 2224 C C . ASP A 1 298 ? -10.945 -9.684 16.297 1.00 97.00 298 ASP A C 1
ATOM 2226 O O . ASP A 1 298 ? -10.342 -10.142 15.327 1.00 97.00 298 ASP A O 1
ATOM 2230 N N . ALA A 1 299 ? -10.631 -8.489 16.818 1.00 96.38 299 ALA A N 1
ATOM 2231 C CA . ALA A 1 299 ? -9.533 -7.654 16.321 1.00 96.38 299 ALA A CA 1
ATOM 2232 C C . ALA A 1 299 ? -8.148 -8.335 16.420 1.00 96.38 299 ALA A C 1
ATOM 2234 O O . ALA A 1 299 ? -7.321 -8.189 15.518 1.00 96.38 299 ALA A O 1
ATOM 2235 N N . LEU A 1 300 ? -7.888 -9.104 17.485 1.00 98.19 300 LEU A N 1
ATOM 2236 C CA . LEU A 1 300 ? -6.652 -9.888 17.611 1.00 98.19 300 LEU A CA 1
ATOM 2237 C C . LEU A 1 300 ? -6.672 -11.106 16.678 1.00 98.19 300 LEU A C 1
ATOM 2239 O O . LEU A 1 300 ? -5.727 -11.308 15.924 1.00 98.19 300 LEU A O 1
ATOM 2243 N N . LEU A 1 301 ? -7.771 -11.867 16.673 1.00 97.75 301 LEU A N 1
ATOM 2244 C CA . LEU A 1 301 ? -7.905 -13.086 15.867 1.00 97.75 301 LEU A CA 1
ATOM 2245 C C . LEU A 1 301 ? -7.742 -12.816 14.370 1.00 97.75 301 LEU A C 1
ATOM 2247 O O . LEU A 1 301 ? -7.039 -13.556 13.684 1.00 97.75 301 LEU A O 1
ATOM 2251 N N . VAL A 1 302 ? -8.354 -11.744 13.856 1.00 96.50 302 VAL A N 1
ATOM 2252 C CA . VAL A 1 302 ? -8.268 -11.409 12.427 1.00 96.50 302 VAL A CA 1
ATOM 2253 C C . VAL A 1 302 ? -6.849 -11.006 12.006 1.00 96.50 302 VAL A C 1
ATOM 2255 O O . VAL A 1 302 ? -6.500 -11.131 10.840 1.00 96.50 302 VAL A O 1
ATOM 2258 N N . THR A 1 303 ? -6.007 -10.575 12.951 1.00 96.44 303 THR A N 1
ATOM 2259 C CA . THR A 1 303 ? -4.638 -10.098 12.687 1.00 96.44 303 THR A CA 1
ATOM 2260 C C . THR A 1 303 ? -3.546 -11.115 13.022 1.00 96.44 303 THR A C 1
ATOM 2262 O O . THR A 1 303 ? -2.368 -10.850 12.788 1.00 96.44 303 THR A O 1
ATOM 2265 N N . ASP A 1 304 ? -3.898 -12.301 13.525 1.00 95.38 304 ASP A N 1
ATOM 2266 C CA . ASP A 1 304 ? -2.913 -13.317 13.918 1.00 95.38 304 ASP A CA 1
ATOM 2267 C C . ASP A 1 304 ? -2.112 -13.867 12.732 1.00 95.38 304 ASP A C 1
ATOM 2269 O O . ASP A 1 304 ? -0.935 -14.193 12.883 1.00 95.38 304 ASP A O 1
ATOM 2273 N N . ALA A 1 305 ? -2.722 -13.971 11.547 1.00 92.94 305 ALA A N 1
ATOM 2274 C CA . ALA A 1 305 ? -2.007 -14.379 10.338 1.00 92.94 305 ALA A CA 1
ATOM 2275 C C . ALA A 1 305 ? -0.948 -13.343 9.933 1.00 92.94 305 ALA A C 1
ATOM 2277 O O . ALA A 1 305 ? 0.157 -13.729 9.561 1.00 92.94 305 ALA A O 1
ATOM 2278 N N . CYS A 1 306 ? -1.251 -12.051 10.083 1.00 94.12 306 CYS A N 1
ATOM 2279 C CA . CYS A 1 306 ? -0.321 -10.968 9.778 1.00 94.12 306 CYS A CA 1
ATOM 2280 C C . CYS A 1 306 ? 0.925 -11.034 10.672 1.00 94.12 306 CYS A C 1
ATOM 2282 O O . CYS A 1 306 ? 2.043 -10.954 10.175 1.00 94.12 306 CYS A O 1
ATOM 2284 N N . MET A 1 307 ? 0.751 -11.279 11.977 1.00 93.44 307 MET A N 1
ATOM 2285 C CA . MET A 1 307 ? 1.883 -11.401 12.908 1.00 93.44 307 MET A CA 1
ATOM 2286 C C . MET A 1 307 ? 2.795 -12.596 12.595 1.00 93.44 307 MET A C 1
ATOM 2288 O O . MET A 1 307 ? 3.992 -12.544 12.861 1.00 93.44 307 MET A O 1
ATOM 2292 N N . LYS A 1 308 ? 2.251 -13.673 12.014 1.00 92.69 308 LYS A N 1
ATOM 2293 C CA . LYS A 1 308 ? 3.022 -14.876 11.652 1.00 92.69 308 LYS A CA 1
ATOM 2294 C C . LYS A 1 308 ? 3.917 -14.687 10.430 1.00 92.69 308 LYS A C 1
ATOM 2296 O O . LYS A 1 308 ? 4.814 -15.499 10.235 1.00 92.69 308 LYS A O 1
ATOM 2301 N N . LEU A 1 309 ? 3.686 -13.649 9.627 1.00 90.06 309 LEU A N 1
ATOM 2302 C CA . LEU A 1 309 ? 4.549 -13.329 8.487 1.00 90.06 309 LEU A CA 1
ATOM 2303 C C . LEU A 1 309 ? 5.921 -12.822 8.938 1.00 90.06 309 LEU A C 1
ATOM 2305 O O . LEU A 1 309 ? 6.895 -12.967 8.205 1.00 90.06 309 LEU A O 1
ATOM 2309 N N . GLY A 1 310 ? 6.011 -12.247 10.144 1.00 87.81 310 GLY A N 1
ATOM 2310 C CA . GLY A 1 310 ? 7.252 -11.707 10.688 1.00 87.81 310 GLY A CA 1
ATOM 2311 C C . GLY A 1 310 ? 7.923 -10.755 9.691 1.00 87.81 310 GLY A C 1
ATOM 2312 O O . GLY A 1 310 ? 7.283 -9.791 9.266 1.00 87.81 310 GLY A O 1
ATOM 2313 N N . PRO A 1 311 ? 9.176 -11.017 9.271 1.00 85.94 311 PRO A N 1
ATOM 2314 C CA . PRO A 1 311 ? 9.877 -10.133 8.349 1.00 85.94 311 PRO A CA 1
ATOM 2315 C C . PRO A 1 311 ? 9.169 -10.016 6.995 1.00 85.94 311 PRO A C 1
ATOM 2317 O O . PRO A 1 311 ? 9.317 -8.990 6.339 1.00 85.94 311 PRO A O 1
ATOM 2320 N N . ASP A 1 312 ? 8.417 -11.034 6.559 1.00 86.88 312 ASP A N 1
ATOM 2321 C CA . ASP A 1 312 ? 7.759 -11.078 5.244 1.00 86.88 312 ASP A CA 1
ATOM 2322 C C . ASP A 1 312 ? 6.575 -10.105 5.117 1.00 86.88 312 ASP A C 1
ATOM 2324 O O . ASP A 1 312 ? 6.054 -9.912 4.017 1.00 86.88 312 ASP A O 1
ATOM 2328 N N . HIS A 1 313 ? 6.177 -9.455 6.214 1.00 91.06 313 HIS A N 1
ATOM 2329 C CA . HIS A 1 313 ? 5.179 -8.394 6.202 1.00 91.06 313 HIS A CA 1
ATOM 2330 C C . HIS A 1 313 ? 5.790 -7.047 5.791 1.00 91.06 313 HIS A C 1
ATOM 2332 O O . HIS A 1 313 ? 6.850 -6.644 6.263 1.00 91.06 313 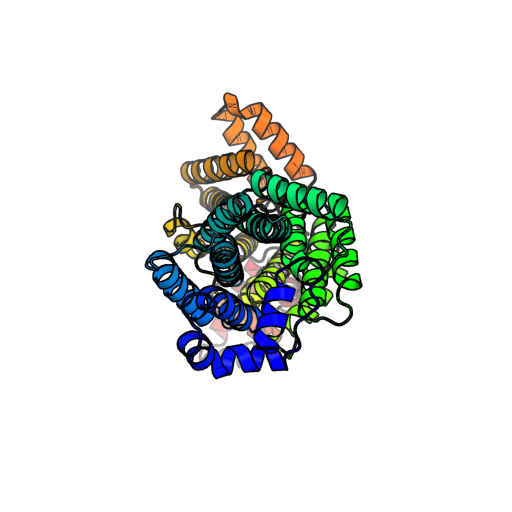HIS A O 1
ATOM 2338 N N . CYS A 1 314 ? 5.073 -6.306 4.951 1.00 90.19 314 CYS A N 1
ATOM 2339 C CA . CYS A 1 314 ? 5.437 -4.952 4.545 1.00 90.19 314 CYS A CA 1
ATOM 2340 C C . CYS A 1 314 ? 5.519 -3.970 5.736 1.00 90.19 314 CYS A C 1
ATOM 2342 O O . CYS A 1 314 ? 4.576 -3.891 6.534 1.00 90.19 314 CYS A O 1
ATOM 2344 N N . LEU A 1 315 ? 6.598 -3.172 5.816 1.00 90.62 315 LEU A N 1
ATOM 2345 C CA . LEU A 1 315 ? 6.821 -2.190 6.897 1.00 90.62 315 LEU A CA 1
ATOM 2346 C C . LEU A 1 315 ? 5.746 -1.099 6.930 1.00 90.62 315 LEU A C 1
ATOM 2348 O O . LEU A 1 315 ? 5.447 -0.563 7.989 1.00 90.62 315 LEU A O 1
ATOM 2352 N N . ARG A 1 316 ? 5.114 -0.803 5.795 1.00 90.88 316 ARG A N 1
ATOM 2353 C CA . ARG A 1 316 ? 4.023 0.172 5.688 1.00 90.88 316 ARG A CA 1
ATOM 2354 C C . ARG A 1 316 ? 2.789 -0.223 6.497 1.00 90.88 316 ARG A C 1
ATOM 2356 O O . ARG A 1 316 ? 2.081 0.637 7.011 1.00 90.88 316 ARG A O 1
ATOM 2363 N N . THR A 1 317 ? 2.495 -1.519 6.579 1.00 92.94 317 THR A N 1
ATOM 2364 C CA . THR A 1 317 ? 1.226 -2.036 7.112 1.00 92.94 317 THR A CA 1
ATOM 2365 C C . THR A 1 317 ? 1.374 -2.732 8.469 1.00 92.94 317 THR A C 1
ATOM 2367 O O . THR A 1 317 ? 0.359 -2.970 9.126 1.00 92.94 317 THR A O 1
ATOM 2370 N N . VAL A 1 318 ? 2.600 -3.006 8.940 1.00 93.81 318 VAL A N 1
ATOM 2371 C CA . VAL A 1 318 ? 2.850 -3.544 10.296 1.00 93.81 318 VAL A CA 1
ATOM 2372 C C . VAL A 1 318 ? 2.536 -2.533 11.416 1.00 93.81 318 VAL A C 1
ATOM 2374 O O . VAL A 1 318 ? 1.778 -2.892 12.318 1.00 93.81 318 VAL A O 1
ATOM 2377 N N . PRO A 1 319 ? 3.031 -1.277 11.410 1.00 94.25 319 PRO A N 1
ATOM 2378 C CA . PRO A 1 319 ? 2.753 -0.326 12.490 1.00 94.25 319 PRO A CA 1
ATOM 2379 C C . PRO A 1 319 ? 1.259 -0.102 12.774 1.00 94.25 319 PRO A C 1
ATOM 2381 O O . PRO A 1 319 ? 0.850 -0.209 13.934 1.00 94.25 319 PRO A O 1
ATOM 2384 N N . PRO A 1 320 ? 0.393 0.130 11.763 1.00 92.62 320 PRO A N 1
ATOM 2385 C CA . PRO A 1 320 ? -1.029 0.307 12.039 1.00 92.62 320 PRO A CA 1
ATOM 2386 C C . PRO A 1 320 ? -1.699 -0.957 12.593 1.00 92.62 320 PRO A C 1
ATOM 2388 O O . PRO A 1 320 ? -2.646 -0.857 13.380 1.00 92.62 320 PRO A O 1
ATOM 2391 N N . LEU A 1 321 ? -1.227 -2.143 12.205 1.00 94.44 321 LEU A N 1
ATOM 2392 C CA . LEU A 1 321 ? -1.675 -3.417 12.762 1.00 94.44 321 LEU A CA 1
ATOM 2393 C C . LEU A 1 321 ? -1.311 -3.520 14.252 1.00 94.44 321 LEU A C 1
ATOM 2395 O O . LEU A 1 321 ? -2.170 -3.829 15.080 1.00 94.44 321 LEU A O 1
ATOM 2399 N N . LEU A 1 322 ? -0.056 -3.215 14.595 1.00 96.38 322 LEU A N 1
ATOM 2400 C CA . LEU A 1 322 ? 0.466 -3.256 15.961 1.00 96.38 322 LEU A CA 1
ATOM 2401 C C . LEU A 1 322 ? -0.292 -2.312 16.894 1.00 96.38 322 LEU A C 1
ATOM 2403 O O . LEU A 1 322 ? -0.694 -2.723 17.981 1.00 96.38 322 LEU A O 1
ATOM 2407 N N . PHE A 1 323 ? -0.600 -1.092 16.454 1.00 96.06 323 PHE A N 1
ATOM 2408 C CA . PHE A 1 323 ? -1.404 -0.165 17.252 1.00 96.06 323 PHE A CA 1
ATOM 2409 C C . PHE A 1 323 ? -2.821 -0.659 17.520 1.00 96.06 323 PHE A C 1
ATOM 2411 O O . PHE A 1 323 ? -3.314 -0.547 18.643 1.00 96.06 323 PHE A O 1
ATOM 2418 N N . ARG A 1 324 ? -3.479 -1.265 16.528 1.00 95.44 324 ARG A N 1
ATOM 2419 C CA . ARG A 1 324 ? -4.813 -1.856 16.720 1.00 95.44 324 ARG A CA 1
ATOM 2420 C C . ARG A 1 324 ? -4.757 -3.032 17.698 1.00 95.44 324 ARG A C 1
ATOM 2422 O O . ARG A 1 324 ? -5.623 -3.151 18.566 1.00 95.44 324 ARG A O 1
ATOM 2429 N N . ARG A 1 325 ? -3.709 -3.859 17.631 1.00 97.62 325 ARG A N 1
ATOM 2430 C CA . ARG A 1 325 ? -3.472 -4.933 18.610 1.00 97.62 325 ARG A CA 1
ATOM 2431 C C . ARG A 1 325 ? -3.178 -4.383 20.007 1.00 97.62 325 ARG A C 1
ATOM 2433 O O . ARG A 1 325 ? -3.713 -4.915 20.977 1.00 97.62 325 ARG A O 1
ATOM 2440 N N . ALA A 1 326 ? -2.412 -3.299 20.123 1.00 98.12 326 ALA A N 1
ATOM 2441 C CA . ALA A 1 326 ? -2.136 -2.637 21.394 1.00 98.12 326 ALA A CA 1
ATOM 2442 C C . ALA A 1 326 ? -3.423 -2.132 22.064 1.00 98.12 326 ALA A C 1
ATOM 2444 O O . ALA A 1 326 ? -3.670 -2.430 23.233 1.00 98.12 326 ALA A O 1
ATOM 2445 N N . VAL A 1 327 ? -4.297 -1.462 21.303 1.00 96.38 327 VAL A N 1
ATOM 2446 C CA . VAL A 1 327 ? -5.622 -1.027 21.779 1.00 96.38 327 VAL A CA 1
ATOM 2447 C C . VAL A 1 327 ? -6.482 -2.225 22.192 1.00 96.38 327 VAL A C 1
ATOM 2449 O O . VAL A 1 327 ? -7.081 -2.218 23.269 1.00 96.38 327 VAL A O 1
ATOM 2452 N N . ALA A 1 328 ? -6.513 -3.293 21.390 1.00 96.75 328 ALA A N 1
ATOM 2453 C CA . ALA A 1 328 ? -7.252 -4.505 21.737 1.00 96.75 328 ALA A CA 1
ATOM 2454 C C . ALA A 1 328 ? -6.753 -5.133 23.052 1.00 96.75 328 ALA A C 1
ATOM 2456 O O . ALA A 1 328 ? -7.561 -5.483 23.915 1.00 96.75 328 ALA A O 1
ATOM 2457 N N . HIS A 1 329 ? -5.434 -5.244 23.236 1.00 98.31 329 HIS A N 1
ATOM 2458 C CA . HIS A 1 329 ? -4.826 -5.742 24.471 1.00 98.31 329 HIS A CA 1
ATOM 2459 C C . HIS A 1 329 ? -5.142 -4.842 25.668 1.00 98.31 329 HIS A C 1
ATOM 2461 O O . HIS A 1 329 ? -5.508 -5.360 26.726 1.00 98.31 329 HIS A O 1
ATOM 2467 N N . LEU A 1 330 ? -5.075 -3.518 25.498 1.00 97.31 330 LEU A N 1
ATOM 2468 C CA . LEU A 1 330 ? -5.405 -2.548 26.540 1.00 97.31 330 LEU A CA 1
ATOM 2469 C C . LEU A 1 330 ? -6.841 -2.743 27.040 1.00 97.31 330 LEU A C 1
ATOM 2471 O O . LEU A 1 330 ? -7.062 -2.928 28.236 1.00 97.31 330 LEU A O 1
ATOM 2475 N N . ARG A 1 331 ? -7.809 -2.805 26.119 1.00 95.06 331 ARG A N 1
ATOM 2476 C CA . ARG A 1 331 ? -9.232 -3.006 26.439 1.00 95.06 331 ARG A CA 1
ATOM 2477 C C . ARG A 1 331 ? -9.544 -4.375 27.045 1.00 95.06 331 ARG A C 1
ATOM 2479 O O . ARG A 1 331 ? -10.572 -4.543 27.695 1.00 95.06 331 ARG A O 1
ATOM 2486 N N . LEU A 1 332 ? -8.674 -5.363 26.837 1.00 96.75 332 LEU A N 1
ATOM 2487 C CA . LEU A 1 332 ? -8.760 -6.690 27.455 1.00 96.75 332 LEU A CA 1
ATOM 2488 C C . LEU A 1 332 ? -8.028 -6.777 28.807 1.00 96.75 332 LEU A C 1
ATOM 2490 O O . LEU A 1 332 ? -7.952 -7.868 29.373 1.00 96.75 332 LEU A O 1
ATOM 2494 N N . GLY A 1 333 ? -7.475 -5.670 29.317 1.00 97.12 333 GLY A N 1
ATOM 2495 C CA . GLY A 1 333 ? -6.720 -5.630 30.575 1.00 97.12 333 GLY A CA 1
ATOM 2496 C C . GLY A 1 333 ? -5.316 -6.240 30.482 1.00 97.12 333 GLY A C 1
ATOM 2497 O O . GLY A 1 333 ? -4.702 -6.545 31.500 1.00 97.12 333 GLY A O 1
ATOM 2498 N N . GLN A 1 334 ? -4.788 -6.438 29.273 1.00 98.19 334 GLN A N 1
ATOM 2499 C CA . GLN A 1 334 ? -3.494 -7.077 29.021 1.00 98.19 334 GLN A CA 1
ATOM 2500 C C . GLN A 1 334 ? -2.392 -6.020 28.862 1.00 98.19 334 GLN A C 1
ATOM 2502 O O . GLN A 1 334 ? -1.790 -5.890 27.798 1.00 98.19 334 GLN A O 1
ATOM 2507 N N . GLY A 1 335 ? -2.141 -5.252 29.927 1.00 97.75 335 GLY A N 1
ATOM 2508 C CA . GLY A 1 335 ? -1.292 -4.053 29.892 1.00 97.75 335 GLY A CA 1
ATOM 2509 C C . GLY A 1 335 ? 0.123 -4.271 29.344 1.00 97.75 335 GLY A C 1
ATOM 2510 O O . GLY A 1 335 ? 0.569 -3.469 28.532 1.00 97.75 335 GLY A O 1
ATOM 2511 N N . ALA A 1 336 ? 0.793 -5.367 29.718 1.00 97.88 336 ALA A N 1
ATOM 2512 C CA . ALA A 1 336 ? 2.144 -5.675 29.234 1.00 97.88 336 ALA A CA 1
ATOM 2513 C C . ALA A 1 336 ? 2.184 -5.900 27.711 1.00 97.88 336 ALA A C 1
ATOM 2515 O O . ALA A 1 336 ? 2.992 -5.288 27.022 1.00 97.88 336 ALA A O 1
ATOM 2516 N N . ARG A 1 337 ? 1.245 -6.696 27.178 1.00 98.19 337 ARG A N 1
ATOM 2517 C CA . ARG A 1 337 ? 1.127 -6.947 25.730 1.00 98.19 337 ARG A CA 1
ATOM 2518 C C . ARG A 1 337 ? 0.725 -5.700 24.950 1.00 98.19 337 ARG A C 1
ATOM 2520 O O . ARG A 1 337 ? 1.140 -5.534 23.810 1.00 98.19 337 ARG A O 1
ATOM 2527 N N . ALA A 1 338 ? -0.103 -4.846 25.554 1.00 98.38 338 ALA A N 1
ATOM 2528 C CA . ALA A 1 338 ? -0.467 -3.567 24.959 1.00 98.38 338 ALA A CA 1
ATOM 2529 C C . ALA A 1 338 ? 0.769 -2.677 24.786 1.00 98.38 338 ALA A C 1
ATOM 2531 O O . ALA A 1 338 ? 0.976 -2.131 23.707 1.00 98.38 338 ALA A O 1
ATOM 2532 N N . ASP A 1 339 ? 1.605 -2.591 25.822 1.00 98.44 339 ASP A N 1
ATOM 2533 C CA . ASP A 1 339 ? 2.819 -1.780 25.787 1.00 98.44 339 ASP A CA 1
ATOM 2534 C C . ASP A 1 339 ? 3.859 -2.339 24.813 1.00 98.44 339 ASP A C 1
ATOM 2536 O O . ASP A 1 339 ? 4.468 -1.568 24.085 1.00 98.44 339 ASP A O 1
ATOM 2540 N N . GLU A 1 340 ? 4.047 -3.662 24.768 1.00 98.12 340 GLU A N 1
ATOM 2541 C CA . GLU A 1 340 ? 4.958 -4.318 23.817 1.00 98.12 340 GLU A CA 1
ATOM 2542 C C . GLU A 1 340 ? 4.559 -4.029 22.365 1.00 98.12 340 GLU A C 1
ATOM 2544 O O . GLU A 1 340 ? 5.374 -3.532 21.589 1.00 98.12 340 GLU A O 1
ATOM 2549 N N . ALA A 1 341 ? 3.291 -4.272 22.013 1.00 97.81 341 ALA A N 1
ATOM 2550 C CA . ALA A 1 341 ? 2.793 -4.022 20.663 1.00 97.81 341 ALA A CA 1
ATOM 2551 C C . ALA A 1 341 ? 2.865 -2.531 20.292 1.00 97.81 341 ALA A C 1
ATOM 2553 O O . ALA A 1 341 ? 3.206 -2.187 19.161 1.00 97.81 341 ALA A O 1
ATOM 2554 N N . PHE A 1 342 ? 2.566 -1.637 21.239 1.00 97.81 342 PHE A N 1
ATOM 2555 C CA . PHE A 1 342 ? 2.669 -0.200 21.012 1.00 97.81 342 PHE A CA 1
ATOM 2556 C C . PHE A 1 342 ? 4.121 0.246 20.802 1.00 97.81 342 PHE A C 1
ATOM 2558 O O . PHE A 1 342 ? 4.399 0.962 19.844 1.00 97.81 342 PHE A O 1
ATOM 2565 N N . GLU A 1 343 ? 5.044 -0.184 21.668 1.00 97.88 343 GLU A N 1
ATOM 2566 C CA . GLU A 1 343 ? 6.469 0.165 21.606 1.00 97.88 343 GLU A CA 1
ATOM 2567 C C . GLU A 1 343 ? 7.101 -0.304 20.283 1.00 97.88 343 GLU A C 1
ATOM 2569 O O . GLU A 1 343 ? 7.864 0.441 19.666 1.00 97.88 343 GLU A O 1
ATOM 2574 N N . GLU A 1 344 ? 6.742 -1.498 19.805 1.00 96.38 344 GLU A N 1
ATOM 2575 C CA . GLU A 1 344 ? 7.180 -2.010 18.502 1.00 96.38 344 GLU A CA 1
ATOM 2576 C C . GLU A 1 344 ? 6.644 -1.158 17.338 1.00 96.38 344 GLU A C 1
ATOM 2578 O O . GLU A 1 344 ? 7.422 -0.698 16.499 1.00 96.38 344 GLU A O 1
ATOM 2583 N N . GLY A 1 345 ? 5.337 -0.869 17.314 1.00 95.44 345 GLY A N 1
ATOM 2584 C CA . GLY A 1 345 ? 4.725 -0.047 16.263 1.00 95.44 345 GLY A CA 1
ATOM 2585 C C . GLY A 1 345 ? 5.263 1.385 16.241 1.00 95.44 345 GLY A C 1
ATOM 2586 O O . GLY A 1 345 ? 5.527 1.938 15.173 1.00 95.44 345 GLY A O 1
ATOM 2587 N N . PHE A 1 346 ? 5.496 1.962 17.420 1.00 95.94 346 PHE A N 1
ATOM 2588 C CA . PHE A 1 346 ? 6.062 3.296 17.584 1.00 95.94 346 PHE A CA 1
ATOM 2589 C C . PHE A 1 346 ? 7.470 3.392 16.986 1.00 95.94 346 PHE A C 1
ATOM 2591 O O . PHE A 1 346 ? 7.740 4.297 16.199 1.00 95.94 346 PHE A O 1
ATOM 2598 N N . ARG A 1 347 ? 8.357 2.430 17.279 1.00 94.88 347 ARG A N 1
ATOM 2599 C CA . ARG A 1 347 ? 9.720 2.422 16.717 1.00 94.88 347 ARG A CA 1
ATOM 2600 C C . ARG A 1 347 ? 9.731 2.322 15.192 1.00 94.88 347 ARG A C 1
ATOM 2602 O O . ARG A 1 347 ? 10.537 2.996 14.556 1.00 94.88 347 ARG A O 1
ATOM 2609 N N . LEU A 1 348 ? 8.837 1.528 14.606 1.00 93.19 348 LEU A N 1
ATOM 2610 C CA . LEU A 1 348 ? 8.728 1.406 13.148 1.00 93.19 348 LEU A CA 1
ATOM 2611 C C . LEU A 1 348 ? 8.232 2.705 12.484 1.00 93.19 348 LEU A C 1
ATOM 2613 O O . LEU A 1 348 ? 8.642 3.036 11.370 1.00 93.19 348 LEU A O 1
ATOM 2617 N N . ILE A 1 349 ? 7.380 3.477 13.161 1.00 90.75 349 ILE A N 1
ATOM 2618 C CA . ILE A 1 349 ? 6.961 4.795 12.662 1.00 90.75 349 ILE A CA 1
ATOM 2619 C C . ILE A 1 349 ? 8.068 5.826 12.783 1.00 90.75 349 ILE A C 1
ATOM 2621 O O . ILE A 1 349 ? 8.254 6.585 11.841 1.00 90.75 349 ILE A O 1
ATOM 2625 N N . LEU A 1 350 ? 8.855 5.815 13.861 1.00 90.75 350 LEU A N 1
ATOM 2626 C CA . LEU A 1 350 ? 10.021 6.699 13.954 1.00 90.75 350 LEU A CA 1
ATOM 2627 C C . LEU A 1 350 ? 11.012 6.484 12.805 1.00 90.75 350 LEU A C 1
ATOM 2629 O O . LEU A 1 350 ? 11.656 7.433 12.375 1.00 90.75 350 LEU A O 1
ATOM 2633 N N . GLN A 1 351 ? 11.126 5.252 12.304 1.00 87.25 351 GLN A N 1
ATOM 2634 C CA . GLN A 1 351 ? 11.982 4.938 11.160 1.00 87.25 351 GLN A CA 1
ATOM 2635 C C . GLN A 1 351 ? 11.387 5.383 9.820 1.00 87.25 351 GLN A C 1
ATOM 2637 O O . GLN A 1 351 ? 12.131 5.789 8.938 1.00 87.25 351 GLN A O 1
ATOM 2642 N N . SER A 1 352 ? 10.067 5.281 9.646 1.00 86.81 352 SER A N 1
ATOM 2643 C CA . SER A 1 352 ? 9.410 5.560 8.359 1.00 86.81 352 SER A CA 1
ATOM 2644 C C . SER A 1 352 ? 8.862 6.981 8.222 1.00 86.81 352 SER A C 1
ATOM 2646 O O . SER A 1 352 ? 8.577 7.403 7.109 1.00 86.81 352 SER A O 1
ATOM 2648 N N . GLY A 1 353 ? 8.647 7.704 9.324 1.00 85.50 353 GLY A N 1
ATOM 2649 C CA . GLY A 1 353 ? 8.037 9.039 9.331 1.00 85.50 353 GLY A CA 1
ATOM 2650 C C . GLY A 1 353 ? 6.566 9.078 8.893 1.00 85.50 353 GLY A C 1
ATOM 2651 O O . GLY A 1 353 ? 6.013 10.157 8.699 1.00 85.50 353 GLY A O 1
ATOM 2652 N N . SER A 1 354 ? 5.912 7.925 8.714 1.00 90.06 354 SER A N 1
ATOM 2653 C CA . SER A 1 354 ? 4.575 7.881 8.118 1.00 90.06 354 SER A CA 1
ATOM 2654 C C . SER A 1 354 ? 3.459 8.197 9.109 1.00 90.06 354 SER A C 1
ATOM 2656 O O . SER A 1 354 ? 3.370 7.606 10.185 1.00 90.06 354 SER A O 1
ATOM 2658 N N . LEU A 1 355 ? 2.529 9.043 8.669 1.00 87.31 355 LEU A N 1
ATOM 2659 C CA . LEU A 1 355 ? 1.300 9.404 9.371 1.00 87.31 355 LEU A CA 1
ATOM 2660 C C . LEU A 1 355 ? 0.114 8.504 9.000 1.00 87.31 355 LEU A C 1
ATOM 2662 O O . LEU A 1 355 ? -0.823 8.361 9.784 1.00 87.31 355 LEU A O 1
ATOM 2666 N N . THR A 1 356 ? 0.150 7.838 7.839 1.00 86.06 356 THR A N 1
ATOM 2667 C CA . THR A 1 356 ? -0.939 6.938 7.407 1.00 86.06 356 THR A CA 1
ATOM 2668 C C . THR A 1 356 ? -1.294 5.841 8.413 1.00 86.06 356 THR A C 1
ATOM 2670 O O . THR A 1 356 ? -2.489 5.579 8.570 1.00 86.06 356 THR A O 1
ATOM 2673 N N . PRO A 1 357 ? -0.345 5.235 9.166 1.00 80.88 357 PRO A N 1
ATOM 2674 C CA . PRO A 1 357 ? -0.680 4.238 10.176 1.00 80.88 357 PRO A CA 1
ATOM 2675 C C . PRO A 1 357 ? -1.616 4.733 11.280 1.00 80.88 357 PRO A C 1
ATOM 2677 O O . PRO A 1 357 ? -2.267 3.928 11.955 1.00 80.88 357 PRO A O 1
ATOM 2680 N N . LEU A 1 358 ? -1.636 6.049 11.482 1.00 83.56 358 LEU A N 1
ATOM 2681 C CA . LEU A 1 358 ? -2.357 6.716 12.552 1.00 83.56 358 LEU A CA 1
ATOM 2682 C C . LEU A 1 358 ? -3.802 7.046 12.173 1.00 83.56 358 LEU A C 1
ATOM 2684 O O . LEU A 1 358 ? -4.634 7.260 13.057 1.00 83.56 358 LEU A O 1
ATOM 2688 N N . LEU A 1 359 ? -4.127 7.026 10.876 1.00 83.12 359 LEU A N 1
ATOM 2689 C CA . LEU A 1 359 ? -5.494 7.196 10.403 1.00 83.12 359 LEU A CA 1
ATOM 2690 C C . LEU A 1 359 ? -6.403 6.103 10.972 1.00 83.12 359 LEU A C 1
ATOM 2692 O O . LEU A 1 359 ? -6.031 4.927 11.068 1.00 83.12 359 LEU A O 1
ATOM 2696 N N . THR A 1 360 ? -7.640 6.488 11.295 1.00 79.12 360 THR A N 1
ATOM 2697 C CA . THR A 1 360 ? -8.717 5.611 11.800 1.00 79.12 360 THR A CA 1
ATOM 2698 C C . THR A 1 360 ? -8.440 4.935 13.155 1.00 79.12 360 THR A C 1
ATOM 2700 O O . THR A 1 360 ? -9.198 4.059 13.575 1.00 79.12 360 THR A O 1
ATOM 2703 N N . LEU A 1 361 ? -7.379 5.333 13.869 1.00 79.44 361 LEU A N 1
ATOM 2704 C CA . LEU A 1 361 ? -7.126 4.883 15.240 1.00 79.44 361 LEU A CA 1
ATOM 2705 C C . LEU A 1 361 ? -8.009 5.620 16.258 1.00 79.44 361 LEU A C 1
ATOM 2707 O O . LEU A 1 361 ? -8.581 6.670 15.977 1.00 79.44 361 LEU A O 1
ATOM 2711 N N . ALA A 1 362 ? -8.096 5.077 17.476 1.00 79.38 362 ALA A N 1
ATOM 2712 C CA . ALA A 1 362 ? -8.720 5.746 18.614 1.00 79.38 362 ALA A CA 1
ATOM 2713 C C . ALA A 1 362 ? -7.708 6.704 19.284 1.00 79.38 362 ALA A C 1
ATOM 2715 O O . ALA A 1 362 ? -6.861 6.234 20.048 1.00 79.38 362 ALA A O 1
ATOM 2716 N N . PRO A 1 363 ? -7.768 8.028 19.033 1.00 80.50 363 PRO A N 1
ATOM 2717 C CA . PRO A 1 363 ? -6.680 8.945 19.387 1.00 80.50 363 PRO A CA 1
ATOM 2718 C C . PRO A 1 363 ? -6.403 9.005 20.893 1.00 80.50 363 PRO A C 1
ATOM 2720 O O . PRO A 1 363 ? -5.245 9.067 21.294 1.00 80.50 363 PRO A O 1
ATOM 2723 N N . ASP A 1 364 ? -7.438 8.921 21.732 1.00 85.25 364 ASP A N 1
ATOM 2724 C CA . ASP A 1 364 ? -7.283 8.982 23.192 1.00 85.25 364 ASP A CA 1
ATOM 2725 C C . ASP A 1 364 ? -6.537 7.764 23.754 1.00 85.25 364 ASP A C 1
ATOM 2727 O O . ASP A 1 364 ? -5.663 7.901 24.609 1.00 85.25 364 ASP A O 1
ATOM 2731 N N . GLU A 1 365 ? -6.844 6.565 23.252 1.00 90.88 365 GLU A N 1
ATOM 2732 C CA . GLU A 1 365 ? -6.206 5.323 23.706 1.00 90.88 365 GLU A CA 1
ATOM 2733 C C . GLU A 1 365 ? -4.755 5.245 23.230 1.00 90.88 365 GLU A C 1
ATOM 2735 O O . GLU A 1 365 ? -3.873 4.855 23.993 1.00 90.88 365 GLU A O 1
ATOM 2740 N N . ILE A 1 366 ? -4.496 5.674 21.991 1.00 92.44 366 ILE A N 1
ATOM 2741 C CA . ILE A 1 366 ? -3.139 5.777 21.448 1.00 92.44 366 ILE A CA 1
ATOM 2742 C C . ILE A 1 366 ? -2.323 6.813 22.226 1.00 92.44 366 ILE A C 1
ATOM 2744 O O . ILE A 1 366 ? -1.182 6.530 22.583 1.00 92.44 366 ILE A O 1
ATOM 2748 N N . ARG A 1 367 ? -2.900 7.975 22.562 1.00 92.25 367 ARG A N 1
ATOM 2749 C CA . ARG A 1 367 ? -2.239 8.983 23.404 1.00 92.25 367 ARG A CA 1
ATOM 2750 C C . ARG A 1 367 ? -1.889 8.421 24.781 1.00 92.25 367 ARG A C 1
ATOM 2752 O O . ARG A 1 367 ? -0.771 8.622 25.243 1.00 92.25 367 ARG A O 1
ATOM 2759 N N . GLY A 1 368 ? -2.810 7.697 25.418 1.00 94.12 368 GLY A N 1
ATOM 2760 C CA . GLY A 1 368 ? -2.553 7.062 26.713 1.00 94.12 368 GLY A CA 1
ATOM 2761 C C . GLY A 1 368 ? -1.433 6.017 26.652 1.00 94.12 368 GLY A C 1
ATOM 2762 O O . GLY A 1 368 ? -0.587 5.964 27.542 1.00 94.12 368 GLY A O 1
ATOM 2763 N N . LEU A 1 369 ? -1.379 5.212 25.586 1.00 97.00 369 LEU A N 1
ATOM 2764 C CA . LEU A 1 369 ? -0.277 4.269 25.356 1.00 97.00 369 LEU A CA 1
ATOM 2765 C C . LEU A 1 369 ? 1.057 4.989 25.095 1.00 97.00 369 LEU A C 1
ATOM 2767 O O . LEU A 1 369 ? 2.082 4.572 25.631 1.00 97.00 369 LEU A O 1
ATOM 2771 N N . ALA A 1 370 ? 1.041 6.097 24.348 1.00 96.38 370 ALA A N 1
ATOM 2772 C CA . ALA A 1 370 ? 2.222 6.925 24.102 1.00 96.38 370 ALA A CA 1
ATOM 2773 C C . ALA A 1 370 ? 2.787 7.517 25.401 1.00 96.38 370 ALA A C 1
ATOM 2775 O O . ALA A 1 370 ? 3.984 7.416 25.656 1.00 96.38 370 ALA A O 1
ATOM 2776 N N . GLN A 1 371 ? 1.925 8.056 26.266 1.00 95.31 371 GLN A N 1
ATOM 2777 C CA . GLN A 1 371 ? 2.323 8.585 27.575 1.00 95.31 371 GLN A CA 1
ATOM 2778 C C . GLN A 1 371 ? 2.954 7.500 28.458 1.00 95.31 371 GLN A C 1
ATOM 2780 O O . GLN A 1 371 ? 4.051 7.694 28.980 1.00 95.31 371 GLN A O 1
ATOM 2785 N N . ARG A 1 372 ? 2.329 6.317 28.540 1.00 96.88 372 ARG A N 1
ATOM 2786 C CA . ARG A 1 372 ? 2.890 5.161 29.262 1.00 96.88 372 ARG A CA 1
ATOM 2787 C C . ARG A 1 372 ? 4.250 4.728 28.713 1.00 96.88 372 ARG A C 1
ATOM 2789 O O . ARG A 1 372 ? 5.112 4.308 29.485 1.00 96.88 372 ARG A O 1
ATOM 2796 N N . LEU A 1 373 ? 4.454 4.809 27.395 1.00 98.06 373 LEU A N 1
ATOM 2797 C CA . LEU A 1 373 ? 5.759 4.545 26.790 1.00 98.06 373 LEU A CA 1
ATOM 2798 C C . LEU A 1 373 ? 6.796 5.572 27.257 1.00 98.06 373 LEU A C 1
ATOM 2800 O O . LEU A 1 373 ? 7.865 5.160 27.698 1.00 98.06 373 LEU A O 1
ATOM 2804 N N . GLY A 1 374 ? 6.474 6.868 27.220 1.00 97.25 374 GLY A N 1
ATOM 2805 C CA . GLY A 1 374 ? 7.365 7.936 27.690 1.00 97.25 374 GLY A CA 1
ATOM 2806 C C . GLY A 1 374 ? 7.763 7.785 29.164 1.00 97.25 374 GLY A C 1
ATOM 2807 O O . GLY A 1 374 ? 8.929 7.955 29.507 1.00 97.25 374 GLY A O 1
ATOM 2808 N N . GLU A 1 375 ? 6.832 7.364 30.025 1.00 96.31 375 GLU A N 1
ATOM 2809 C CA . GLU A 1 375 ? 7.108 7.057 31.438 1.00 96.31 375 GLU A CA 1
ATOM 2810 C C . GLU A 1 375 ? 8.065 5.860 31.610 1.00 96.31 375 GLU A C 1
ATOM 2812 O O . GLU A 1 375 ? 8.950 5.876 32.466 1.00 96.31 375 GLU A O 1
ATOM 2817 N N . ARG A 1 376 ? 7.904 4.808 30.795 1.00 96.94 376 ARG A N 1
ATOM 2818 C CA . ARG A 1 376 ? 8.718 3.574 30.834 1.00 96.94 376 ARG A CA 1
ATOM 2819 C C . ARG A 1 376 ? 10.074 3.693 30.133 1.00 96.94 376 ARG A C 1
ATOM 2821 O O . ARG A 1 376 ? 10.949 2.851 30.368 1.00 96.94 376 ARG A O 1
ATOM 2828 N N . ARG A 1 377 ? 10.203 4.641 29.205 1.00 97.06 377 ARG A N 1
ATOM 2829 C CA . ARG A 1 377 ? 11.358 4.865 28.322 1.00 97.06 377 ARG A CA 1
ATOM 2830 C C . ARG A 1 377 ? 11.654 6.369 28.241 1.00 97.06 377 ARG A C 1
ATOM 2832 O O . ARG A 1 377 ? 11.349 6.989 27.219 1.00 97.06 377 ARG A O 1
ATOM 2839 N N . PRO A 1 378 ? 12.226 6.980 29.296 1.00 96.25 378 PRO A N 1
ATOM 2840 C CA . PRO A 1 378 ? 12.511 8.416 29.314 1.00 96.25 378 PRO A CA 1
ATOM 2841 C C . PRO A 1 378 ? 13.392 8.889 28.147 1.00 96.25 378 PRO A C 1
ATOM 2843 O O . PRO A 1 378 ? 13.284 10.031 27.711 1.00 96.25 378 PRO A O 1
ATOM 2846 N N . GLU A 1 379 ? 14.230 8.009 27.598 1.00 96.38 379 GLU A N 1
ATOM 2847 C CA . GLU A 1 379 ? 15.057 8.269 26.418 1.00 96.38 379 GLU A CA 1
ATOM 2848 C C . GLU A 1 379 ? 14.257 8.492 25.122 1.00 96.38 379 GLU A C 1
ATOM 2850 O O . GLU A 1 379 ? 14.805 9.021 24.156 1.00 96.38 379 GLU A O 1
ATOM 2855 N N . LEU A 1 380 ? 12.974 8.111 25.095 1.00 96.06 380 LEU A N 1
ATOM 2856 C CA . LEU A 1 380 ? 12.054 8.317 23.971 1.00 96.06 380 LEU A CA 1
ATOM 2857 C C . LEU A 1 380 ? 11.090 9.495 24.188 1.00 96.06 380 LEU A C 1
ATOM 2859 O O . LEU A 1 380 ? 10.214 9.712 23.353 1.00 96.06 380 LEU A O 1
ATOM 2863 N N . ALA A 1 381 ? 11.206 10.244 25.292 1.00 94.50 381 ALA A N 1
ATOM 2864 C CA . ALA A 1 381 ? 10.211 11.246 25.683 1.00 94.50 381 ALA A CA 1
ATOM 2865 C C . ALA A 1 381 ? 9.971 12.319 24.605 1.00 94.50 381 ALA A C 1
ATOM 2867 O O . ALA A 1 381 ? 8.826 12.616 24.279 1.00 94.50 381 ALA A O 1
ATOM 2868 N N . LEU A 1 382 ? 11.035 12.837 23.981 1.00 94.88 382 LEU A N 1
ATOM 2869 C CA . LEU A 1 382 ? 10.920 13.856 22.928 1.00 94.88 382 LEU A CA 1
ATOM 2870 C C . LEU A 1 382 ? 10.203 13.325 21.680 1.00 94.88 382 LEU A C 1
ATOM 2872 O O . LEU A 1 382 ? 9.383 14.021 21.083 1.00 94.88 382 LEU A O 1
ATOM 2876 N N . GLN A 1 383 ? 10.500 12.085 21.291 1.00 95.69 383 GLN A N 1
ATOM 2877 C CA . GLN A 1 383 ? 9.855 11.416 20.166 1.00 95.69 383 GLN A CA 1
ATOM 2878 C C . GLN A 1 383 ? 8.386 11.111 20.475 1.00 95.69 383 GLN A C 1
ATOM 2880 O O . GLN A 1 383 ? 7.536 11.209 19.594 1.00 95.69 383 GLN A O 1
ATOM 2885 N N . VAL A 1 384 ? 8.072 10.752 21.724 1.00 96.00 384 VAL A N 1
ATOM 2886 C CA . VAL A 1 384 ? 6.694 10.557 22.190 1.00 96.00 384 VAL A CA 1
ATOM 2887 C C . VAL A 1 384 ? 5.916 11.871 22.124 1.00 96.00 384 VAL A C 1
ATOM 2889 O O . VAL A 1 384 ? 4.794 11.877 21.621 1.00 96.00 384 VAL A O 1
ATOM 2892 N N . ASP A 1 385 ? 6.505 12.982 22.566 1.00 94.12 385 ASP A N 1
ATOM 2893 C CA . ASP A 1 385 ? 5.865 14.299 22.518 1.00 94.12 385 ASP A CA 1
ATOM 2894 C C . ASP A 1 385 ? 5.581 14.750 21.076 1.00 94.12 385 ASP A C 1
ATOM 2896 O O . ASP A 1 385 ? 4.486 15.242 20.781 1.00 94.12 385 ASP A O 1
ATOM 2900 N N . ASP A 1 386 ? 6.529 14.547 20.153 1.00 92.25 386 ASP A N 1
ATOM 2901 C CA . ASP A 1 386 ? 6.319 14.811 18.724 1.00 92.25 386 ASP A CA 1
ATOM 2902 C C . ASP A 1 386 ? 5.210 13.929 18.136 1.00 92.25 386 ASP A C 1
ATOM 2904 O O . ASP A 1 386 ? 4.285 14.435 17.501 1.00 92.25 386 ASP A O 1
ATOM 2908 N N . PHE A 1 387 ? 5.231 12.629 18.423 1.00 91.94 387 PHE A N 1
ATOM 2909 C CA . PHE A 1 387 ? 4.198 11.696 17.979 1.00 91.94 387 PHE A CA 1
ATOM 2910 C C . PHE A 1 387 ? 2.802 12.079 18.490 1.00 91.94 387 PHE A C 1
ATOM 2912 O O . PHE A 1 387 ? 1.828 12.079 17.735 1.00 91.94 387 PHE A O 1
ATOM 2919 N N . VAL A 1 388 ? 2.684 12.460 19.766 1.00 90.94 388 VAL A N 1
ATOM 2920 C CA . VAL A 1 388 ? 1.418 12.930 20.346 1.00 90.94 388 VAL A CA 1
ATOM 2921 C C . VAL A 1 388 ? 0.954 14.223 19.679 1.00 90.94 388 VAL A C 1
ATOM 2923 O O . VAL A 1 388 ? -0.240 14.364 19.405 1.00 90.94 388 VAL A O 1
ATOM 2926 N N . ARG A 1 389 ? 1.866 15.149 19.366 1.00 89.12 389 ARG A N 1
ATOM 2927 C CA . ARG A 1 389 ? 1.538 16.360 18.603 1.00 89.12 389 ARG A CA 1
ATOM 2928 C C . ARG A 1 389 ? 1.019 16.010 17.207 1.00 89.12 389 ARG A C 1
ATOM 2930 O O . ARG A 1 389 ? -0.037 16.514 16.830 1.00 89.12 389 ARG A O 1
ATOM 2937 N N . GLN A 1 390 ? 1.690 15.124 16.475 1.00 86.38 390 GLN A N 1
ATOM 2938 C CA . GLN A 1 390 ? 1.244 14.680 15.150 1.00 86.38 390 GLN A CA 1
ATOM 2939 C C . GLN A 1 390 ? -0.158 14.060 15.206 1.00 86.38 390 GLN A C 1
ATOM 2941 O O . GLN A 1 390 ? -1.023 14.427 14.415 1.00 86.38 390 GLN A O 1
ATOM 2946 N N . LEU A 1 391 ? -0.443 13.215 16.205 1.00 85.50 391 LEU A N 1
ATOM 2947 C CA . LEU A 1 391 ? -1.776 12.634 16.409 1.00 85.50 391 LEU A CA 1
ATOM 2948 C C . LEU A 1 391 ? -2.889 13.680 16.545 1.00 85.50 391 LEU A C 1
ATOM 2950 O O . LEU A 1 391 ? -4.007 13.438 16.099 1.00 85.50 391 LEU A O 1
ATOM 2954 N N . THR A 1 392 ? -2.612 14.830 17.169 1.00 82.44 392 THR A N 1
ATOM 2955 C CA . THR A 1 392 ? -3.621 15.895 17.340 1.00 82.44 392 THR A CA 1
ATOM 2956 C C . THR A 1 392 ? -3.950 16.652 16.059 1.00 82.44 392 THR A C 1
ATOM 2958 O O . THR A 1 392 ? -4.987 17.306 16.000 1.00 82.44 392 THR A O 1
ATOM 2961 N N . GLN A 1 393 ? -3.090 16.562 15.045 1.00 80.12 393 GLN A N 1
ATOM 2962 C CA . GLN A 1 393 ? -3.282 17.210 13.747 1.00 80.12 393 GLN A CA 1
ATOM 2963 C C . GLN A 1 393 ? -4.040 16.320 12.756 1.00 80.12 393 GLN A C 1
ATOM 2965 O O . GLN A 1 393 ? -4.427 16.786 11.686 1.00 80.12 393 GLN A O 1
ATOM 2970 N N . LEU A 1 394 ? -4.258 15.047 13.098 1.00 79.81 394 LEU A N 1
ATOM 2971 C CA . LEU A 1 394 ? -4.911 14.100 12.210 1.00 79.81 394 LEU A CA 1
ATOM 2972 C C . LEU A 1 394 ? -6.429 14.302 12.148 1.00 79.81 394 LEU A C 1
ATOM 2974 O O . LEU A 1 394 ? -7.054 14.682 13.145 1.00 79.81 394 LEU A O 1
ATOM 2978 N N . PRO A 1 395 ? -7.042 13.948 11.006 1.00 69.69 395 PRO A N 1
ATOM 2979 C CA . PRO A 1 395 ? -8.487 13.849 10.874 1.00 69.69 395 PRO A CA 1
ATOM 2980 C C . PRO A 1 395 ? -9.097 12.984 11.985 1.00 69.69 395 PRO A C 1
ATOM 2982 O O . PRO A 1 395 ? -8.745 11.814 12.156 1.00 69.69 395 PRO A O 1
ATOM 2985 N N . VAL A 1 396 ? -10.025 13.558 12.754 1.00 67.88 396 VAL A N 1
ATOM 2986 C CA . VAL A 1 396 ? -10.727 12.829 13.817 1.00 67.88 396 VAL A CA 1
ATOM 2987 C C . VAL A 1 396 ? -11.793 11.933 13.189 1.00 67.88 396 VAL A C 1
ATOM 2989 O O . VAL A 1 396 ? -12.536 12.374 12.314 1.00 67.88 396 VAL A O 1
ATOM 2992 N N . VAL A 1 397 ? -11.872 10.681 13.652 1.00 65.88 397 VAL A N 1
ATOM 2993 C CA . VAL A 1 397 ? -12.967 9.758 13.319 1.00 65.88 397 VAL A CA 1
ATOM 2994 C C . VAL A 1 397 ? -14.272 10.349 13.835 1.00 65.88 397 VAL A C 1
ATOM 2996 O O . VAL A 1 397 ? -14.413 10.569 15.041 1.00 65.88 397 VAL A O 1
ATOM 2999 N N . ASP A 1 398 ? -15.228 10.568 12.938 1.00 61.53 398 ASP A N 1
ATOM 3000 C CA . ASP A 1 398 ? -16.558 11.005 13.315 1.00 61.53 398 ASP A CA 1
ATOM 3001 C C . ASP A 1 398 ? -17.272 9.864 14.056 1.00 61.53 398 ASP A C 1
ATOM 3003 O O . ASP A 1 398 ? -17.715 8.867 13.481 1.00 61.53 398 ASP A O 1
ATOM 3007 N N . ARG A 1 399 ? -17.335 9.988 15.385 1.00 56.88 399 ARG A N 1
ATOM 3008 C CA . ARG A 1 399 ? -17.992 9.021 16.272 1.00 56.88 399 ARG A CA 1
ATOM 3009 C C . ARG A 1 399 ? -19.499 9.261 16.385 1.00 56.88 399 ARG A C 1
ATOM 3011 O O . ARG A 1 399 ? -20.106 8.733 17.312 1.00 56.88 399 ARG A O 1
ATOM 3018 N N . VAL A 1 400 ? -20.115 10.036 15.483 1.00 49.69 400 VAL A N 1
ATOM 3019 C CA . VAL A 1 400 ? -21.559 10.351 15.512 1.00 49.69 400 VAL A CA 1
ATOM 3020 C C . VAL A 1 400 ? -22.449 9.103 15.635 1.00 49.69 400 VAL A C 1
ATOM 3022 O O . VAL A 1 400 ? -23.541 9.187 16.196 1.00 49.69 400 VAL A O 1
ATOM 3025 N N . ARG A 1 401 ? -21.988 7.917 15.212 1.00 56.69 401 ARG A N 1
ATOM 3026 C CA . ARG A 1 401 ? -22.721 6.659 15.422 1.00 56.69 401 ARG A CA 1
ATOM 3027 C C . ARG A 1 401 ? -22.481 6.079 16.818 1.00 56.69 401 ARG A C 1
ATOM 3029 O O . ARG A 1 401 ? -21.368 5.684 17.163 1.00 56.69 401 ARG A O 1
ATOM 3036 N N . SER A 1 402 ? -23.555 5.977 17.603 1.00 55.12 402 SER A N 1
ATOM 3037 C CA . SER A 1 402 ? -23.532 5.372 18.941 1.00 55.12 402 SER A CA 1
ATOM 3038 C C . SER A 1 402 ? -23.063 3.916 18.879 1.00 55.12 402 SER A C 1
ATOM 3040 O O . SER A 1 402 ? -23.571 3.121 18.086 1.00 55.12 402 SER A O 1
ATOM 3042 N N . ALA A 1 403 ? -22.090 3.548 19.716 1.00 61.03 403 ALA A N 1
ATOM 3043 C CA . ALA A 1 403 ? -21.631 2.169 19.813 1.00 61.03 403 ALA A CA 1
ATOM 3044 C C . ALA A 1 403 ? -22.759 1.289 20.373 1.00 61.03 403 ALA A C 1
ATOM 3046 O O . ALA A 1 403 ? -23.204 1.475 21.507 1.00 61.03 403 ALA A O 1
ATOM 3047 N N . LEU A 1 404 ? -23.216 0.308 19.590 1.00 70.25 404 LEU A N 1
ATOM 3048 C CA . LEU A 1 404 ? -24.201 -0.651 20.084 1.00 70.25 404 LEU A CA 1
ATOM 3049 C C . LEU A 1 404 ? -23.586 -1.560 21.149 1.00 70.25 404 LEU A C 1
ATOM 3051 O O . LEU A 1 404 ? -22.463 -2.043 20.982 1.00 70.25 404 LEU A O 1
ATOM 3055 N N . PRO A 1 405 ? -24.344 -1.901 22.201 1.00 73.19 405 PRO A N 1
ATOM 3056 C CA . PRO A 1 405 ? -23.969 -2.989 23.087 1.00 73.19 405 PRO A CA 1
ATOM 3057 C C . PRO A 1 405 ? -23.875 -4.296 22.292 1.00 73.19 405 PRO A C 1
ATOM 3059 O O . PRO A 1 405 ? -24.633 -4.534 21.347 1.00 73.19 405 PRO A O 1
ATOM 3062 N N . ARG A 1 406 ? -22.980 -5.196 22.714 1.00 76.38 406 ARG A N 1
ATOM 3063 C CA . ARG A 1 406 ? -22.806 -6.489 22.046 1.00 76.38 406 ARG A CA 1
ATOM 3064 C C . ARG A 1 406 ? -24.103 -7.306 22.080 1.00 76.38 406 ARG A C 1
ATOM 3066 O O . ARG A 1 406 ? -24.578 -7.738 23.141 1.00 76.38 406 ARG A O 1
ATOM 3073 N N . LEU A 1 407 ? -24.650 -7.549 20.894 1.00 85.06 407 LEU A N 1
ATOM 3074 C CA . LEU A 1 407 ? -25.811 -8.406 20.696 1.00 85.06 407 LEU A CA 1
ATOM 3075 C C . LEU A 1 407 ? -25.354 -9.857 20.520 1.00 85.06 407 LEU A C 1
ATOM 3077 O O . LEU A 1 407 ? -24.391 -10.154 19.817 1.00 85.06 407 LEU A O 1
ATOM 3081 N N . SER A 1 408 ? -26.043 -10.778 21.180 1.00 85.75 408 SER A N 1
ATOM 3082 C CA . SER A 1 408 ? -25.896 -12.213 20.951 1.00 85.75 408 SER A CA 1
ATOM 3083 C C . SER A 1 408 ? -26.413 -12.585 19.556 1.00 85.75 408 SER A C 1
ATOM 3085 O O . SER A 1 408 ? -27.252 -11.867 19.010 1.00 85.75 408 SER A O 1
ATOM 3087 N N . PRO A 1 409 ? -26.014 -13.741 18.990 1.00 85.19 409 PRO A N 1
ATOM 3088 C CA . PRO A 1 409 ? -26.511 -14.177 17.684 1.00 85.19 409 PRO A CA 1
ATOM 3089 C C . PRO A 1 409 ? -28.043 -14.172 17.581 1.00 85.19 409 PRO A C 1
ATOM 3091 O O . PRO A 1 409 ? -28.599 -13.742 16.577 1.00 85.19 409 PRO A O 1
ATOM 3094 N N . ARG A 1 410 ? -28.740 -14.575 18.653 1.00 87.00 410 ARG A N 1
ATOM 3095 C CA . ARG A 1 410 ? -30.211 -14.574 18.710 1.00 87.00 410 ARG A CA 1
ATOM 3096 C C . ARG A 1 410 ? -30.797 -13.163 18.737 1.00 87.00 410 ARG A C 1
ATOM 3098 O O . ARG A 1 410 ? -31.793 -12.912 18.071 1.00 87.00 410 ARG A O 1
ATOM 3105 N N . GLU A 1 411 ? -30.178 -12.245 19.475 1.00 91.19 411 GLU A N 1
ATOM 3106 C CA . GLU A 1 411 ? -30.593 -10.837 19.509 1.00 91.19 411 GLU A CA 1
ATOM 3107 C C . GLU A 1 411 ? -30.346 -10.145 18.167 1.00 91.19 411 GLU A C 1
ATOM 3109 O O . GLU A 1 411 ? -31.198 -9.381 17.733 1.00 91.19 411 GLU A O 1
ATOM 3114 N N . SER A 1 412 ? -29.239 -10.450 17.485 1.00 88.88 412 SER A N 1
ATOM 3115 C CA . SER A 1 412 ? -28.957 -9.932 16.143 1.00 88.88 412 SER A CA 1
ATOM 3116 C C . SER A 1 412 ? -29.981 -10.426 15.119 1.00 88.88 412 SER A C 1
ATOM 3118 O O . SER A 1 412 ? -30.510 -9.629 14.351 1.00 88.88 412 SER A O 1
ATOM 3120 N N . VAL A 1 413 ? -30.321 -11.722 15.145 1.00 89.38 413 VAL A N 1
ATOM 3121 C CA . VAL A 1 413 ? -31.374 -12.288 14.283 1.00 89.38 413 VAL A CA 1
ATOM 3122 C C . VAL A 1 413 ? -32.728 -11.639 14.577 1.00 89.38 413 VAL A C 1
ATOM 3124 O O . VAL A 1 413 ? -33.437 -11.249 13.650 1.00 89.38 413 VAL A O 1
ATOM 3127 N N . LEU A 1 414 ? -33.079 -11.482 15.858 1.00 91.81 414 LEU A N 1
ATOM 3128 C CA . LEU A 1 414 ? -34.307 -10.804 16.262 1.00 91.81 414 LEU A CA 1
ATOM 3129 C C . LEU A 1 414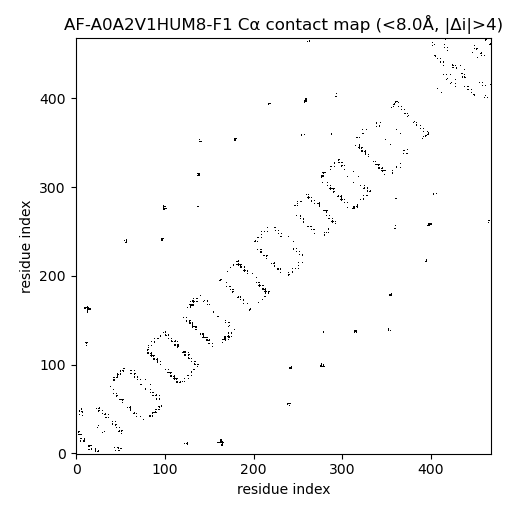 ? -34.325 -9.346 15.785 1.00 91.81 414 LEU A C 1
ATOM 3131 O O . LEU A 1 414 ? -35.317 -8.926 15.204 1.00 91.81 414 LEU A O 1
ATOM 3135 N N . ALA A 1 415 ? -33.239 -8.594 15.968 1.00 91.06 415 ALA A N 1
ATOM 3136 C CA . ALA A 1 415 ? -33.111 -7.214 15.508 1.00 91.06 415 ALA A CA 1
ATOM 3137 C C . ALA A 1 415 ? -33.356 -7.091 13.994 1.00 91.06 415 ALA A C 1
ATOM 3139 O O . ALA A 1 415 ? -34.175 -6.275 13.577 1.00 91.06 415 ALA A O 1
ATOM 3140 N N . SER A 1 416 ? -32.744 -7.956 13.174 1.00 89.88 416 SER A N 1
ATOM 3141 C CA . SER A 1 416 ? -32.974 -7.991 11.720 1.00 89.88 416 SER A CA 1
ATOM 3142 C C . SER A 1 416 ? -34.442 -8.237 11.351 1.00 89.88 416 SER A C 1
ATOM 3144 O O . SER A 1 416 ? -34.965 -7.570 10.462 1.00 89.88 416 SER A O 1
ATOM 3146 N N . ARG A 1 417 ? -35.127 -9.144 12.058 1.00 88.94 417 ARG A N 1
ATOM 3147 C CA . ARG A 1 417 ? -36.564 -9.430 11.867 1.00 88.94 417 ARG A CA 1
ATOM 3148 C C . ARG A 1 417 ? -37.472 -8.304 12.369 1.00 88.94 417 ARG A C 1
ATOM 3150 O O . ARG A 1 417 ? -38.552 -8.074 11.837 1.00 88.94 417 ARG A O 1
ATOM 3157 N N . LEU A 1 418 ? -37.046 -7.560 13.390 1.00 89.06 418 LEU A N 1
ATOM 3158 C CA . LEU A 1 418 ? -37.779 -6.376 13.834 1.00 89.06 418 LEU A CA 1
ATOM 3159 C C . LEU A 1 418 ? -37.766 -5.272 12.761 1.00 89.06 418 LEU A C 1
ATOM 3161 O O . LEU A 1 418 ? -38.737 -4.520 12.675 1.00 89.06 418 LEU A O 1
ATOM 3165 N N . ARG A 1 419 ? -36.737 -5.185 11.906 1.00 90.94 419 ARG A N 1
ATOM 3166 C CA . ARG A 1 419 ? -36.736 -4.213 10.798 1.00 90.94 419 ARG A CA 1
ATOM 3167 C C . ARG A 1 419 ? -37.735 -4.559 9.697 1.00 90.94 419 ARG A C 1
ATOM 3169 O O . ARG A 1 419 ? -38.342 -3.660 9.134 1.00 90.94 419 ARG A O 1
ATOM 3176 N N . THR A 1 420 ? -37.959 -5.842 9.411 1.00 84.81 420 THR A N 1
ATOM 3177 C CA . THR A 1 420 ? -38.856 -6.281 8.321 1.00 84.81 420 THR A CA 1
ATOM 3178 C C . THR A 1 420 ? -40.345 -6.090 8.620 1.00 84.81 420 THR A C 1
ATOM 3180 O O . THR A 1 420 ? -41.180 -6.405 7.781 1.00 84.81 420 THR A O 1
ATOM 3183 N N . GLY A 1 421 ? -40.698 -5.561 9.797 1.00 80.56 421 GLY A N 1
ATOM 3184 C CA . GLY A 1 421 ? -42.092 -5.365 10.207 1.00 80.56 421 GLY A CA 1
ATOM 3185 C C . GLY A 1 421 ? -42.748 -6.613 10.806 1.00 80.56 421 GLY A C 1
ATOM 3186 O O . GLY A 1 421 ? -43.898 -6.538 11.233 1.00 80.56 421 GLY A O 1
ATOM 3187 N N . ASP A 1 422 ? -42.020 -7.730 10.929 1.00 83.88 422 ASP A N 1
ATOM 3188 C CA . ASP A 1 422 ? -42.572 -8.986 11.444 1.00 83.88 422 ASP A CA 1
ATOM 3189 C C . ASP A 1 422 ? -43.112 -8.800 12.873 1.00 83.88 422 ASP A C 1
ATOM 3191 O O . ASP A 1 422 ? -42.459 -8.201 13.744 1.00 83.88 422 ASP A O 1
ATOM 3195 N N . SER A 1 423 ? -44.314 -9.321 13.136 1.00 88.56 423 SER A N 1
ATOM 3196 C CA . SER A 1 423 ? -44.854 -9.404 14.495 1.00 88.56 423 SER A CA 1
ATOM 3197 C C . SER A 1 423 ? -44.029 -10.400 15.315 1.00 88.56 423 SER A C 1
ATOM 3199 O O . SER A 1 423 ? -43.472 -11.351 14.771 1.00 88.56 423 SER A O 1
ATOM 3201 N N . LEU A 1 424 ? -43.963 -10.239 16.642 1.00 88.06 424 LEU A N 1
ATOM 3202 C CA . LEU A 1 424 ? -43.214 -11.185 17.489 1.00 88.06 424 LEU A CA 1
ATOM 3203 C C . LEU A 1 424 ? -43.734 -12.630 17.366 1.00 88.06 424 LEU A C 1
ATOM 3205 O O . LEU A 1 424 ? -42.976 -13.566 17.607 1.00 88.06 424 LEU A O 1
ATOM 3209 N N . VAL A 1 425 ? -45.002 -12.806 16.980 1.00 88.81 425 VAL A N 1
ATOM 3210 C CA . VAL A 1 425 ? -45.615 -14.111 16.694 1.00 88.81 425 VAL A CA 1
ATOM 3211 C C . VAL A 1 425 ? -45.047 -14.703 15.403 1.00 88.81 425 VAL A C 1
ATOM 3213 O O . VAL A 1 425 ? -44.535 -15.815 15.435 1.00 88.81 425 VAL A O 1
ATOM 3216 N N . SER A 1 426 ? -45.025 -13.930 14.313 1.00 88.31 426 SER A N 1
ATOM 3217 C CA . SER A 1 426 ? -44.425 -14.349 13.035 1.00 88.31 426 SER A CA 1
ATOM 3218 C C . SER A 1 426 ? -42.932 -14.673 13.187 1.00 88.31 426 SER A C 1
ATOM 3220 O O . SER A 1 426 ? -42.433 -15.687 12.696 1.00 88.31 426 SER A O 1
ATOM 3222 N N . VAL A 1 427 ? -42.207 -13.868 13.974 1.00 88.56 427 VAL A N 1
ATOM 3223 C CA . VAL A 1 427 ? -40.804 -14.157 14.298 1.00 88.56 427 VAL A CA 1
ATOM 3224 C C . VAL A 1 427 ? -40.672 -15.484 15.050 1.00 88.56 427 VAL A C 1
ATOM 3226 O O . VAL A 1 427 ? -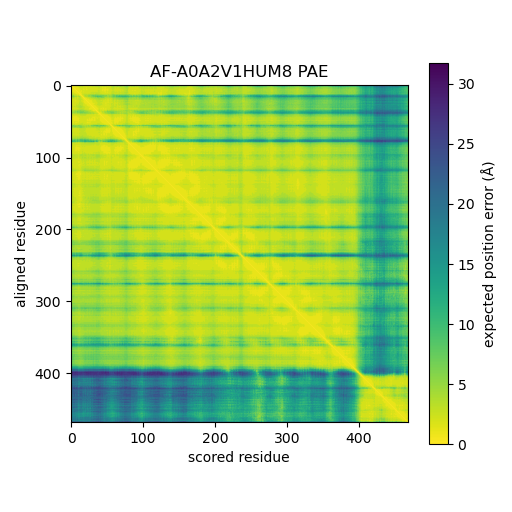39.781 -16.269 14.732 1.00 88.56 427 VAL A O 1
ATOM 3229 N N . ALA A 1 428 ? -41.556 -15.765 16.011 1.00 89.69 428 ALA A N 1
ATOM 3230 C CA . ALA A 1 428 ? -41.544 -17.014 16.771 1.00 89.69 428 ALA A CA 1
ATOM 3231 C C . ALA A 1 428 ? -41.787 -18.242 15.879 1.00 89.69 428 ALA A C 1
ATOM 3233 O O . ALA A 1 428 ? -41.041 -19.217 15.976 1.00 89.69 428 ALA A O 1
ATOM 3234 N N . GLU A 1 429 ? -42.758 -18.156 14.967 1.00 88.69 429 GLU A N 1
ATOM 3235 C CA . GLU A 1 429 ? -43.057 -19.193 13.974 1.00 88.69 429 GLU A CA 1
A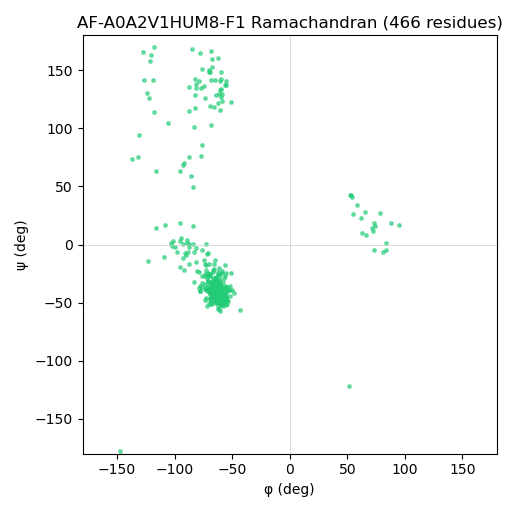TOM 3236 C C . GLU A 1 429 ? -41.860 -19.439 13.047 1.00 88.69 429 GLU A C 1
ATOM 3238 O O . GLU A 1 429 ? -41.397 -20.573 12.920 1.00 88.69 429 GLU A O 1
ATOM 3243 N N . SER A 1 430 ? -41.282 -18.376 12.476 1.00 86.62 430 SER A N 1
ATOM 3244 C CA . SER A 1 430 ? -40.144 -18.488 11.551 1.00 86.62 430 SER A CA 1
ATOM 3245 C C . SER A 1 430 ? -38.881 -19.073 12.194 1.00 86.62 430 SER A C 1
ATOM 3247 O O . SER A 1 430 ? -38.096 -19.742 11.525 1.00 86.62 430 SER A O 1
ATOM 3249 N N . LEU A 1 431 ? -38.680 -18.833 13.493 1.00 86.75 431 LEU A N 1
ATOM 3250 C CA . LEU A 1 431 ? -37.542 -19.344 14.256 1.00 86.75 431 LEU A CA 1
ATOM 3251 C C . LEU A 1 431 ? -37.845 -20.676 14.959 1.00 86.75 431 LEU A C 1
ATOM 3253 O O . LEU A 1 431 ? -36.965 -21.199 15.641 1.00 86.75 431 LEU A O 1
ATOM 3257 N N . SER A 1 432 ? -39.058 -21.226 14.805 1.00 90.12 432 SER A N 1
ATOM 3258 C CA . SER A 1 432 ? -39.511 -22.454 15.479 1.00 90.12 432 SER A CA 1
ATOM 3259 C C . SER A 1 432 ? -39.317 -22.416 17.006 1.00 90.12 432 SER A C 1
ATOM 3261 O O . SER A 1 432 ? -38.867 -23.380 17.623 1.00 90.12 432 SER A O 1
ATOM 3263 N N . VAL A 1 433 ? -39.643 -21.281 17.634 1.00 91.31 433 VAL A N 1
ATOM 3264 C CA . VAL A 1 433 ? -39.576 -21.074 19.094 1.00 91.31 433 VAL A CA 1
ATOM 3265 C C . VAL A 1 433 ? -40.903 -20.544 19.635 1.00 91.31 433 VAL A C 1
ATOM 3267 O O . VAL A 1 433 ? -41.752 -20.073 18.888 1.00 91.31 433 VAL A O 1
ATOM 3270 N N . SER A 1 434 ? -41.104 -20.580 20.957 1.00 92.50 434 SER A N 1
ATOM 3271 C CA . SER A 1 434 ? -42.337 -20.043 21.549 1.00 92.50 434 SER A CA 1
ATOM 3272 C C . SER A 1 434 ? -42.409 -18.510 21.458 1.00 92.50 434 SER A C 1
ATOM 3274 O O . SER A 1 434 ? -41.398 -17.815 21.597 1.00 92.50 434 SER A O 1
ATOM 3276 N N . HIS A 1 435 ? -43.621 -17.960 21.339 1.00 92.62 435 HIS A N 1
ATOM 3277 C CA . HIS A 1 435 ? -43.851 -16.509 21.385 1.00 92.62 435 HIS A CA 1
ATOM 3278 C C . HIS A 1 435 ? -43.297 -15.862 22.673 1.00 92.62 435 HIS A C 1
ATOM 3280 O O . HIS A 1 435 ? -42.705 -14.782 22.635 1.00 92.62 435 HIS A O 1
ATOM 3286 N N . ASN A 1 436 ? -43.391 -16.555 23.814 1.00 90.88 436 ASN A N 1
ATOM 3287 C CA . ASN A 1 436 ? -42.826 -16.091 25.086 1.00 90.88 436 ASN A CA 1
ATOM 3288 C C . ASN A 1 436 ? -41.292 -16.009 25.057 1.00 90.88 436 ASN A C 1
ATOM 3290 O O . ASN A 1 436 ? -40.708 -15.112 25.669 1.00 90.88 436 ASN A O 1
ATOM 3294 N N . THR A 1 437 ? -40.631 -16.907 24.322 1.00 92.56 437 THR A N 1
ATOM 3295 C CA . THR A 1 437 ? -39.179 -16.868 24.114 1.00 92.56 437 THR A CA 1
ATOM 3296 C C . THR A 1 437 ? -38.781 -15.604 23.358 1.00 92.56 437 THR A C 1
ATOM 3298 O O . THR A 1 437 ? -37.893 -14.882 23.812 1.00 92.56 437 THR A O 1
ATOM 3301 N N . VAL A 1 438 ? -39.473 -15.288 22.260 1.00 91.94 438 VAL A N 1
ATOM 3302 C CA . VAL A 1 438 ? -39.210 -14.077 21.465 1.00 91.94 438 VAL A CA 1
ATOM 3303 C C . VAL A 1 438 ? -39.504 -12.811 22.272 1.00 91.94 438 VAL A C 1
ATOM 3305 O O . VAL A 1 438 ? -38.703 -11.879 22.264 1.00 91.94 438 VAL A O 1
ATOM 3308 N N . LYS A 1 439 ? -40.588 -12.789 23.057 1.00 92.69 439 LYS A N 1
ATOM 3309 C CA . LYS A 1 439 ? -40.924 -11.665 23.948 1.00 92.69 439 LYS A CA 1
ATOM 3310 C C . LYS A 1 439 ? -39.831 -11.399 24.992 1.00 92.69 439 LYS A C 1
ATOM 3312 O O . LYS A 1 439 ? -39.465 -10.248 25.233 1.00 92.69 439 LYS A O 1
ATOM 3317 N N . SER A 1 440 ? -39.283 -12.454 25.593 1.00 92.00 440 SER A N 1
ATOM 3318 C CA . SER A 1 440 ? -38.177 -12.349 26.555 1.00 92.00 440 SER A CA 1
ATOM 3319 C C . SER A 1 440 ? -36.869 -11.896 25.899 1.00 92.00 440 SER A C 1
ATOM 3321 O O . SER A 1 440 ? -36.135 -11.089 26.478 1.00 92.00 440 SER A O 1
ATOM 3323 N N . GLN A 1 441 ? -36.590 -12.363 24.676 1.00 92.69 441 GLN A N 1
ATOM 3324 C CA . GLN A 1 441 ? -35.449 -11.898 23.883 1.00 92.69 441 GLN A CA 1
ATOM 3325 C C . GLN A 1 441 ? -35.595 -10.416 23.509 1.00 92.69 441 GLN A C 1
ATOM 3327 O O . GLN A 1 441 ? -34.650 -9.660 23.708 1.00 92.69 441 GLN A O 1
ATOM 3332 N N . ALA A 1 442 ? -36.783 -9.969 23.088 1.00 92.38 442 ALA A N 1
ATOM 3333 C CA . ALA A 1 442 ? -37.059 -8.566 22.774 1.00 92.38 442 ALA A CA 1
ATOM 3334 C C . ALA A 1 442 ? -36.880 -7.656 23.999 1.00 92.38 442 ALA A C 1
ATOM 3336 O O . ALA A 1 442 ? -36.208 -6.635 23.908 1.00 92.38 442 ALA A O 1
ATOM 3337 N N . ARG A 1 443 ? -37.384 -8.052 25.180 1.00 92.50 443 ARG A N 1
ATOM 3338 C CA . ARG A 1 443 ? -37.139 -7.297 26.428 1.00 92.50 443 ARG A CA 1
ATOM 3339 C C . ARG A 1 443 ? -35.656 -7.199 26.769 1.00 92.50 443 ARG A C 1
ATOM 3341 O O . ARG A 1 443 ? -35.217 -6.174 27.278 1.00 92.50 443 ARG A O 1
ATOM 3348 N N . THR A 1 444 ? -3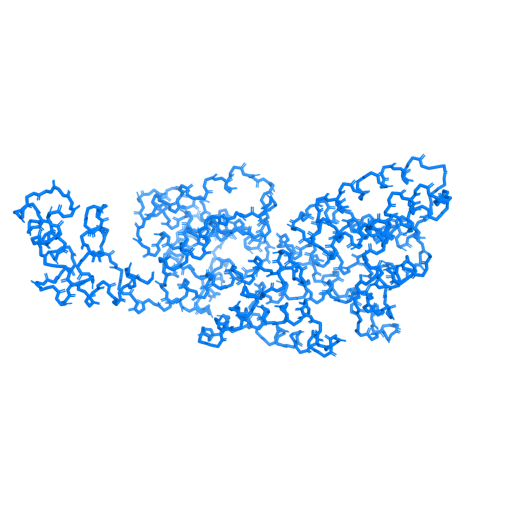4.897 -8.268 26.538 1.00 93.31 444 THR A N 1
ATOM 3349 C CA . THR A 1 444 ? -33.452 -8.278 26.797 1.00 93.31 444 THR A CA 1
ATOM 3350 C C . THR A 1 444 ? -32.715 -7.381 25.809 1.00 93.31 444 THR A C 1
ATOM 3352 O O . THR A 1 444 ? -31.873 -6.600 26.243 1.00 93.31 444 THR A O 1
ATOM 3355 N N . LEU A 1 445 ? -33.092 -7.421 24.529 1.00 93.31 445 LEU A N 1
ATOM 3356 C CA . LEU A 1 445 ? -32.589 -6.518 23.498 1.00 93.31 445 LEU A CA 1
ATOM 3357 C C . LEU A 1 445 ? -32.870 -5.053 23.859 1.00 93.31 445 LEU A C 1
ATOM 3359 O O . LEU A 1 445 ? -31.935 -4.2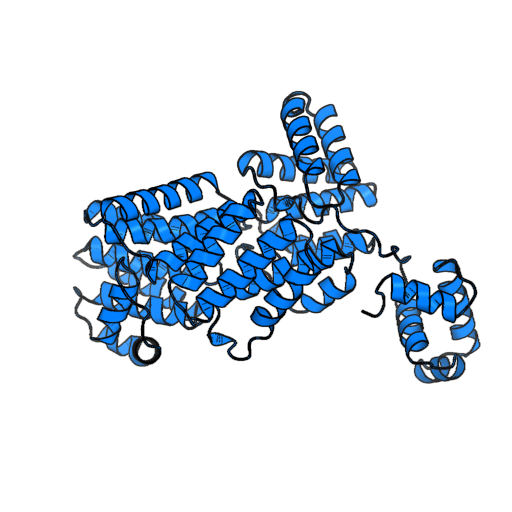68 23.934 1.00 93.31 445 LEU A O 1
ATOM 3363 N N . TYR A 1 446 ? -34.119 -4.691 24.165 1.00 94.25 446 TYR A N 1
ATOM 3364 C CA . TYR A 1 446 ? -34.486 -3.309 24.508 1.00 94.25 446 TYR A CA 1
ATOM 3365 C C . TYR A 1 446 ? -33.745 -2.816 25.749 1.00 94.25 446 TYR A C 1
ATOM 3367 O O . TYR A 1 446 ? -33.152 -1.742 25.731 1.00 94.25 446 TYR A O 1
ATOM 3375 N N . ARG A 1 447 ? -33.668 -3.654 26.794 1.00 91.94 447 ARG A N 1
ATOM 3376 C CA . ARG A 1 447 ? -32.891 -3.344 27.999 1.00 91.94 447 ARG A CA 1
ATOM 3377 C C . ARG A 1 447 ? -31.412 -3.126 27.687 1.00 91.94 447 ARG A C 1
ATOM 3379 O O . ARG A 1 447 ? -30.821 -2.216 28.253 1.00 91.94 447 ARG A O 1
ATOM 3386 N N . LYS A 1 448 ? -30.810 -3.944 26.817 1.00 91.00 448 LYS A N 1
ATOM 3387 C CA . LYS A 1 448 ? -29.415 -3.754 26.395 1.00 91.00 448 LYS A CA 1
ATOM 3388 C C . LYS A 1 448 ? -29.228 -2.426 25.676 1.00 91.00 448 LYS A C 1
ATOM 3390 O O . LYS A 1 448 ? -28.273 -1.726 25.976 1.00 91.00 448 LYS A O 1
ATOM 3395 N N . LEU A 1 449 ? -30.142 -2.090 24.770 1.00 89.38 449 LEU A N 1
ATOM 3396 C CA . LEU A 1 449 ? -30.123 -0.846 24.000 1.00 89.38 449 LEU A CA 1
ATOM 3397 C C . LEU A 1 449 ? -30.481 0.396 24.837 1.00 89.38 449 LEU A C 1
ATOM 3399 O O . LEU A 1 449 ? -30.352 1.506 24.340 1.00 89.38 449 LEU A O 1
ATOM 3403 N N . GLY A 1 450 ? -30.930 0.231 26.086 1.00 89.19 450 GLY A N 1
ATOM 3404 C CA . GLY A 1 450 ? -31.356 1.345 26.940 1.00 89.19 450 GLY A CA 1
ATOM 3405 C C . GLY A 1 450 ? -32.701 1.959 26.537 1.00 89.19 450 GLY A C 1
ATOM 3406 O O . GLY A 1 450 ? -33.004 3.076 26.941 1.00 89.19 450 GLY A O 1
ATOM 3407 N N . VAL A 1 451 ? -33.512 1.239 25.760 1.00 93.62 451 VAL A N 1
ATOM 3408 C CA . VAL A 1 451 ? -34.797 1.712 25.220 1.00 93.62 451 VAL A CA 1
ATOM 3409 C C . VAL A 1 451 ? -35.964 0.873 25.734 1.00 93.62 451 VAL A C 1
ATOM 3411 O O . VAL A 1 451 ? -35.776 -0.183 26.344 1.00 93.62 451 VAL A O 1
ATOM 3414 N N . THR A 1 452 ? -37.196 1.327 25.491 1.00 91.50 452 THR A N 1
ATOM 3415 C CA . THR A 1 452 ? -38.406 0.643 25.987 1.00 91.50 452 THR A CA 1
ATOM 3416 C C . THR A 1 452 ? -39.401 0.245 24.900 1.00 91.50 452 THR A C 1
ATOM 3418 O O . THR A 1 452 ? -40.261 -0.599 25.164 1.00 91.50 452 THR A O 1
ATOM 3421 N N . SER A 1 453 ? -39.269 0.771 23.678 1.00 91.25 453 SER A N 1
ATOM 3422 C CA . SER A 1 453 ? -40.179 0.486 22.567 1.00 91.25 453 SER A CA 1
ATOM 3423 C C . SER A 1 453 ? -39.470 -0.135 21.359 1.00 91.25 453 SER A C 1
ATOM 3425 O O . SER A 1 453 ? -38.247 -0.086 21.227 1.00 91.25 453 SER A O 1
ATOM 3427 N N . ARG A 1 454 ? -40.258 -0.739 20.454 1.00 90.81 454 ARG A N 1
ATOM 3428 C CA . ARG A 1 454 ? -39.749 -1.243 19.168 1.00 90.81 454 ARG A CA 1
ATOM 3429 C C . ARG A 1 454 ? -39.213 -0.110 18.300 1.00 90.81 454 ARG A C 1
ATOM 3431 O O . ARG A 1 454 ? -38.188 -0.318 17.669 1.00 90.81 454 ARG A O 1
ATOM 3438 N N . ALA A 1 455 ? -39.911 1.025 18.254 1.00 90.50 455 ALA A N 1
ATOM 3439 C CA . ALA A 1 455 ? -39.517 2.172 17.443 1.00 90.50 455 ALA A CA 1
ATOM 3440 C C . ALA A 1 455 ? -38.158 2.703 17.911 1.00 90.50 455 ALA A C 1
ATOM 3442 O O . ALA A 1 455 ? -37.215 2.669 17.136 1.00 90.50 455 ALA A O 1
ATOM 3443 N N . ASP A 1 456 ? -38.014 2.987 19.208 1.00 90.06 456 ASP A N 1
ATOM 3444 C CA . ASP A 1 456 ? -36.742 3.449 19.781 1.00 90.06 456 ASP A CA 1
ATOM 3445 C C . ASP A 1 456 ? -35.614 2.425 19.586 1.00 90.06 456 ASP A C 1
ATOM 3447 O O . ASP A 1 456 ? -34.458 2.787 19.391 1.00 90.06 456 ASP A O 1
ATOM 3451 N N . ALA A 1 457 ? -35.929 1.124 19.645 1.00 91.19 457 ALA A N 1
ATOM 3452 C CA . ALA A 1 457 ? -34.952 0.078 19.366 1.00 91.19 457 ALA A CA 1
ATOM 3453 C C . ALA A 1 457 ? -34.516 0.075 17.901 1.00 91.19 457 ALA A C 1
ATOM 3455 O O . ALA A 1 457 ? -33.332 -0.110 17.638 1.00 91.19 457 ALA A O 1
ATOM 3456 N N . LEU A 1 458 ? -35.444 0.265 16.961 1.00 91.75 458 LEU A N 1
ATOM 3457 C CA . LEU A 1 458 ? -35.116 0.396 15.545 1.00 91.75 458 LEU A CA 1
ATOM 3458 C C . LEU A 1 458 ? -34.306 1.666 15.299 1.00 91.75 458 LEU A C 1
ATOM 3460 O O . LEU A 1 458 ? -33.257 1.554 14.686 1.00 91.75 458 LEU A O 1
ATOM 3464 N N . ASP A 1 459 ? -34.693 2.806 15.869 1.00 88.06 459 ASP A N 1
ATOM 3465 C CA . ASP A 1 459 ? -33.962 4.071 15.741 1.00 88.06 459 ASP A CA 1
ATOM 3466 C C . ASP A 1 459 ? -32.541 3.969 16.316 1.00 88.06 459 ASP A C 1
ATOM 3468 O O . ASP A 1 459 ? -31.579 4.405 15.685 1.00 88.06 459 ASP A O 1
ATOM 3472 N N . ALA A 1 460 ? -32.373 3.325 17.476 1.00 86.88 460 ALA A N 1
ATOM 3473 C CA . ALA A 1 460 ? -31.058 3.073 18.063 1.00 86.88 460 ALA A CA 1
ATOM 3474 C C . ALA A 1 460 ? -30.201 2.133 17.195 1.00 86.88 460 ALA A C 1
ATOM 3476 O O . ALA A 1 460 ? -28.994 2.337 17.057 1.00 86.88 460 ALA A O 1
ATOM 3477 N N . LEU A 1 461 ? -30.808 1.099 16.606 1.00 89.06 461 LEU A N 1
ATOM 3478 C CA . LEU A 1 461 ? -30.125 0.168 15.705 1.00 89.06 461 LEU A CA 1
ATOM 3479 C C . LEU A 1 461 ? -29.771 0.833 14.362 1.00 89.06 461 LEU A C 1
ATOM 3481 O O . LEU A 1 461 ? -28.674 0.601 13.857 1.00 89.06 461 LEU A O 1
ATOM 3485 N N . GLU A 1 462 ? -30.650 1.668 13.805 1.00 87.31 462 GLU A N 1
ATOM 3486 C CA . GLU A 1 462 ? -30.449 2.421 12.559 1.00 87.31 462 GLU A CA 1
ATOM 3487 C C . GLU A 1 462 ? -29.367 3.493 12.748 1.00 87.31 462 GLU A C 1
ATOM 3489 O O . GLU A 1 462 ? -28.401 3.540 11.990 1.00 87.31 462 GLU A O 1
ATOM 3494 N N . GLY A 1 463 ? -29.453 4.284 13.824 1.00 76.44 463 GLY A N 1
ATOM 3495 C CA . GLY A 1 463 ? -28.475 5.323 14.163 1.00 76.44 463 GLY A CA 1
ATOM 3496 C C . GLY A 1 463 ? -27.073 4.777 14.441 1.00 76.44 463 GLY A C 1
ATOM 3497 O O . GLY A 1 463 ? -26.077 5.474 14.255 1.00 76.44 463 GLY A O 1
ATOM 3498 N N . ALA A 1 464 ? -26.973 3.507 14.829 1.00 77.12 464 ALA A N 1
ATOM 3499 C CA . ALA A 1 464 ? -25.705 2.806 14.974 1.00 77.12 464 ALA A CA 1
ATOM 3500 C C . ALA A 1 464 ? -25.293 1.980 13.739 1.00 77.12 464 ALA A C 1
ATOM 3502 O O . ALA A 1 464 ? -24.280 1.275 13.769 1.00 77.12 464 ALA A O 1
ATOM 3503 N N . GLY A 1 465 ? -26.066 2.029 12.651 1.00 75.88 465 GLY A N 1
ATOM 3504 C CA . GLY A 1 465 ? -25.781 1.306 11.412 1.00 75.88 465 GLY A CA 1
ATOM 3505 C C . GLY A 1 465 ? -25.836 -0.212 11.540 1.00 75.88 465 GLY A C 1
ATOM 3506 O O . GLY A 1 465 ? -25.117 -0.911 10.828 1.00 75.88 465 GLY A O 1
ATOM 3507 N N . PHE A 1 466 ? -26.637 -0.759 12.461 1.00 84.19 466 PHE A N 1
ATOM 3508 C CA . PHE A 1 466 ? -26.763 -2.208 12.655 1.00 84.19 466 PHE A CA 1
ATOM 3509 C C . PHE A 1 466 ? -27.167 -2.926 11.366 1.00 84.19 466 PHE A C 1
ATOM 3511 O O . PHE A 1 466 ? -26.705 -4.045 11.119 1.00 84.19 466 PHE A O 1
ATOM 3518 N N . PHE A 1 467 ? -28.045 -2.287 10.593 1.00 83.12 467 PHE A N 1
ATOM 3519 C CA . PHE A 1 467 ? -28.657 -2.846 9.397 1.00 83.12 467 PHE A CA 1
ATOM 3520 C C . PHE A 1 467 ? -27.998 -2.433 8.089 1.00 83.12 467 PHE A C 1
ATOM 3522 O O . PHE A 1 467 ? -28.431 -2.924 7.040 1.00 83.12 467 PHE A O 1
ATOM 3529 N N . ASP A 1 468 ? -27.038 -1.508 8.161 1.00 74.94 468 ASP A N 1
ATOM 3530 C CA . ASP A 1 468 ? -26.392 -0.970 6.976 1.00 74.94 468 ASP A CA 1
ATOM 3531 C C . ASP A 1 468 ? -25.788 -2.073 6.172 1.00 74.94 468 ASP A C 1
ATOM 3533 O O . ASP A 1 468 ? -25.070 -2.933 6.747 1.00 74.94 468 ASP A O 1
#

Secondary structure (DSSP, 8-state):
-HHHHHHHHTTSTTPPPPPHHHHHHHHHTHHHHHHHS-TTTHHHHHHHHHHHHHHTT-HHHHHHHHHHHHHHHHHSS---HHHHHHHHHHHHHHHHTTT-HHHHHHHHHHHHHHHHHHT-HHHHHHHHHHHHHHHHHHT-HHHHHHHHHHHHHHHHHHTPPP-TTHHHHHHHHHHHHHHTT-HHHHHHHHHHHHHHSTT-HHHHHHHHHHHHHHHHHTT-HHHHHHHHHHHHT-S-GGGS-HHHHHHHHHHHHHHHHHTT-HHHHHHHTTT----TT-SS-HHHHHHHHHHHTT-HHHHHHHHHHHHHTGGGS-TTTHHHHHHHHHHHHHHTT-HHHHHHHHHHHHHHHHHH--SGGGTTS-HHHHHHHHHHHHHH-GGGHHHHHHHHHHHHHSPPP---SPPPP---HHHHHHHHHHHTT--HHHHHHHTTS-HHHHHHHHHHHHHHHT-SSHHHHHHHHHHTTTT-

Mean predicted aligned error: 6.61 Å

Solvent-accessible surface area (backbone atoms only — not comparable to full-atom values): 23319 Å² total; per-residue (Å²): 105,71,47,43,54,43,41,50,38,24,53,24,80,76,14,54,80,65,57,69,68,36,37,51,49,36,50,77,40,34,71,58,54,40,71,70,38,54,88,84,51,25,44,51,46,44,17,23,26,20,39,28,24,30,73,61,66,36,36,68,59,8,38,54,50,31,56,53,52,52,54,52,54,72,69,44,98,69,79,56,37,54,41,48,15,49,27,25,36,22,32,13,50,10,25,42,48,63,34,38,35,68,68,8,28,54,26,10,54,52,8,29,56,24,9,60,74,52,71,38,69,51,46,34,36,42,12,22,20,46,31,7,30,25,27,25,49,34,34,40,36,72,63,10,49,55,23,44,50,53,32,53,50,51,33,63,75,70,67,56,64,77,37,50,39,45,54,42,34,53,53,13,50,45,45,44,33,47,27,68,51,39,38,66,61,26,46,53,50,27,50,50,36,48,67,58,47,71,88,40,60,43,42,44,42,48,22,38,36,39,43,26,52,26,26,50,55,70,63,38,52,80,68,22,49,60,43,34,48,52,57,70,65,44,87,65,63,61,61,46,56,64,45,55,52,50,48,30,52,49,52,48,38,50,47,31,44,28,56,47,37,26,61,47,35,50,57,77,47,56,94,64,76,54,43,90,29,25,56,46,54,58,44,46,56,43,22,46,24,24,50,65,60,67,36,33,65,57,22,44,62,59,36,49,68,61,64,72,44,55,86,59,41,18,62,52,46,47,33,34,38,26,44,52,43,12,53,28,26,44,78,69,70,36,56,68,61,12,50,52,31,35,54,54,20,50,54,53,33,71,75,41,70,48,51,55,49,60,59,68,55,63,66,70,62,53,45,52,52,41,52,54,45,27,73,78,35,66,92,43,34,69,61,37,53,50,51,50,54,55,59,73,72,48,64,75,56,43,64,84,36,54,74,65,68,88,66,50,76,68,47,49,54,48,52,58,43,56,71,75,67,52,49,62,58,57,50,10,61,78,67,75,49,53,48,68,55,42,52,54,48,50,53,51,46,24,56,64,71,73,37,90,47,72,65,55,41,49,50,55,35,54,57,35,41,71,80,95

Foldseek 3Di:
DVLLVLLLQLLFFPRADRDLVSLVVLQVCVVVQLVVDDLVCNLSSLLSSLLSCLQQANLVVSLVSLVVVLVVQVPDPDHQLQSLLSSLLSNLSSCPLLPVLVSNLVSLVSSCVSCVVNVPLRSNLSSLLSNLSSCLLLLVLVSNVVSLVSNVVSCVVVVTDDHSSCVSSLNSQLSNCLQVLVLPSLLVSLVVLCPHDPPQPQSNLLSLLSNLSNCQQVLVLVVNLVSLCCSQVPPPVSSYGPVSNLSSLQSNLLSCLLQLVLVVLCVSCPPPDQRQLPSPDSLLSNLLSCVSLVVLVVSCVSCVVVVVCPVSHRLVRQLLSLQSNLLSCVSVVNNVSSLVSLVVSLVSCVSSVGPNSLRSDDLVSNLVSLVVNCVVCVVCVVVSVVVNVSSVSGNHRDPQQDRADDDDPVLLLLLVCLVVVDDLCNVCVVVVHDSVVSVVSVVVQCVSLVHDDSVVSNVSCVSNNSPD

Sequence (468 aa):
MDAVDALIASMLPGGSEVAPAFMDIARRYADALIRGSDETERSRVAAAVVVAHARMGDPAEAARLAESEIAVARAADRLDADRLSLLLSAAAEAFLTPGNVRPGTASALQALSYATLAAQDELVFRAHTLLAVGYALNGQYEEAERSAAACRQLQAAHHWEVSAVFYSLLLGEILIHSSTLDSGELRRITGELRSAEPGNRLWTATADSAEAMALLAINDHATAIPLLMGVLSDANSTGILPMVRGFALGIQADLLLARGEARRVLRVLQGRRSPWSHALCFDMQRSAAYLLLGENRDALLVTDACMKLGPDHCLRTVPPLLFRRAVAHLRLGQGARADEAFEEGFRLILQSGSLTPLLTLAPDEIRGLAQRLGERRPELALQVDDFVRQLTQLPVVDRVRSALPRLSPRESVLASRLRTGDSLVSVAESLSVSHNTVKSQARTLYRKLGVTSRADALDALEGAGFFD

Organism: NCBI:txid2173173

Radius of gyration: 25.62 Å; Cα contacts (8 Å, |Δi|>4): 740; chains: 1; bounding box: 73×42×66 Å

pLDDT: mean 91.48, std 7.18, range [49.69, 98.88]

InterPro domains:
  IPR000792 Transcription regulator LuxR, C-terminal [PF00196] (407-458)
  IPR000792 Transcription regulator LuxR, C-terminal [PS50043] (400-465)
  IPR000792 Transcription regulator LuxR, C-terminal [SM00421] (404-461)
  IPR011990 Tetratricopeptide-like helical domain superfamily [G3DSA:1.25.40.10] (23-355)
  IPR011990 Tetratricopeptide-like helical domain superfamily [SSF48452] (56-347)
  IPR016032 Signal transduction response regulator, C-terminal effector [SSF46894] (393-463)
  IPR036388 Winged helix-like DNA-binding domain superfamily [G3DSA:1.10.10.10] (397-462)

Nearest PDB structures (foldseek):
  5a7d-assembly4_D  TM=4.489E-01  e=2.048E-04  Drosophila melanogaster
  4gyo-assembly3_B  TM=6.137E-01  e=5.822E-03  Bacillus subtilis subsp. subtilis str. 168
  4wnd-assembly1_A  TM=3.375E-01  e=6.768E-04  Homo sapiens
  7nj0-assembly1_A  TM=4.066E-01  e=2.444E-02  Homo sapiens
  8amz-assembly1_Q  TM=4.107E-01  e=3.789E-02  Spinacia oleracea